Protein AF-A0A3N4KRN2-F1 (afdb_monomer)

Mean predicted aligned error: 13.05 Å

Foldseek 3Di:
DVVVVVVVVVVVVVPPPPPPDDDDDDVVPDDDDDQDPLLVVLLVLLCVLLVHDPPDDDDDDDDDDDDQQKDKDWDWDFDVVVVRDTDIFIATDQGPPPDDPPDDDDPPLPPLAPLVLLLVLADPVLNVQLVQLPLSQQLCLLAPPPLFFSLLSNLSSLVSSLLSSLCVLQVPDDDPRLVQLLVLLLCLLPDDPVCPVVDDGPCCPDSNNSSSNSSLCSLVPTFADEPHDTQDNVLSVLLSVLVNLLSVLVVLCRVVQVDPADDSSSQQLSLLSPLSCLSSLLSLCSNLSHPSDADPSSRPPDPPPPVPDPVDDFLVSLVNSLSSLLSNLSSLLCLLLLVVVCVVVVPCNHQLNNVVVVPDDSVSSSVSSSVSSNVSLVVSSVSLSRSQVSQLCVVPPPPDDYDDDDDDDDDDDDDDDDDDDDDPPDPPPPDGSVSSNSSSSSSSSSSVSSSVSSNPRPVRDDPD

Organism: NCBI:txid1392247

Radius of gyration: 25.73 Å; Cα contacts (8 Å, |Δi|>4): 483; chains: 1; bounding box: 80×64×82 Å

Solvent-accessible surface area (backbone atoms only — not comparable to full-atom values): 27908 Å² total; per-residue (Å²): 110,71,66,64,52,51,56,54,50,52,59,55,58,75,73,62,82,73,89,81,76,82,83,76,96,69,81,93,74,66,91,86,84,76,96,57,65,64,39,53,51,54,40,53,48,54,25,57,64,47,70,49,79,89,83,76,76,89,75,91,81,81,87,79,80,96,70,77,92,74,52,80,38,76,45,82,44,69,39,63,96,65,74,55,43,76,43,80,47,60,28,46,33,58,60,79,80,75,82,56,100,80,83,72,86,73,90,67,77,61,80,64,58,76,50,62,72,59,58,70,55,41,53,79,90,49,49,66,52,48,64,63,54,40,37,77,57,39,44,45,43,45,50,40,82,91,79,52,56,49,54,49,46,32,52,50,31,48,49,50,33,44,50,54,45,45,50,66,72,45,71,83,52,57,68,69,62,32,55,44,51,50,51,38,50,49,48,63,60,69,49,57,78,95,55,54,92,75,62,84,52,83,57,74,84,35,63,65,45,46,42,47,48,42,48,50,48,50,56,72,74,54,70,41,52,40,99,94,40,76,47,69,73,65,52,53,57,51,34,37,51,40,50,48,48,32,54,52,18,56,58,64,42,53,64,54,78,73,41,97,72,65,51,68,85,62,47,52,52,35,35,36,30,59,59,53,52,62,40,58,53,36,46,51,26,40,50,53,72,45,81,61,78,72,52,67,68,57,44,69,81,52,86,80,69,60,88,69,71,72,76,56,63,67,42,61,45,34,44,44,36,34,60,29,37,50,30,49,41,43,29,48,47,47,36,64,69,34,34,71,47,34,62,73,70,65,47,64,92,28,70,43,46,34,36,32,76,73,69,37,52,71,72,52,21,48,49,35,52,51,51,42,37,37,50,49,42,55,50,35,52,55,34,44,56,47,28,53,53,37,44,59,53,66,77,74,69,86,70,83,82,88,81,91,88,88,87,83,93,80,84,86,84,85,87,79,95,73,76,96,83,77,75,100,69,74,85,75,76,78,70,61,53,60,49,60,48,51,45,52,46,38,59,45,12,32,54,25,18,49,53,60,33,52,76,73,32,75,83,49,56,69,86,125

Nearest PDB structures (foldseek):
  7vwt-assembly1_A  TM=4.628E-01  e=6.825E-02  Streptomyces sp.
  3hah-assembly1_A  TM=2.247E-01  e=7.099E+00  Homo sapiens
  7uwb-assembly1_o  TM=1.821E-01  e=6.514E+00  Citrus x limon

Sequence (464 aa):
MKQKLKNKLAAIYDLTGLSQIHLTLAPLRQKLFSSTDQISTLLELCYSLARISPGWSSSSSSGFLHEKHFHQSPIKLRIKTLGDKAVKLMLPASAPRSAGPYVREGYQLGDGCNFNSFVSMLPESCRDISQKASPLGLVAMLFPYGKTEENMRYVACCFWIWLCVIDDLTEHLVGDEWEQTESDLMLVFNTPRDSMDCLNYFHKDSDAVQVSHALRTVIDSTSIYYQSGVVSAPWKVAFNNAVKEVIAGFRAERPLLSADRIELSDWMPVRMITISVRPFMILAKASLNLDLTMSNFGNPLREDQTPSSDHRRGYDATLAKVERLLQLIMGLQNDILGWEKDFTLSNPLNAIQILILHGATPSSAFADVVETHNELVRQLFHYGERAWIESLTAGDDIGGPGTYTYGATVRSNRSSIASFMAAPGQRQRLMPDVDVQRYLELIMGFANGMASWMAVSKRYEVSV

Secondary structure (DSSP, 8-state):
-HHHHHHHHHHHHTTT---S------SSS----SSSHHHHHHHHHHHHHHT--S---------S----SS-EEEEEEEEGGGTSEEEEEEEEPP------TT--SS----SS---HHHHHTS-GGGHHHHHHT-HHHHHHHHS-TTTS-HHHHHHHHHHHHHHHHHHHHHTT--HHHHHHHHHHHHHHHHS-GGGGGG---SSTT-HHHHHHHHHHHHHHH---EETTEEPPTHHHHHHHHHHHHHHHHHHHHHHHHT-SS--HHHHHHHHHHHT--HHHHHHHHHHTT---PPPGGG-TT-TT---------THHHHHHHHHHHHHHHHHHHHHHHHHHHHHHHT---SHHHHHHHTT--HHHHHHHHHHHHHHHHHHHHHHHHHHHHHHHHGGG-------------------------------------HHHHHHHHHHHTHHHHHHHHHTT-GGG----

pLDDT: mean 74.02, std 23.18, range [25.23, 97.06]

Structure (mmCIF, N/CA/C/O backbone):
data_AF-A0A3N4KRN2-F1
#
_entry.id   AF-A0A3N4KRN2-F1
#
loop_
_atom_site.group_PDB
_atom_site.id
_atom_site.type_symbol
_atom_site.label_atom_id
_atom_site.label_alt_id
_atom_site.label_comp_id
_atom_site.label_asym_id
_atom_site.label_entity_id
_atom_site.label_seq_id
_atom_site.pdbx_PDB_ins_code
_atom_site.Cartn_x
_atom_site.Cartn_y
_atom_site.Cartn_z
_atom_site.occupancy
_atom_site.B_iso_or_equiv
_atom_site.auth_seq_id
_atom_site.auth_comp_id
_atom_site.auth_asym_id
_atom_site.auth_atom_id
_atom_site.pdbx_PDB_model_num
ATOM 1 N N . MET A 1 1 ? 31.887 15.973 50.786 1.00 43.41 1 MET A N 1
ATOM 2 C CA . MET A 1 1 ? 31.428 14.816 49.976 1.00 43.41 1 MET A CA 1
ATOM 3 C C . MET A 1 1 ? 30.858 15.244 48.614 1.00 43.41 1 MET A C 1
ATOM 5 O O . MET A 1 1 ? 31.356 14.759 47.609 1.00 43.41 1 MET A O 1
ATOM 9 N N . LYS A 1 2 ? 29.949 16.236 48.541 1.00 37.06 2 LYS A N 1
ATOM 10 C CA . LYS A 1 2 ? 29.437 16.812 47.271 1.00 37.06 2 LYS A CA 1
ATOM 11 C C . LYS A 1 2 ? 30.517 17.361 46.313 1.00 37.06 2 LYS A C 1
ATOM 13 O O . LYS A 1 2 ? 30.444 17.103 45.119 1.00 37.06 2 LYS A O 1
ATOM 18 N N . GLN A 1 3 ? 31.566 18.019 46.821 1.00 38.75 3 GLN A N 1
ATOM 19 C CA . GLN A 1 3 ? 32.651 18.544 45.970 1.00 38.75 3 GLN A CA 1
ATOM 20 C C . GLN A 1 3 ? 33.568 17.444 45.396 1.00 38.75 3 GLN A C 1
ATOM 22 O O . GLN A 1 3 ? 34.035 17.545 44.267 1.00 38.75 3 GLN A O 1
ATOM 27 N N . LYS A 1 4 ? 33.760 16.338 46.133 1.00 37.69 4 LYS A N 1
ATOM 28 C CA . LYS A 1 4 ? 34.506 15.156 45.656 1.00 37.69 4 LYS A CA 1
ATOM 29 C C . LYS A 1 4 ? 33.745 14.389 44.564 1.00 37.69 4 LYS A C 1
ATOM 31 O O . LYS A 1 4 ? 34.386 13.772 43.722 1.00 37.69 4 LYS A O 1
ATOM 36 N N . LEU A 1 5 ? 32.408 14.453 44.557 1.00 39.50 5 LEU A N 1
ATOM 37 C CA . LEU A 1 5 ? 31.570 13.867 43.504 1.00 39.50 5 LEU A CA 1
ATOM 38 C C . LEU A 1 5 ? 31.557 14.745 42.239 1.00 39.50 5 LEU A C 1
ATOM 40 O O . LEU A 1 5 ? 31.693 14.218 41.140 1.00 39.50 5 LEU A O 1
ATOM 44 N N . LYS A 1 6 ? 31.509 16.080 42.394 1.00 43.50 6 LYS A N 1
ATOM 45 C CA . LYS A 1 6 ? 31.651 17.034 41.276 1.00 43.50 6 LYS A CA 1
ATOM 46 C C . LYS A 1 6 ? 32.993 16.893 40.553 1.00 43.50 6 LYS A C 1
ATOM 48 O O . LYS A 1 6 ? 33.015 16.839 39.330 1.00 43.50 6 LYS A O 1
ATOM 53 N N . ASN A 1 7 ? 34.090 16.748 41.297 1.00 44.06 7 ASN A N 1
ATOM 54 C CA . ASN A 1 7 ? 35.421 16.630 40.695 1.00 44.06 7 ASN A CA 1
ATOM 55 C C . ASN A 1 7 ? 35.663 15.258 40.031 1.00 44.06 7 ASN A C 1
ATOM 57 O O . ASN A 1 7 ? 36.438 15.181 39.085 1.00 44.06 7 ASN A O 1
ATOM 61 N N . LYS A 1 8 ? 34.982 14.185 40.471 1.00 40.34 8 LYS A N 1
ATOM 62 C CA . LYS A 1 8 ? 35.029 12.874 39.791 1.00 40.34 8 LYS A CA 1
ATOM 63 C C . LYS A 1 8 ? 34.170 12.826 38.523 1.00 40.34 8 LYS A C 1
ATOM 65 O O . LYS A 1 8 ? 34.552 12.146 37.583 1.00 40.34 8 LYS A O 1
ATOM 70 N N . LEU A 1 9 ? 33.053 13.554 38.481 1.00 42.06 9 LEU A N 1
ATOM 71 C CA . LEU A 1 9 ? 32.222 13.682 37.277 1.00 42.06 9 LEU A CA 1
ATOM 72 C C . LEU A 1 9 ? 32.889 14.565 36.215 1.00 42.06 9 LEU A C 1
ATOM 74 O O . LEU A 1 9 ? 32.902 14.181 35.053 1.00 42.06 9 LEU A O 1
ATOM 78 N N . ALA A 1 10 ? 33.525 15.674 36.607 1.00 38.78 10 ALA A N 1
ATOM 79 C CA . ALA A 1 10 ? 34.288 16.514 35.676 1.00 38.78 10 ALA A CA 1
ATOM 80 C C . ALA A 1 10 ? 35.450 15.744 35.013 1.00 38.78 10 ALA A C 1
ATOM 82 O O . ALA A 1 10 ? 35.650 15.849 33.810 1.00 38.78 10 ALA A O 1
ATOM 83 N N . ALA A 1 11 ? 36.134 14.875 35.767 1.00 36.81 11 ALA A N 1
ATOM 84 C CA . ALA A 1 11 ? 37.206 14.032 35.234 1.00 36.81 11 ALA A CA 1
ATOM 85 C C . ALA A 1 11 ? 36.723 12.927 34.266 1.00 36.81 11 ALA A C 1
ATOM 87 O O . ALA A 1 11 ? 37.512 12.452 33.459 1.00 36.81 11 ALA A O 1
ATOM 88 N N . ILE A 1 12 ? 35.447 12.517 34.320 1.00 41.12 12 ILE A N 1
ATOM 89 C CA . ILE A 1 12 ? 34.859 11.548 33.370 1.00 41.12 12 ILE A CA 1
ATOM 90 C C . ILE A 1 12 ? 34.368 12.257 32.095 1.00 41.12 12 ILE A C 1
ATOM 92 O O . ILE A 1 12 ? 34.459 11.696 31.002 1.00 41.12 12 ILE A O 1
ATOM 96 N N . TYR A 1 13 ? 33.905 13.504 32.223 1.00 37.06 13 TYR A N 1
ATOM 97 C CA . TYR A 1 13 ? 33.464 14.326 31.093 1.00 37.06 13 TYR A CA 1
ATOM 98 C C . TYR A 1 13 ? 34.622 14.788 30.191 1.00 37.06 13 TYR A C 1
ATOM 100 O O . TYR A 1 13 ? 34.454 14.808 28.974 1.00 37.06 13 TYR A O 1
ATOM 108 N N . ASP A 1 14 ? 35.809 15.054 30.745 1.00 35.81 14 ASP A N 1
ATOM 109 C CA . ASP A 1 14 ? 36.982 15.458 29.948 1.00 35.81 14 ASP A CA 1
ATOM 110 C C . ASP A 1 14 ? 37.705 14.284 29.252 1.00 35.81 14 ASP A C 1
ATOM 112 O O . ASP A 1 14 ? 38.476 14.502 28.320 1.00 35.81 14 ASP A O 1
ATOM 116 N N . LEU A 1 15 ? 37.447 13.030 29.651 1.00 33.12 15 LEU A N 1
ATOM 117 C CA . LEU A 1 15 ? 38.137 11.846 29.109 1.00 33.12 15 LEU A CA 1
ATOM 118 C C . LEU A 1 15 ? 37.421 11.157 27.936 1.00 33.12 15 LEU A C 1
ATOM 120 O O . LEU A 1 15 ? 37.999 10.257 27.332 1.00 33.12 15 LEU A O 1
ATOM 124 N N . THR A 1 16 ? 36.185 11.543 27.601 1.00 36.00 16 THR A N 1
ATOM 125 C CA . THR A 1 16 ? 35.376 10.800 26.611 1.00 36.00 16 THR A CA 1
ATOM 126 C C . THR A 1 16 ? 34.954 11.588 25.376 1.00 36.00 16 THR A C 1
ATOM 128 O O . THR A 1 16 ? 34.430 10.977 24.452 1.00 36.00 16 THR A O 1
ATOM 131 N N . GLY A 1 17 ? 35.186 12.904 25.293 1.00 29.38 17 GLY A N 1
ATOM 132 C CA . GLY A 1 17 ? 34.876 13.679 24.078 1.00 29.38 17 GLY A CA 1
ATOM 133 C C . GLY A 1 17 ? 33.409 13.596 23.617 1.00 29.38 17 GLY A C 1
ATOM 134 O O . GLY A 1 17 ? 33.108 13.877 22.460 1.00 29.38 17 GLY A O 1
ATOM 135 N N . LEU A 1 18 ? 32.488 13.203 24.503 1.00 33.16 18 LEU A N 1
ATOM 136 C CA . LEU A 1 18 ? 31.079 12.942 24.201 1.00 33.16 18 LEU A CA 1
ATOM 137 C C . LEU A 1 18 ? 30.190 14.089 24.698 1.00 33.16 18 LEU A C 1
ATOM 139 O O . L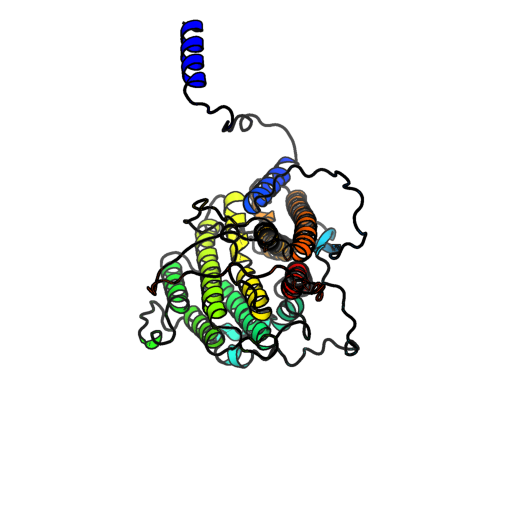EU A 1 18 ? 29.349 13.918 25.576 1.00 33.16 18 LEU A O 1
ATOM 143 N N . SER A 1 19 ? 30.363 15.277 24.120 1.00 31.23 19 SER A N 1
ATOM 144 C CA . SER A 1 19 ? 29.536 16.455 24.416 1.00 31.23 19 SER A CA 1
ATOM 145 C C . SER A 1 19 ? 28.293 16.610 23.526 1.00 31.23 19 SER A C 1
ATOM 147 O O . SER A 1 19 ? 27.678 17.673 23.551 1.00 31.23 19 SER A O 1
ATOM 149 N N . GLN A 1 20 ? 27.867 15.597 22.757 1.00 33.47 20 GLN A N 1
ATOM 150 C CA . GLN A 1 20 ? 26.756 15.785 21.802 1.00 33.47 20 GLN A CA 1
ATOM 151 C C . GLN A 1 20 ? 25.647 14.728 21.744 1.00 33.47 20 GLN A C 1
ATOM 153 O O . GLN A 1 20 ? 24.816 14.799 20.845 1.00 33.47 20 GLN A O 1
ATOM 158 N N . ILE A 1 21 ? 25.527 13.811 22.709 1.00 30.23 21 ILE A N 1
ATOM 159 C CA . ILE A 1 21 ? 24.339 12.939 22.771 1.00 30.23 21 ILE A CA 1
ATOM 160 C C . ILE A 1 21 ? 23.833 12.833 24.211 1.00 30.23 21 ILE A C 1
ATOM 162 O O . ILE A 1 21 ? 24.173 11.917 24.954 1.00 30.23 21 ILE A O 1
ATOM 166 N N . HIS A 1 22 ? 22.976 13.781 24.594 1.00 27.20 22 HIS A N 1
ATOM 167 C CA . HIS A 1 22 ? 22.003 13.557 25.657 1.00 27.20 22 HIS A CA 1
ATOM 168 C C . HIS A 1 22 ? 20.761 12.875 25.062 1.00 27.20 22 HIS A C 1
ATOM 170 O O . HIS A 1 22 ? 19.875 13.517 24.509 1.00 27.20 22 HIS A O 1
ATOM 176 N N . LEU A 1 23 ? 20.695 11.553 25.235 1.00 29.95 23 LEU A N 1
ATOM 177 C CA . LEU A 1 23 ? 19.514 10.880 25.794 1.00 29.95 23 LEU A CA 1
ATOM 178 C C . LEU A 1 23 ? 19.148 11.638 27.106 1.00 29.95 23 LEU A C 1
ATOM 180 O O . LEU A 1 23 ? 20.052 12.062 27.821 1.00 29.95 23 LEU A O 1
ATOM 184 N N . THR A 1 24 ? 17.914 11.878 27.560 1.00 34.25 24 THR A N 1
ATOM 185 C CA . THR A 1 24 ? 16.669 11.105 27.471 1.00 34.25 24 THR A CA 1
ATOM 186 C C . THR A 1 24 ? 15.611 11.789 28.361 1.00 34.25 24 THR A C 1
ATOM 188 O O . THR A 1 24 ? 15.957 12.373 29.386 1.00 34.25 24 THR A O 1
ATOM 191 N N . LEU A 1 25 ? 14.328 11.615 28.026 1.00 34.69 25 LEU A N 1
ATOM 192 C CA . LEU A 1 25 ? 13.260 11.174 28.948 1.00 34.69 25 LEU A CA 1
ATOM 193 C C . LEU A 1 25 ? 13.218 11.788 30.366 1.00 34.69 25 LEU A C 1
ATOM 195 O O . LEU A 1 25 ? 13.371 11.081 31.362 1.00 34.69 25 LEU A O 1
ATOM 199 N N . ALA A 1 26 ? 12.905 13.080 30.473 1.00 26.59 26 ALA A N 1
ATOM 200 C CA . ALA A 1 26 ? 12.569 13.717 31.753 1.00 26.59 26 ALA A CA 1
ATOM 201 C C . ALA A 1 26 ? 11.228 14.491 31.802 1.00 26.59 26 ALA A C 1
ATOM 203 O O . ALA A 1 26 ? 10.708 14.627 32.909 1.00 26.59 26 ALA A O 1
ATOM 204 N N . PRO A 1 27 ? 10.577 14.915 30.693 1.00 35.03 27 PRO A N 1
ATOM 205 C CA . PRO A 1 27 ? 9.243 15.529 30.781 1.00 35.03 27 PRO A CA 1
ATOM 206 C C . PRO A 1 27 ? 8.069 14.536 30.801 1.00 35.03 27 PRO A C 1
ATOM 208 O O . PRO A 1 27 ? 6.925 14.953 30.912 1.00 35.03 27 PRO A O 1
ATOM 211 N N . LEU A 1 28 ? 8.322 13.222 30.787 1.00 30.70 28 LEU A N 1
ATOM 212 C CA . LEU A 1 28 ? 7.311 12.155 30.937 1.00 30.70 28 LEU A CA 1
ATOM 213 C C . LEU A 1 28 ? 6.730 12.052 32.371 1.00 30.70 28 LEU A C 1
ATOM 215 O O . LEU A 1 28 ? 6.152 11.040 32.762 1.00 30.70 28 LEU A O 1
ATOM 219 N N . ARG A 1 29 ? 6.908 13.086 33.201 1.00 31.91 29 ARG A N 1
ATOM 220 C CA . ARG A 1 29 ? 6.579 13.083 34.632 1.00 31.91 29 ARG A CA 1
ATOM 221 C C . ARG A 1 29 ? 5.978 14.404 35.107 1.00 31.91 29 ARG A C 1
ATOM 223 O O . ARG A 1 29 ? 6.454 14.975 36.075 1.00 31.91 29 ARG A O 1
ATOM 230 N N . GLN A 1 30 ? 4.904 14.861 34.478 1.00 29.98 30 GLN A N 1
ATOM 231 C CA . GLN A 1 30 ? 3.755 15.443 35.183 1.00 29.98 30 GLN A CA 1
ATOM 232 C C . GLN A 1 30 ? 2.727 15.894 34.152 1.00 29.98 30 GLN A C 1
ATOM 234 O O . GLN A 1 30 ? 3.027 16.732 33.314 1.00 29.98 30 GLN A O 1
ATOM 239 N N . LYS A 1 31 ? 1.522 15.314 34.253 1.00 41.12 31 LYS A N 1
ATOM 240 C CA . LYS A 1 31 ? 0.234 15.854 33.787 1.00 41.12 31 LYS A CA 1
ATOM 241 C C . LYS A 1 31 ? 0.300 17.361 33.541 1.00 41.12 31 LYS A C 1
ATOM 243 O O . LYS A 1 31 ? 0.784 18.022 34.453 1.00 41.12 31 LYS A O 1
ATOM 248 N N . LEU A 1 32 ? -0.298 17.863 32.450 1.00 29.80 32 LEU A N 1
ATOM 249 C CA . LEU A 1 32 ? -1.177 19.052 32.422 1.00 29.80 32 LEU A CA 1
ATOM 250 C C . LEU A 1 32 ? -1.553 19.453 30.964 1.00 29.80 32 LEU A C 1
ATOM 252 O O . LEU A 1 32 ? -0.745 20.037 30.259 1.00 29.80 32 LEU A O 1
ATOM 256 N N . PHE A 1 33 ? -2.830 19.215 30.612 1.00 32.66 33 PHE A N 1
ATOM 257 C CA . PHE A 1 33 ? -3.691 19.947 29.647 1.00 32.66 33 PHE A CA 1
ATOM 258 C C . PHE A 1 33 ? -3.802 19.546 28.148 1.00 32.66 33 PHE A C 1
ATOM 260 O O . PHE A 1 33 ? -2.921 19.789 27.343 1.00 32.66 33 PHE A O 1
ATOM 267 N N . SER A 1 34 ? -5.017 19.072 27.808 1.00 37.19 34 SER A N 1
ATOM 268 C CA . SER A 1 34 ? -5.825 19.235 26.571 1.00 37.19 34 SER A CA 1
ATOM 269 C C . SER A 1 34 ? -5.212 19.048 25.170 1.00 37.19 34 SER A C 1
ATOM 271 O O . SER A 1 34 ? -4.412 19.857 24.733 1.00 37.19 34 SER A O 1
ATOM 273 N N . SER A 1 35 ? -5.765 18.069 24.437 1.00 47.53 35 SER A N 1
ATOM 274 C CA . SER A 1 35 ? -5.974 17.941 22.971 1.00 47.53 35 SER A CA 1
ATOM 275 C C . SER A 1 35 ? -4.875 18.295 21.951 1.00 47.53 35 SER A C 1
ATOM 277 O O . SER A 1 35 ? -5.128 18.109 20.771 1.00 47.53 35 SER A O 1
ATOM 279 N N . THR A 1 36 ? -3.682 18.760 22.327 1.00 53.47 36 THR A N 1
ATOM 280 C CA . THR A 1 36 ? -2.583 19.070 21.381 1.00 53.47 36 THR A CA 1
ATOM 281 C C . THR A 1 36 ? -1.413 18.079 21.414 1.00 53.47 36 THR A C 1
ATOM 283 O O . THR A 1 36 ? -0.570 18.108 20.522 1.00 53.47 36 THR A O 1
ATOM 286 N N . ASP A 1 37 ? -1.359 17.163 22.385 1.00 66.06 37 ASP A N 1
ATOM 287 C CA . ASP A 1 37 ? -0.224 16.229 22.541 1.00 66.06 37 ASP A CA 1
ATOM 288 C C . ASP A 1 37 ? -0.263 15.036 21.566 1.00 66.06 37 ASP A C 1
ATOM 290 O O . ASP A 1 37 ? 0.776 14.489 21.183 1.00 66.06 37 ASP A O 1
ATOM 294 N N . GLN A 1 38 ? -1.458 14.622 21.136 1.00 70.06 38 GLN A N 1
ATOM 295 C CA . GLN A 1 38 ? -1.642 13.418 20.316 1.00 70.06 38 GLN A CA 1
ATOM 296 C C . GLN A 1 38 ? -1.176 13.623 18.874 1.00 70.06 38 GLN A C 1
ATOM 298 O O . GLN A 1 38 ? -0.460 12.778 18.332 1.00 70.06 38 GLN A O 1
ATOM 303 N N . ILE A 1 39 ? -1.494 14.779 18.286 1.00 74.94 39 ILE A N 1
ATOM 304 C CA . ILE A 1 39 ? -0.997 15.151 16.963 1.00 74.94 39 ILE A CA 1
ATOM 305 C C . ILE A 1 39 ? 0.530 15.287 16.938 1.00 74.94 39 ILE A C 1
ATOM 307 O O . ILE A 1 39 ? 1.156 14.761 16.022 1.00 74.94 39 ILE A O 1
ATOM 311 N N . SER A 1 40 ? 1.145 15.921 17.950 1.00 80.81 40 SER A N 1
ATOM 312 C CA . SER A 1 40 ? 2.612 16.052 18.016 1.00 80.81 40 SER A CA 1
ATOM 313 C C . SER A 1 40 ? 3.270 14.678 18.038 1.00 80.81 40 SER A C 1
ATOM 315 O O . SER A 1 40 ? 4.203 14.431 17.282 1.00 80.81 40 SER A O 1
ATOM 317 N N . THR A 1 41 ? 2.719 13.749 18.823 1.00 83.69 41 THR A N 1
ATOM 318 C CA . THR A 1 41 ? 3.236 12.380 18.937 1.00 83.69 41 THR A CA 1
ATOM 319 C C . THR A 1 41 ? 3.151 11.620 17.610 1.00 83.69 41 THR A C 1
ATOM 321 O O . THR A 1 41 ? 4.141 11.037 17.164 1.00 83.69 41 THR A O 1
ATOM 324 N N . LEU A 1 42 ? 1.988 11.635 16.947 1.00 86.94 42 LEU A N 1
ATOM 325 C CA . LEU A 1 42 ? 1.811 10.952 15.662 1.00 86.94 42 LEU A CA 1
ATOM 326 C C . LEU A 1 42 ? 2.676 11.584 14.560 1.00 86.94 42 LEU A C 1
ATOM 328 O O . LEU A 1 42 ? 3.265 10.870 13.747 1.00 86.94 42 LEU A O 1
ATOM 332 N N . LEU A 1 43 ? 2.779 12.913 14.537 1.00 87.38 43 LEU A N 1
ATOM 333 C CA . LEU A 1 43 ? 3.588 13.638 13.566 1.00 87.38 43 LEU A CA 1
ATOM 334 C C . LEU A 1 43 ? 5.085 13.375 13.773 1.00 87.38 43 LEU A C 1
ATOM 336 O O . LEU A 1 43 ? 5.783 13.071 12.808 1.00 87.38 43 LEU A O 1
ATOM 340 N N . GLU A 1 44 ? 5.575 13.426 15.015 1.00 88.44 44 GLU A N 1
ATOM 341 C CA . GLU A 1 44 ? 6.955 13.080 15.378 1.00 88.44 44 GLU A CA 1
ATOM 342 C C . GLU A 1 44 ? 7.299 11.644 14.979 1.00 88.44 44 GLU A C 1
ATOM 344 O O . GLU A 1 44 ? 8.363 11.401 14.405 1.00 88.44 44 GLU A O 1
ATOM 349 N N . LEU A 1 45 ? 6.384 10.701 15.217 1.00 87.19 45 LEU A N 1
ATOM 350 C CA . LEU A 1 45 ? 6.536 9.316 14.789 1.00 87.19 45 LEU A CA 1
ATOM 351 C C . LEU A 1 45 ? 6.622 9.210 13.263 1.00 87.19 45 LEU A C 1
ATOM 353 O O . LEU A 1 45 ? 7.583 8.642 12.743 1.00 87.19 45 LEU A O 1
ATOM 357 N N . CYS A 1 46 ? 5.661 9.783 12.534 1.00 88.62 46 CYS A N 1
ATOM 358 C CA . CYS A 1 46 ? 5.655 9.765 11.071 1.00 88.62 46 CYS A CA 1
ATOM 359 C C . CYS A 1 46 ? 6.924 10.408 10.492 1.00 88.62 46 CYS A C 1
ATOM 361 O O . CYS A 1 46 ? 7.507 9.901 9.534 1.00 88.62 46 CYS A O 1
ATOM 363 N N . TYR A 1 47 ? 7.398 11.499 11.093 1.00 88.62 47 TYR A N 1
ATOM 364 C CA . TYR A 1 47 ? 8.648 12.149 10.716 1.00 88.62 47 TYR A CA 1
ATOM 365 C C . TYR A 1 47 ? 9.876 11.310 11.033 1.00 88.62 47 TYR A C 1
ATOM 367 O O . TYR A 1 47 ? 10.781 11.250 10.203 1.00 88.62 47 TYR A O 1
ATOM 375 N N . SER A 1 48 ? 9.906 10.619 12.169 1.00 85.31 48 SER A N 1
ATOM 376 C CA . SER A 1 48 ? 10.970 9.673 12.507 1.00 85.31 48 SER A CA 1
ATOM 377 C C . SER A 1 48 ? 11.042 8.535 11.482 1.00 85.31 48 SER A C 1
ATOM 379 O O . SER A 1 48 ? 12.107 8.279 10.913 1.00 85.31 48 SER A O 1
ATOM 381 N N . LEU A 1 49 ? 9.892 7.941 11.142 1.00 83.81 49 LEU A N 1
ATOM 382 C CA . LEU A 1 49 ? 9.775 6.889 10.125 1.00 83.81 49 LEU A CA 1
ATOM 383 C C . LEU A 1 49 ? 10.184 7.389 8.729 1.00 83.81 49 LEU A C 1
ATOM 385 O O . LEU A 1 49 ? 10.900 6.707 7.993 1.00 83.81 49 LEU A O 1
ATOM 389 N N . ALA A 1 50 ? 9.820 8.624 8.378 1.00 81.38 50 ALA A N 1
ATOM 390 C CA . ALA A 1 50 ? 10.244 9.265 7.135 1.00 81.38 50 ALA A CA 1
ATOM 391 C C . ALA A 1 50 ? 11.697 9.796 7.169 1.00 81.38 50 ALA A C 1
ATOM 393 O O . ALA A 1 50 ? 12.261 10.111 6.117 1.00 81.38 50 ALA A O 1
ATOM 394 N N . ARG A 1 51 ? 12.326 9.877 8.351 1.00 78.31 51 ARG A N 1
ATOM 395 C CA . ARG A 1 51 ? 13.598 10.576 8.633 1.00 78.31 51 ARG A CA 1
ATOM 396 C C . ARG A 1 51 ? 13.599 12.046 8.196 1.00 78.31 51 ARG A C 1
ATOM 398 O O . ARG A 1 51 ? 14.530 12.526 7.539 1.00 78.31 51 ARG A O 1
ATOM 405 N N . ILE A 1 52 ? 12.535 12.756 8.549 1.00 75.38 52 ILE A N 1
ATOM 406 C CA . ILE A 1 52 ? 12.356 14.195 8.341 1.00 75.38 52 ILE A CA 1
ATOM 407 C C . ILE A 1 52 ? 12.580 14.904 9.680 1.00 75.38 52 ILE A C 1
ATOM 409 O O . ILE A 1 52 ? 12.125 14.437 10.718 1.00 75.38 52 ILE A O 1
ATOM 413 N N . SER A 1 53 ? 13.294 16.031 9.678 1.00 67.69 53 SER A N 1
ATOM 414 C CA . SER A 1 53 ? 13.439 16.861 10.878 1.00 67.69 53 SER A CA 1
ATOM 415 C C . SER A 1 53 ? 12.209 17.773 11.043 1.00 67.69 53 SER A C 1
ATOM 417 O O . SER A 1 53 ? 11.868 18.453 10.076 1.00 67.69 53 SER A O 1
ATOM 419 N N . PRO A 1 54 ? 11.588 17.879 12.237 1.00 57.41 54 PRO A N 1
ATOM 420 C CA . PRO A 1 54 ? 10.364 18.671 12.463 1.00 57.41 54 PRO A CA 1
ATOM 421 C C . PRO A 1 54 ? 10.494 20.198 12.279 1.00 57.41 54 PRO A C 1
ATOM 423 O O . PRO A 1 54 ? 9.520 20.927 12.425 1.00 57.41 54 PRO A O 1
ATOM 426 N N . GLY A 1 55 ? 11.690 20.717 11.992 1.00 53.03 55 GLY A N 1
ATOM 427 C CA . GLY A 1 55 ? 12.022 22.145 12.060 1.00 53.03 55 GLY A CA 1
ATOM 428 C C . GLY A 1 55 ? 11.536 23.021 10.900 1.00 53.03 55 GLY A C 1
ATOM 429 O O . GLY A 1 55 ? 12.222 23.986 10.572 1.00 53.03 55 GLY A O 1
ATOM 430 N N . TRP A 1 56 ? 10.408 22.712 10.255 1.00 50.22 56 TRP A N 1
ATOM 431 C CA . TRP A 1 56 ? 9.936 23.463 9.084 1.00 50.22 56 TRP A CA 1
ATOM 432 C C . TRP A 1 56 ? 8.702 24.320 9.381 1.00 50.22 56 TRP A C 1
ATOM 434 O O . TRP A 1 56 ? 7.601 24.079 8.897 1.00 50.22 56 TRP A O 1
ATOM 444 N N . SER A 1 57 ? 8.911 25.385 10.153 1.00 39.66 57 SER A N 1
ATOM 445 C CA . SER A 1 57 ? 8.042 26.558 10.122 1.00 39.66 57 SER A CA 1
ATOM 446 C C . SER A 1 57 ? 8.553 27.524 9.047 1.00 39.66 57 SER A C 1
ATOM 448 O O . SER A 1 57 ? 9.636 28.094 9.147 1.00 39.66 57 SER A O 1
ATOM 450 N N . SER A 1 58 ? 7.775 27.644 7.968 1.00 36.28 58 SER A N 1
ATOM 451 C CA . SER A 1 58 ? 7.713 28.782 7.037 1.00 36.28 58 SER A CA 1
ATOM 452 C C . SER A 1 58 ? 8.920 29.738 7.030 1.00 36.28 58 SER A C 1
ATOM 454 O O . SER A 1 58 ? 8.875 30.812 7.631 1.00 36.28 58 SER A O 1
ATOM 456 N N . SER A 1 59 ? 9.968 29.408 6.277 1.00 34.94 59 SER A N 1
ATOM 457 C CA . SER A 1 59 ? 10.902 30.419 5.775 1.00 34.94 59 SER A CA 1
ATOM 458 C C . SER A 1 59 ? 10.874 30.413 4.251 1.00 34.94 59 SER A C 1
ATOM 460 O O . SER A 1 59 ? 11.327 29.498 3.566 1.00 34.94 59 SER A O 1
ATOM 462 N N . SER A 1 60 ? 10.251 31.467 3.737 1.00 42.00 60 SER A N 1
ATOM 463 C CA . SER A 1 60 ? 10.255 31.909 2.352 1.00 42.00 60 SER A CA 1
ATOM 464 C C . SER A 1 60 ? 11.682 31.959 1.807 1.00 42.00 60 SER A C 1
ATOM 466 O O . SER A 1 60 ? 12.430 32.889 2.107 1.00 42.00 60 SER A O 1
ATOM 468 N N . SER A 1 61 ? 12.052 30.972 0.995 1.00 34.66 61 SER A N 1
ATOM 469 C CA . SER A 1 61 ? 13.238 31.038 0.144 1.00 34.66 61 SER A CA 1
ATOM 470 C C . SER A 1 61 ? 12.830 31.625 -1.203 1.00 34.66 61 SER A C 1
ATOM 472 O O . SER A 1 61 ? 12.079 31.051 -1.988 1.00 34.66 61 SER A O 1
ATOM 474 N N . SER A 1 62 ? 13.297 32.847 -1.401 1.00 34.62 62 SER A N 1
ATOM 475 C CA . SER A 1 62 ? 13.220 33.654 -2.604 1.00 34.62 62 SER A CA 1
ATOM 476 C C . SER A 1 62 ? 13.931 33.005 -3.793 1.00 34.62 62 SER A C 1
ATOM 478 O O . SER A 1 62 ? 15.110 32.673 -3.701 1.00 34.62 62 SER A O 1
ATOM 480 N N . GLY A 1 63 ? 13.232 32.974 -4.929 1.00 37.03 63 GLY A N 1
ATOM 481 C CA . GLY A 1 63 ? 13.785 33.398 -6.212 1.00 37.03 63 GLY A CA 1
ATOM 482 C C . GLY A 1 63 ? 14.739 32.450 -6.926 1.00 37.03 63 GLY A C 1
ATOM 483 O O . GLY A 1 63 ? 15.883 32.821 -7.116 1.00 37.03 63 GLY A O 1
ATOM 484 N N . PHE A 1 64 ? 14.241 31.323 -7.440 1.00 35.78 64 PHE A N 1
ATOM 485 C CA . PHE A 1 64 ? 14.702 30.758 -8.716 1.00 35.78 64 PHE A CA 1
ATOM 486 C C . PHE A 1 64 ? 13.525 30.031 -9.398 1.00 35.78 64 PHE A C 1
ATOM 488 O O . PHE A 1 64 ? 13.029 29.050 -8.869 1.00 35.78 64 PHE A O 1
ATOM 495 N N . LEU A 1 65 ? 13.082 30.591 -10.535 1.00 42.44 65 LEU A N 1
ATOM 496 C CA . LEU A 1 65 ? 12.153 30.093 -11.574 1.00 42.44 65 LEU A CA 1
ATOM 497 C C . LEU A 1 65 ? 10.807 29.466 -11.126 1.00 42.44 65 LEU A C 1
ATOM 499 O O . LEU A 1 65 ? 10.716 28.463 -10.438 1.00 42.44 65 LEU A O 1
ATOM 503 N N . HIS A 1 66 ? 9.727 30.111 -11.567 1.00 45.50 66 HIS A N 1
ATOM 504 C CA . HIS A 1 66 ? 8.492 30.326 -10.809 1.00 45.50 66 HIS A CA 1
ATOM 505 C C . HIS A 1 66 ? 7.314 29.391 -11.143 1.00 45.50 66 HIS A C 1
ATOM 507 O O . HIS A 1 66 ? 6.162 29.801 -10.997 1.00 45.50 66 HIS A O 1
ATOM 513 N N . GLU A 1 67 ? 7.561 28.144 -11.540 1.00 56.97 67 GLU A N 1
ATOM 514 C CA . GLU A 1 67 ? 6.482 27.175 -11.768 1.00 56.97 67 GLU A CA 1
ATOM 515 C C . GLU A 1 67 ? 6.691 25.943 -10.886 1.00 56.97 67 GLU A C 1
ATOM 517 O O . GLU A 1 67 ? 7.677 25.224 -11.015 1.00 56.97 67 GLU A O 1
ATOM 522 N N . LYS A 1 68 ? 5.779 25.741 -9.925 1.00 66.31 68 LYS A N 1
ATOM 523 C CA . LYS A 1 68 ? 5.720 24.489 -9.164 1.00 66.31 68 LYS A CA 1
ATOM 524 C C . LYS A 1 68 ? 5.232 23.401 -10.113 1.00 66.31 68 LYS A C 1
ATOM 526 O O . LYS A 1 68 ? 4.166 23.574 -10.699 1.00 66.31 68 LYS A O 1
ATOM 531 N N . HIS A 1 69 ? 5.973 22.306 -10.229 1.00 73.69 69 HIS A N 1
ATOM 532 C CA . HIS A 1 69 ? 5.619 21.166 -11.078 1.00 73.69 69 HIS A CA 1
ATOM 533 C C . HIS A 1 69 ? 4.465 20.362 -10.476 1.00 73.69 69 HIS A C 1
ATOM 535 O O . HIS A 1 69 ? 3.648 19.779 -11.188 1.00 73.69 69 HIS A O 1
ATOM 541 N N . PHE A 1 70 ? 4.371 20.363 -9.148 1.00 78.31 70 PHE A N 1
ATOM 542 C CA . PHE A 1 70 ? 3.361 19.636 -8.406 1.00 78.31 70 PHE A CA 1
ATOM 543 C C . PHE A 1 70 ? 2.388 20.609 -7.722 1.00 78.31 70 PHE A C 1
ATOM 545 O O . PHE A 1 70 ? 2.770 21.554 -7.024 1.00 78.31 70 PHE A O 1
ATOM 552 N N . HIS A 1 71 ? 1.087 20.345 -7.867 1.00 77.12 71 HIS A N 1
ATOM 553 C CA . HIS A 1 71 ? 0.017 21.133 -7.243 1.00 77.12 71 HIS A CA 1
ATOM 554 C C . HIS A 1 71 ? -0.755 20.331 -6.205 1.00 77.12 71 HIS A C 1
ATOM 556 O O . HIS A 1 71 ? -0.857 19.122 -6.322 1.00 77.12 71 HIS A O 1
ATOM 562 N N . GLN A 1 72 ? -1.348 20.996 -5.214 1.00 81.44 72 GLN A N 1
ATOM 563 C CA . GLN A 1 72 ? -2.242 20.363 -4.240 1.00 81.44 72 GLN A CA 1
ATOM 564 C C . GLN A 1 72 ? -3.694 20.445 -4.702 1.00 81.44 72 GLN A C 1
ATOM 566 O O . GLN A 1 72 ? -4.143 21.501 -5.142 1.00 81.44 72 GLN A O 1
ATOM 571 N N . SER A 1 73 ? -4.444 19.358 -4.534 1.00 79.69 73 SER A N 1
ATOM 572 C CA . SER A 1 73 ? -5.884 19.318 -4.800 1.00 79.69 73 SER A CA 1
ATOM 573 C C . SER A 1 73 ? -6.642 18.934 -3.535 1.00 79.69 73 SER A C 1
ATOM 575 O O . SER A 1 73 ? -6.375 17.878 -2.965 1.00 79.69 73 SER A O 1
ATOM 577 N N . PRO A 1 74 ? -7.574 19.768 -3.052 1.00 84.50 74 PRO A N 1
ATOM 578 C CA . PRO A 1 74 ? -8.363 19.410 -1.891 1.00 84.50 74 PRO A CA 1
ATOM 579 C C . PRO A 1 74 ? -9.574 18.565 -2.272 1.00 84.50 74 PRO A C 1
ATOM 581 O O . PRO A 1 74 ? -10.320 18.929 -3.181 1.00 84.50 74 PRO A O 1
ATOM 584 N N . ILE A 1 75 ? -9.836 17.512 -1.505 1.00 83.12 75 ILE A N 1
ATOM 585 C CA . ILE A 1 75 ? -11.127 16.823 -1.516 1.00 83.12 75 ILE A CA 1
ATOM 586 C C . ILE A 1 75 ? -11.906 17.173 -0.249 1.00 83.12 75 ILE A C 1
ATOM 588 O O . ILE A 1 75 ? -11.334 17.365 0.828 1.00 83.12 75 ILE A O 1
ATOM 592 N N . LYS A 1 76 ? -13.226 17.315 -0.392 1.00 84.94 76 LYS A N 1
ATOM 593 C CA . LYS A 1 76 ? -14.137 17.531 0.734 1.00 84.94 76 LYS A CA 1
ATOM 594 C C . LYS A 1 76 ? -14.753 16.194 1.112 1.00 84.94 76 LYS A C 1
ATOM 596 O O . LYS A 1 76 ? -15.475 15.613 0.309 1.00 84.94 76 LYS A O 1
ATOM 601 N N . LEU A 1 77 ? -14.486 15.754 2.330 1.00 83.94 77 LEU A N 1
ATOM 602 C CA . LEU A 1 77 ? -15.080 14.568 2.930 1.00 83.94 77 LEU A CA 1
ATOM 603 C C . LEU A 1 77 ? -16.228 14.990 3.837 1.00 83.94 77 LEU A C 1
ATOM 605 O O . LEU A 1 77 ? -16.145 16.032 4.488 1.00 83.94 77 LEU A O 1
ATOM 609 N N . ARG A 1 78 ? -17.293 14.193 3.876 1.00 84.19 78 ARG A N 1
ATOM 610 C CA . ARG A 1 78 ? -18.368 14.319 4.863 1.00 84.19 78 ARG A CA 1
ATOM 611 C C . ARG A 1 78 ? -18.368 13.061 5.706 1.00 84.19 78 ARG A C 1
ATOM 613 O O . ARG A 1 78 ? -18.422 11.979 5.138 1.00 84.19 78 ARG A O 1
ATOM 620 N N . ILE A 1 79 ? -18.291 13.231 7.020 1.00 84.31 79 ILE A N 1
ATOM 621 C CA . ILE A 1 79 ? -18.190 12.123 7.968 1.00 84.31 79 ILE A CA 1
ATOM 622 C C . ILE A 1 79 ? -19.479 12.071 8.783 1.00 84.31 79 ILE A C 1
ATOM 624 O O . ILE A 1 79 ? -19.715 12.939 9.631 1.00 84.31 79 ILE A O 1
ATOM 628 N N . LYS A 1 80 ? -20.319 11.073 8.510 1.00 84.75 80 LYS A N 1
ATOM 629 C CA . LYS A 1 80 ? -21.627 10.865 9.141 1.00 84.75 80 LYS A CA 1
ATOM 630 C C . LYS A 1 80 ? -21.477 10.617 10.634 1.00 84.75 80 LYS A C 1
ATOM 632 O O . LYS A 1 80 ? -22.180 11.247 11.422 1.00 84.75 80 LYS A O 1
ATOM 637 N N . THR A 1 81 ? -20.500 9.798 11.033 1.00 85.00 81 THR A N 1
ATOM 638 C CA . THR A 1 81 ? -20.214 9.482 12.449 1.00 85.00 81 THR A CA 1
ATOM 639 C C . THR A 1 81 ? -19.882 10.730 13.281 1.00 85.00 81 THR A C 1
ATOM 641 O O . THR A 1 81 ? -20.038 10.734 14.499 1.00 85.00 81 THR A O 1
ATOM 644 N N . LEU A 1 82 ? -19.476 11.830 12.634 1.00 86.50 82 LEU A N 1
ATOM 645 C CA . LEU A 1 82 ? -19.196 13.121 13.272 1.00 86.50 82 LEU A CA 1
ATOM 646 C C . LEU A 1 82 ? -20.311 14.159 13.048 1.00 86.50 82 LEU A C 1
ATOM 648 O O . LEU A 1 82 ? -20.049 15.360 13.124 1.00 86.50 82 LEU A O 1
ATOM 652 N N . GLY A 1 83 ? -21.538 13.724 12.749 1.00 84.12 83 GLY A N 1
ATOM 653 C CA . GLY A 1 83 ? -22.679 14.608 12.494 1.00 84.12 83 GLY A CA 1
ATOM 654 C C . GLY A 1 83 ? -22.605 15.316 11.139 1.00 84.12 83 GLY A C 1
ATOM 655 O O . GLY A 1 83 ? -22.849 16.518 11.060 1.00 84.12 83 GLY A O 1
ATOM 656 N N . ASP A 1 84 ? -22.212 14.591 10.086 1.00 83.69 84 ASP A N 1
ATOM 657 C CA . ASP A 1 84 ? -22.024 15.101 8.715 1.00 83.69 84 ASP A CA 1
ATOM 658 C C . ASP A 1 84 ? -21.009 16.251 8.595 1.00 83.69 84 ASP A C 1
ATOM 660 O O . ASP A 1 84 ? -21.066 17.089 7.683 1.00 83.69 84 ASP A O 1
ATOM 664 N N . LYS A 1 85 ? -20.029 16.291 9.504 1.00 83.19 85 LYS A N 1
ATOM 665 C CA . LYS A 1 85 ? -18.979 17.310 9.499 1.00 83.19 85 LYS A CA 1
ATOM 666 C C . LYS A 1 85 ? -18.172 17.236 8.202 1.00 83.19 85 LYS A C 1
ATOM 668 O O . LYS A 1 85 ? -17.668 16.180 7.819 1.00 83.19 85 LYS A O 1
ATOM 673 N N . ALA A 1 86 ? -18.020 18.385 7.543 1.00 84.56 86 ALA A N 1
ATOM 674 C CA . ALA A 1 86 ? -17.189 18.510 6.355 1.00 84.56 86 ALA A CA 1
ATOM 675 C C . ALA A 1 86 ? -15.716 18.711 6.740 1.00 84.56 86 ALA A C 1
ATOM 677 O O . ALA A 1 86 ? -15.387 19.635 7.487 1.00 84.56 86 ALA A O 1
ATOM 678 N N . VAL A 1 87 ? -14.828 17.884 6.193 1.00 85.81 87 VAL A N 1
ATOM 679 C CA . VAL A 1 87 ? -13.379 17.942 6.424 1.00 85.81 87 VAL A CA 1
ATOM 680 C C . VAL A 1 87 ? -12.642 18.027 5.089 1.00 85.81 87 VAL A C 1
ATOM 682 O O . VAL A 1 87 ? -13.096 17.504 4.071 1.00 85.81 87 VAL A O 1
ATOM 685 N N . LYS A 1 88 ? -11.513 18.738 5.071 1.00 87.88 88 LYS A N 1
ATOM 686 C CA . LYS A 1 88 ? -10.687 18.937 3.878 1.00 87.88 88 LYS A CA 1
ATOM 687 C C . LYS A 1 88 ? -9.453 18.041 3.949 1.00 87.88 88 LYS A C 1
ATOM 689 O O . LYS A 1 88 ? -8.594 18.252 4.804 1.00 87.88 88 LYS A O 1
ATOM 694 N N . LEU A 1 89 ? -9.350 17.096 3.022 1.00 88.75 89 LEU A N 1
ATOM 695 C CA . LEU A 1 89 ? -8.162 16.268 2.844 1.00 88.75 89 LEU A CA 1
ATOM 696 C C . LEU A 1 89 ? -7.351 16.812 1.662 1.00 88.75 89 LEU A C 1
ATOM 698 O O . LEU A 1 89 ? -7.898 17.056 0.584 1.00 88.75 89 LEU A O 1
ATOM 702 N N . MET A 1 90 ? -6.062 17.064 1.872 1.00 88.81 90 MET A N 1
ATOM 703 C CA . MET A 1 90 ? -5.161 17.580 0.842 1.00 88.81 90 MET A CA 1
ATOM 704 C C . MET A 1 90 ? -4.530 16.420 0.086 1.00 88.81 90 MET A C 1
ATOM 706 O O . MET A 1 90 ? -3.854 15.607 0.693 1.00 88.81 90 MET A O 1
ATOM 710 N N . LEU A 1 91 ? -4.688 16.356 -1.230 1.00 84.38 91 LEU A N 1
ATOM 711 C CA . LEU A 1 91 ? -4.046 15.336 -2.055 1.00 84.38 91 LEU A CA 1
ATOM 712 C C . LEU A 1 91 ? -2.938 15.954 -2.910 1.00 84.38 91 LEU A C 1
ATOM 714 O O . LEU A 1 91 ? -3.060 17.117 -3.327 1.00 84.38 91 LEU A O 1
ATOM 718 N N . PRO A 1 92 ? -1.901 15.178 -3.262 1.00 76.50 92 PRO A N 1
ATOM 719 C CA . PRO A 1 92 ? -1.143 15.426 -4.477 1.00 76.50 92 PRO A CA 1
ATOM 720 C C . PRO A 1 92 ? -2.096 15.625 -5.657 1.00 76.50 92 PRO A C 1
ATOM 722 O O . PRO A 1 92 ? -3.060 14.878 -5.777 1.00 76.50 92 PRO A O 1
ATOM 725 N N . ALA A 1 93 ? -1.928 16.641 -6.500 1.00 65.56 93 ALA A N 1
ATOM 726 C CA . ALA A 1 93 ? -2.677 16.693 -7.751 1.00 65.56 93 ALA A CA 1
ATOM 727 C C . ALA A 1 93 ? -2.133 15.596 -8.661 1.00 65.56 93 ALA A C 1
ATOM 729 O O . ALA A 1 93 ? -0.922 15.445 -8.810 1.00 65.56 93 ALA A O 1
ATOM 730 N N . SER A 1 94 ? -3.029 14.858 -9.305 1.00 59.47 94 SER A N 1
ATOM 731 C CA . SER A 1 94 ? -2.671 14.076 -10.484 1.00 59.47 94 SER A CA 1
ATOM 732 C C . SER A 1 94 ? -1.985 14.997 -11.501 1.00 59.47 94 SER A C 1
ATOM 734 O O . SER A 1 94 ? -2.496 16.093 -11.755 1.00 59.47 94 SER A O 1
ATOM 736 N N . ALA A 1 95 ? -0.840 14.566 -12.048 1.00 49.06 95 ALA A N 1
ATOM 737 C CA . ALA A 1 95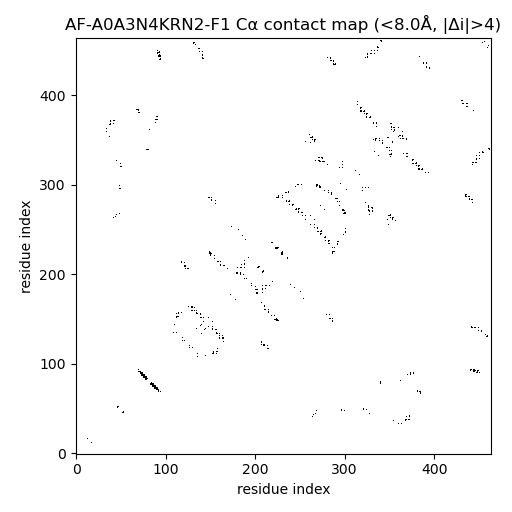 ? -0.066 15.318 -13.037 1.00 49.06 95 ALA A CA 1
ATOM 738 C C . ALA A 1 95 ? -0.988 15.939 -14.104 1.00 49.06 95 ALA A C 1
ATOM 740 O O . ALA A 1 95 ? -1.974 15.290 -14.492 1.00 49.06 95 ALA A O 1
ATOM 741 N N . PRO A 1 96 ? -0.708 17.170 -14.582 1.00 41.31 96 PRO A N 1
ATOM 742 C CA . PRO A 1 96 ? -1.567 17.845 -15.542 1.00 41.31 96 PRO A CA 1
ATOM 743 C C . PRO A 1 96 ? -1.889 16.906 -16.705 1.00 41.31 96 PRO A C 1
ATOM 745 O O . PRO A 1 96 ? -1.028 16.186 -17.225 1.00 41.31 96 PRO A O 1
ATOM 748 N N . ARG A 1 97 ? -3.176 16.870 -17.066 1.00 43.12 97 ARG A N 1
ATOM 749 C CA . ARG A 1 97 ? -3.680 16.151 -18.234 1.00 43.12 97 ARG A CA 1
ATOM 750 C C . ARG A 1 97 ? -2.970 16.728 -19.454 1.00 43.12 97 ARG A C 1
ATOM 752 O O . ARG A 1 97 ? -3.425 17.717 -20.017 1.00 43.12 97 ARG A O 1
ATOM 759 N N . SER A 1 98 ? -1.840 16.147 -19.839 1.00 33.75 98 SER A N 1
ATOM 760 C CA . SER A 1 98 ? -1.201 16.3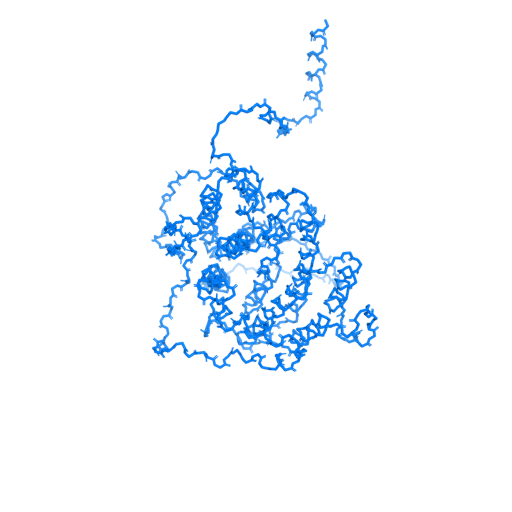99 -21.121 1.00 33.75 98 SER A CA 1
ATOM 761 C C . SER A 1 98 ? -2.258 16.047 -22.162 1.00 33.75 98 SER A C 1
ATOM 763 O O . SER A 1 98 ? -2.600 14.877 -22.336 1.00 33.75 98 SER A O 1
ATOM 765 N N . ALA A 1 99 ? -2.867 17.076 -22.745 1.00 28.91 99 ALA A N 1
ATOM 766 C CA . ALA A 1 99 ? -3.918 16.970 -23.737 1.00 28.91 99 ALA A CA 1
ATOM 767 C C . ALA A 1 99 ? -3.327 16.372 -25.021 1.00 28.91 99 ALA A C 1
ATOM 769 O O . ALA A 1 99 ? -2.981 17.081 -25.959 1.00 28.91 99 ALA A O 1
ATOM 770 N N . GLY A 1 100 ? -3.172 15.051 -25.044 1.00 29.17 100 GLY A N 1
ATOM 771 C CA . GLY A 1 100 ? -3.124 14.300 -26.287 1.00 29.17 100 GLY A CA 1
ATOM 772 C C . GLY A 1 100 ? -4.526 14.294 -26.914 1.00 29.17 100 GLY A C 1
ATOM 773 O O . GLY A 1 100 ? -5.516 14.259 -26.177 1.00 29.17 100 GLY A O 1
ATOM 774 N N . PRO A 1 101 ? -4.648 14.315 -28.251 1.00 28.33 101 PRO A N 1
ATOM 775 C CA . PRO A 1 101 ? -5.910 14.537 -28.968 1.00 28.33 101 PRO A CA 1
ATOM 776 C C . PRO A 1 101 ? -6.957 13.408 -28.846 1.00 28.33 101 PRO A C 1
ATOM 778 O O . PRO A 1 101 ? -7.946 13.423 -29.568 1.00 28.33 101 PRO A O 1
ATOM 781 N N . TYR A 1 102 ? -6.793 12.459 -27.923 1.00 31.67 102 TYR A N 1
ATOM 782 C CA . TYR A 1 102 ? -7.698 11.317 -27.736 1.00 31.67 102 TYR A CA 1
ATOM 783 C C . TYR A 1 102 ? -8.598 11.409 -26.498 1.00 31.67 102 TYR A C 1
ATOM 785 O O . TYR A 1 102 ? -9.291 10.453 -26.170 1.00 31.67 102 TYR A O 1
ATOM 793 N N . VAL A 1 103 ? -8.632 12.547 -25.800 1.00 38.75 103 VAL A N 1
ATOM 794 C CA . VAL A 1 103 ? -9.440 12.692 -24.579 1.00 38.75 103 VAL A CA 1
ATOM 795 C C . VAL A 1 103 ? -10.739 13.446 -24.878 1.00 38.75 103 VAL A C 1
ATOM 797 O O . VAL A 1 103 ? -10.882 14.626 -24.556 1.00 38.75 103 VAL A O 1
ATOM 800 N N . ARG A 1 104 ? -11.705 12.759 -25.495 1.00 28.31 104 ARG A N 1
ATOM 801 C CA . ARG A 1 104 ? -13.123 13.148 -25.469 1.00 28.31 104 ARG A CA 1
ATOM 802 C C . ARG A 1 104 ? -14.001 11.923 -25.238 1.00 28.31 104 ARG A C 1
ATOM 804 O O . ARG A 1 104 ? -13.898 10.953 -25.968 1.00 28.31 104 ARG A O 1
ATOM 811 N N . GLU A 1 105 ? -14.887 12.085 -24.258 1.00 28.34 105 GLU A N 1
ATOM 812 C CA . GLU A 1 105 ? -16.123 11.328 -24.035 1.00 28.34 105 GLU A CA 1
ATOM 813 C C . GLU A 1 105 ? -15.975 9.842 -23.677 1.00 28.34 105 GLU A C 1
ATOM 815 O O . GLU A 1 105 ? -15.622 8.987 -24.478 1.00 28.34 105 GLU A O 1
ATOM 820 N N . GLY A 1 106 ? -16.334 9.543 -22.426 1.00 30.53 106 GLY A N 1
ATOM 821 C CA . GLY A 1 106 ? -16.352 8.199 -21.873 1.00 30.53 106 GLY A CA 1
ATOM 822 C C . GLY A 1 106 ? -15.049 7.860 -21.165 1.00 30.53 106 GLY A C 1
ATOM 823 O O . GLY A 1 106 ? -13.966 7.907 -21.739 1.00 30.53 106 GLY A O 1
ATOM 824 N N . TYR A 1 107 ? -15.161 7.431 -19.913 1.00 34.34 107 TYR A N 1
ATOM 825 C CA . TYR A 1 107 ? -14.276 6.395 -19.406 1.00 34.34 107 TYR A CA 1
ATOM 826 C C . TYR A 1 107 ? -14.487 5.166 -20.303 1.00 34.34 107 TYR A C 1
ATOM 828 O O . TYR A 1 107 ? -15.202 4.239 -19.936 1.00 34.34 107 TYR A O 1
ATOM 836 N N . GLN A 1 108 ? -13.942 5.171 -21.521 1.00 35.62 108 GLN A N 1
ATOM 837 C CA . GLN A 1 108 ? -13.635 3.918 -22.176 1.00 35.62 108 GLN A CA 1
ATOM 838 C C . GLN A 1 108 ? -12.581 3.307 -21.264 1.00 35.62 108 GLN A C 1
ATOM 840 O O . GLN A 1 108 ? -11.441 3.767 -21.213 1.00 35.62 108 GLN A O 1
ATOM 845 N N . LEU A 1 109 ? -13.031 2.365 -20.432 1.00 42.06 109 LEU A N 1
ATOM 846 C CA . LEU A 1 109 ? -12.215 1.277 -19.922 1.00 42.06 109 LEU A CA 1
ATOM 847 C C . LEU A 1 109 ? -11.418 0.780 -21.125 1.00 42.06 109 LEU A C 1
ATOM 849 O O . LEU A 1 109 ? -11.942 0.024 -21.933 1.00 42.06 109 LEU A O 1
ATOM 853 N N . GLY A 1 110 ? -10.226 1.335 -21.341 1.00 38.59 110 GLY A N 1
ATOM 854 C CA . GLY A 1 110 ? -9.397 0.915 -22.453 1.00 38.59 110 GLY A CA 1
ATOM 855 C C . GLY A 1 110 ? -9.159 -0.575 -22.278 1.00 38.59 110 GLY A C 1
ATOM 856 O O . GLY A 1 110 ? -8.868 -1.011 -21.164 1.00 38.59 110 GLY A O 1
ATOM 857 N N . ASP A 1 111 ? -9.262 -1.339 -23.362 1.00 41.94 111 ASP A N 1
ATOM 858 C CA . ASP A 1 111 ? -9.035 -2.791 -23.398 1.00 41.94 111 ASP A CA 1
ATOM 859 C C . ASP A 1 111 ? -7.675 -3.235 -22.803 1.00 41.94 111 ASP A C 1
ATOM 861 O O . ASP A 1 111 ? -7.430 -4.423 -22.616 1.00 41.94 111 ASP A O 1
ATOM 865 N N . GLY A 1 112 ? -6.789 -2.300 -22.445 1.00 42.56 112 GLY A N 1
ATOM 866 C CA . GLY A 1 112 ? -5.430 -2.531 -21.952 1.00 42.56 112 GLY A CA 1
ATOM 867 C C . GLY A 1 112 ? -5.291 -2.934 -20.478 1.00 42.56 112 GLY A C 1
ATOM 868 O O . GLY A 1 112 ? -4.298 -2.544 -19.861 1.00 42.56 112 GLY A O 1
ATOM 869 N N . CYS A 1 113 ? -6.275 -3.643 -19.915 1.00 55.25 113 CYS A N 1
ATOM 870 C CA . CYS A 1 113 ? -6.221 -4.313 -18.607 1.00 55.25 113 CYS A CA 1
ATOM 871 C C . CYS A 1 113 ? -7.089 -5.589 -18.631 1.00 55.25 113 CYS A C 1
ATOM 873 O O . CYS A 1 113 ? -7.998 -5.755 -17.817 1.00 55.25 113 CYS A O 1
ATOM 875 N N . ASN A 1 114 ? -6.852 -6.502 -19.574 1.00 68.88 114 ASN A N 1
ATOM 876 C CA . ASN A 1 114 ? -7.541 -7.794 -19.580 1.00 68.88 114 ASN A CA 1
ATOM 877 C C . ASN A 1 114 ? -6.921 -8.745 -18.539 1.00 68.88 114 ASN A C 1
ATOM 879 O O . ASN A 1 114 ? -5.989 -9.487 -18.835 1.00 68.88 114 ASN A O 1
ATOM 883 N N . PHE A 1 115 ? -7.450 -8.737 -17.313 1.00 80.69 115 PHE A N 1
ATOM 884 C CA . PHE A 1 115 ? -7.051 -9.666 -16.246 1.00 80.69 115 PHE A CA 1
ATOM 885 C C . PHE A 1 115 ? -7.937 -10.919 -16.154 1.00 80.69 115 PHE A C 1
ATOM 887 O O . PHE A 1 115 ? -7.859 -11.662 -15.176 1.00 80.69 115 PHE A O 1
ATOM 894 N N . ASN A 1 116 ? -8.749 -11.203 -17.180 1.00 83.50 116 ASN A N 1
ATOM 895 C CA . ASN A 1 116 ? -9.620 -12.382 -17.193 1.00 83.50 116 ASN A CA 1
ATOM 896 C C . ASN A 1 116 ? -8.825 -13.690 -17.144 1.00 83.50 116 ASN A C 1
ATOM 898 O O . ASN A 1 116 ? -9.274 -14.651 -16.525 1.00 83.50 116 ASN A O 1
ATOM 902 N N . SER A 1 117 ? -7.629 -13.717 -17.743 1.00 85.81 117 SER A N 1
ATOM 903 C CA . SER A 1 117 ? -6.714 -14.858 -17.634 1.00 85.81 117 SER A CA 1
ATOM 904 C C . SER A 1 117 ? -6.353 -15.138 -16.175 1.00 85.81 117 SER A C 1
ATOM 906 O O . SER A 1 117 ? -6.429 -16.280 -15.738 1.00 85.81 117 SER A O 1
ATOM 908 N N . PHE A 1 118 ? -6.059 -14.097 -15.393 1.00 90.62 118 PHE A N 1
ATOM 909 C CA . PHE A 1 118 ? -5.786 -14.229 -13.967 1.00 90.62 118 PHE A CA 1
ATOM 910 C C . PHE A 1 118 ? -7.018 -14.678 -13.184 1.00 90.62 118 PHE A C 1
ATOM 912 O O . PHE A 1 118 ? -6.936 -15.653 -12.448 1.00 90.62 118 PHE A O 1
ATOM 919 N N . VAL A 1 119 ? -8.177 -14.053 -13.409 1.00 88.69 119 VAL A N 1
ATOM 920 C CA . VAL A 1 119 ? -9.439 -14.437 -12.744 1.00 88.69 119 VAL A CA 1
ATOM 921 C C . VAL A 1 119 ? -9.825 -15.887 -13.043 1.00 88.69 119 VAL A C 1
ATOM 923 O O . VAL A 1 119 ? -10.336 -16.577 -12.167 1.00 88.69 119 VAL A O 1
ATOM 926 N N . SER A 1 120 ? -9.540 -16.382 -14.250 1.00 89.62 120 SER A N 1
ATOM 927 C CA . SER A 1 120 ? -9.802 -17.778 -14.615 1.00 89.62 120 SER A CA 1
ATOM 928 C C . SER A 1 120 ? -8.926 -18.791 -13.868 1.00 89.62 120 SER A C 1
ATOM 930 O O . SER A 1 120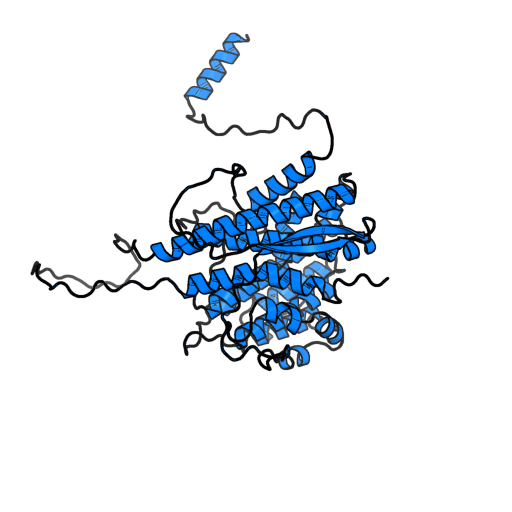 ? -9.325 -19.946 -13.756 1.00 89.62 120 SER A O 1
ATOM 932 N N . MET A 1 121 ? -7.777 -18.355 -13.334 1.00 92.25 121 MET A N 1
ATOM 933 C CA . MET A 1 121 ? -6.895 -19.168 -12.490 1.00 92.25 121 MET A CA 1
ATOM 934 C C . MET A 1 121 ? -7.300 -19.147 -11.007 1.00 92.25 121 MET A C 1
ATOM 936 O O . MET A 1 121 ? -6.730 -19.903 -10.227 1.00 92.25 121 MET A O 1
ATOM 940 N N . LEU A 1 122 ? -8.243 -18.286 -10.598 1.00 92.38 122 LEU A N 1
ATOM 941 C CA . LEU A 1 122 ? -8.657 -18.184 -9.198 1.00 92.38 122 LEU A CA 1
ATOM 942 C C . LEU A 1 122 ? -9.635 -19.309 -8.817 1.00 92.38 122 LEU A C 1
ATOM 944 O O . LEU A 1 122 ? -10.526 -19.634 -9.619 1.00 92.38 122 LEU A O 1
ATOM 948 N N . PRO A 1 123 ? -9.546 -19.827 -7.576 1.00 92.62 123 PRO A N 1
ATOM 949 C CA . PRO A 1 123 ? -10.576 -20.677 -6.993 1.00 92.62 123 PRO A CA 1
ATOM 950 C C . PRO A 1 123 ? -11.955 -20.014 -7.053 1.00 92.62 123 PRO A C 1
ATOM 952 O O . PRO A 1 123 ? -12.080 -18.786 -7.006 1.00 92.62 123 PRO A O 1
ATOM 955 N N . GLU A 1 124 ? -13.010 -20.825 -7.156 1.00 90.12 124 GLU A N 1
ATOM 956 C CA . GLU A 1 124 ? -14.384 -20.329 -7.299 1.00 90.12 124 GLU A CA 1
ATOM 957 C C . GLU A 1 124 ? -14.819 -19.462 -6.106 1.00 90.12 124 GLU A C 1
ATOM 959 O O . GLU A 1 124 ? -15.415 -18.404 -6.306 1.00 90.12 124 GLU A O 1
ATOM 964 N N . SER A 1 125 ? -14.403 -19.843 -4.895 1.00 88.56 125 SER A N 1
ATOM 965 C CA . SER A 1 125 ? -14.589 -19.108 -3.634 1.00 88.56 125 SER A CA 1
ATOM 966 C C . SER A 1 125 ? -14.060 -17.666 -3.667 1.00 88.56 125 SER A C 1
ATOM 968 O O . SER A 1 125 ? -14.598 -16.791 -2.992 1.00 88.56 125 SER A O 1
ATOM 970 N N . CYS A 1 126 ? -13.030 -17.387 -4.470 1.00 89.94 126 CYS A N 1
ATOM 971 C CA . CYS A 1 126 ? -12.336 -16.097 -4.501 1.00 89.94 126 CYS A CA 1
ATOM 972 C C . CYS A 1 126 ? -12.885 -15.131 -5.566 1.00 89.94 126 CYS A C 1
ATOM 974 O O . CYS A 1 126 ? -12.498 -13.957 -5.614 1.00 89.94 126 CYS A O 1
ATOM 976 N N . ARG A 1 127 ? -13.777 -15.597 -6.452 1.00 82.31 127 ARG A N 1
ATOM 977 C CA . ARG A 1 127 ? -14.235 -14.809 -7.610 1.00 82.31 127 ARG A CA 1
ATOM 978 C C . ARG A 1 127 ? -15.020 -13.568 -7.201 1.00 82.31 127 ARG A C 1
ATOM 980 O O . ARG A 1 127 ? -14.801 -12.504 -7.782 1.00 82.31 127 ARG A O 1
ATOM 987 N N . ASP A 1 128 ? -15.853 -13.657 -6.172 1.00 81.38 128 ASP A N 1
ATOM 988 C CA . ASP A 1 128 ? -16.651 -12.519 -5.699 1.00 81.38 128 ASP A CA 1
ATOM 989 C C . ASP A 1 128 ? -15.777 -11.397 -5.120 1.00 81.38 128 ASP A C 1
ATOM 991 O O . ASP A 1 128 ? -16.039 -10.212 -5.352 1.00 81.38 128 ASP A O 1
ATOM 995 N N . ILE A 1 129 ? -14.694 -11.755 -4.422 1.00 80.19 129 ILE A N 1
ATOM 996 C CA . ILE A 1 129 ? -13.720 -10.792 -3.891 1.00 80.19 129 ILE A CA 1
ATOM 997 C C . ILE A 1 129 ? -13.035 -10.061 -5.052 1.00 80.19 129 ILE A C 1
ATOM 999 O O . ILE A 1 129 ? -12.929 -8.832 -5.038 1.00 80.19 129 ILE A O 1
ATOM 1003 N N . SER A 1 130 ? -12.660 -10.785 -6.113 1.00 73.25 130 SER A N 1
ATOM 1004 C CA . SER A 1 130 ? -12.035 -10.189 -7.301 1.00 73.25 130 SER A CA 1
ATOM 1005 C C . SER A 1 130 ? -12.935 -9.166 -8.013 1.00 73.25 130 SER A C 1
ATOM 1007 O O . SER A 1 130 ? -12.446 -8.141 -8.495 1.00 73.25 130 SER A O 1
ATOM 1009 N N . GLN A 1 131 ? -14.256 -9.384 -8.018 1.00 74.06 131 GLN A N 1
ATOM 1010 C CA . GLN A 1 131 ? -15.224 -8.435 -8.577 1.00 74.06 131 GLN A CA 1
ATOM 1011 C C . GLN A 1 131 ? -15.346 -7.177 -7.707 1.00 74.06 131 GLN A C 1
ATOM 1013 O O . GLN A 1 131 ? -15.385 -6.060 -8.230 1.00 74.06 131 GLN A O 1
ATOM 1018 N N . LYS A 1 132 ? -15.357 -7.338 -6.376 1.00 76.88 132 LYS A N 1
ATOM 1019 C CA . LYS A 1 132 ? -15.406 -6.221 -5.415 1.00 76.88 132 LYS A CA 1
ATOM 1020 C C . LYS A 1 132 ? -14.116 -5.400 -5.388 1.00 76.88 132 LYS A C 1
ATOM 1022 O O . LYS A 1 132 ? -14.177 -4.199 -5.132 1.00 76.88 132 LYS A O 1
ATOM 1027 N N . ALA A 1 133 ? -12.968 -6.017 -5.677 1.00 74.75 133 ALA A N 1
ATOM 1028 C CA . ALA A 1 133 ? -11.663 -5.356 -5.677 1.00 74.75 133 ALA A CA 1
ATOM 1029 C C . ALA A 1 133 ? -11.589 -4.176 -6.665 1.00 74.75 133 ALA A C 1
ATOM 1031 O O . ALA A 1 133 ? -10.815 -3.248 -6.447 1.00 74.75 133 ALA A O 1
ATOM 1032 N N . SER A 1 134 ? -12.409 -4.170 -7.726 1.00 81.19 134 SER A N 1
ATOM 1033 C CA . SER A 1 134 ? -12.463 -3.098 -8.735 1.00 81.19 134 SER A CA 1
ATOM 1034 C C . SER A 1 134 ? -11.066 -2.661 -9.234 1.00 81.19 134 SER A C 1
ATOM 1036 O O . SER A 1 134 ? -10.713 -1.476 -9.172 1.00 81.19 134 SER A O 1
ATOM 1038 N N . PRO A 1 135 ? -10.236 -3.601 -9.736 1.00 79.94 135 PRO A N 1
ATOM 1039 C CA . PRO A 1 135 ? -8.864 -3.315 -10.173 1.00 79.94 135 PRO A CA 1
ATOM 1040 C C . PRO A 1 135 ? -8.807 -2.252 -11.277 1.00 79.94 135 PRO A C 1
ATOM 1042 O O . PRO A 1 135 ? -7.928 -1.395 -11.259 1.00 79.94 135 PRO A O 1
ATOM 1045 N N . LEU A 1 136 ? -9.786 -2.238 -12.188 1.00 78.38 136 LEU A N 1
ATOM 1046 C CA . LEU A 1 136 ? -9.892 -1.231 -13.253 1.00 78.38 136 LEU A CA 1
ATOM 1047 C C . LEU A 1 136 ? -10.206 0.172 -12.735 1.00 78.38 136 LEU A C 1
ATOM 1049 O O . LEU A 1 136 ? -9.947 1.144 -13.438 1.00 78.38 136 LEU A O 1
ATOM 1053 N N . GLY A 1 137 ? -10.754 0.280 -11.523 1.00 79.31 137 GLY A N 1
ATOM 1054 C CA . GLY A 1 137 ? -10.936 1.553 -10.844 1.00 79.31 137 GLY A CA 1
ATOM 1055 C C . GLY A 1 137 ? -9.608 2.084 -10.313 1.00 79.31 137 GLY A C 1
ATOM 1056 O O . GLY A 1 137 ? -9.189 3.169 -10.702 1.00 79.31 137 GLY A O 1
ATOM 1057 N N . LEU A 1 138 ? -8.932 1.317 -9.451 1.00 85.81 138 LEU A N 1
ATOM 1058 C CA . LEU A 1 138 ? -7.714 1.775 -8.774 1.00 85.81 138 LEU A CA 1
ATOM 1059 C C . LEU A 1 138 ? -6.514 1.862 -9.723 1.00 85.81 138 LEU A C 1
ATOM 1061 O O . LEU A 1 138 ? -5.865 2.903 -9.819 1.00 85.81 138 LEU A O 1
ATOM 1065 N N . VAL A 1 139 ? -6.207 0.776 -10.438 1.00 88.25 139 VAL A N 1
ATOM 1066 C CA . VAL A 1 139 ? -4.966 0.661 -11.220 1.00 88.25 139 VAL A CA 1
ATOM 1067 C C . VAL A 1 139 ? -4.943 1.661 -12.367 1.00 88.25 139 VAL A C 1
ATOM 1069 O O . VAL A 1 139 ? -3.891 2.219 -12.646 1.00 88.25 139 VAL A O 1
ATOM 1072 N N . ALA A 1 140 ? -6.088 1.974 -12.975 1.00 83.69 140 ALA A N 1
ATOM 1073 C CA . ALA A 1 140 ? -6.169 3.011 -14.004 1.00 83.69 140 ALA A CA 1
ATOM 1074 C C . ALA A 1 140 ? -5.871 4.423 -13.466 1.00 83.69 140 ALA A C 1
ATOM 1076 O O . ALA A 1 140 ? -5.457 5.295 -14.231 1.00 83.69 140 ALA A O 1
ATOM 1077 N N . MET A 1 141 ? -6.076 4.663 -12.165 1.00 86.06 141 MET A N 1
ATOM 1078 C CA . MET A 1 141 ? -5.727 5.932 -11.523 1.00 86.06 141 MET A CA 1
ATOM 1079 C C . MET A 1 141 ? -4.262 5.977 -11.078 1.00 86.06 141 MET A C 1
ATOM 1081 O O . MET A 1 141 ? -3.648 7.038 -11.161 1.00 86.06 141 MET A O 1
ATOM 1085 N N . LEU A 1 142 ? -3.696 4.846 -10.638 1.00 89.50 142 LEU A N 1
ATOM 1086 C CA . LEU A 1 142 ? -2.268 4.744 -10.312 1.00 89.50 142 LEU A CA 1
ATOM 1087 C C . LEU A 1 142 ? -1.405 4.764 -11.582 1.00 89.50 142 LEU A C 1
ATOM 1089 O O . LEU A 1 142 ? -0.390 5.446 -11.634 1.00 89.50 142 LEU A O 1
ATOM 1093 N N . PHE A 1 143 ? -1.842 4.069 -12.630 1.00 89.25 143 PHE A N 1
ATOM 1094 C CA . PHE A 1 143 ? -1.139 3.901 -13.898 1.00 89.25 143 PHE A CA 1
ATOM 1095 C C . PHE A 1 143 ? -2.042 4.295 -15.075 1.00 89.25 143 PHE A C 1
ATOM 1097 O O . PHE A 1 143 ? -2.678 3.438 -15.697 1.00 89.25 143 PHE A O 1
ATOM 1104 N N . PRO A 1 144 ? -2.110 5.593 -15.415 1.00 82.12 144 PRO A N 1
ATOM 1105 C CA . PRO A 1 144 ? -2.998 6.076 -16.464 1.00 82.12 144 PRO A CA 1
ATOM 1106 C C . PRO A 1 144 ? -2.707 5.455 -17.836 1.00 82.12 144 PRO A C 1
ATOM 1108 O O . PRO A 1 144 ? -1.546 5.304 -18.241 1.00 82.12 144 PRO A O 1
ATOM 1111 N N . TYR A 1 145 ? -3.774 5.150 -18.581 1.00 75.00 145 TYR A N 1
ATOM 1112 C CA . TYR A 1 145 ? -3.692 4.673 -19.964 1.00 75.00 145 TYR A CA 1
ATOM 1113 C C . TYR A 1 145 ? -2.945 5.668 -20.859 1.00 75.00 145 TYR A C 1
ATOM 1115 O O . TYR A 1 145 ? -3.045 6.885 -20.693 1.00 75.00 145 TYR A O 1
ATOM 1123 N N . GLY A 1 146 ? -2.161 5.143 -21.802 1.00 74.06 146 GLY A N 1
ATOM 1124 C CA . GLY A 1 146 ? -1.348 5.941 -22.727 1.00 74.06 146 GLY A CA 1
ATOM 1125 C C . GLY A 1 146 ? -0.110 6.600 -22.104 1.00 74.06 146 GLY A C 1
ATOM 1126 O O . GLY A 1 146 ? 0.763 7.040 -22.845 1.00 74.06 146 GLY A O 1
ATOM 1127 N N . LYS A 1 147 ? 0.001 6.643 -20.767 1.00 73.50 147 LYS A N 1
ATOM 1128 C CA . LYS A 1 147 ? 1.211 7.087 -20.050 1.00 73.50 147 LYS A CA 1
ATOM 1129 C C . LYS A 1 147 ? 2.073 5.933 -19.547 1.00 73.50 147 LYS A C 1
ATOM 1131 O O . LYS A 1 147 ? 3.238 6.136 -19.230 1.00 73.50 147 LYS A O 1
ATOM 1136 N N . THR A 1 148 ? 1.493 4.744 -19.447 1.00 79.00 148 THR A N 1
ATOM 1137 C CA . THR A 1 148 ? 2.133 3.558 -18.878 1.00 79.00 148 THR A CA 1
ATOM 1138 C C . THR A 1 148 ? 2.008 2.362 -19.816 1.00 79.00 148 THR A C 1
ATOM 1140 O O . THR A 1 148 ? 1.197 2.370 -20.747 1.00 79.00 148 THR A O 1
ATOM 1143 N N . GLU A 1 149 ? 2.811 1.329 -19.586 1.00 83.69 149 GLU A N 1
ATOM 1144 C CA . GLU A 1 149 ? 2.825 0.104 -20.389 1.00 83.69 149 GLU A CA 1
ATOM 1145 C C . GLU A 1 149 ? 1.708 -0.871 -19.954 1.00 83.69 149 GLU A C 1
ATOM 1147 O O . GLU A 1 149 ? 1.263 -0.857 -18.805 1.00 83.69 149 GLU A O 1
ATOM 1152 N N . GLU A 1 150 ? 1.185 -1.661 -20.895 1.00 85.31 150 GLU A N 1
ATOM 1153 C CA . GLU A 1 150 ? 0.015 -2.526 -20.695 1.00 85.31 150 GLU A CA 1
ATOM 1154 C C . GLU A 1 150 ? 0.283 -3.710 -19.770 1.00 85.31 150 GLU A C 1
ATOM 1156 O O . GLU A 1 150 ? -0.469 -3.924 -18.820 1.00 85.31 150 GLU A O 1
ATOM 1161 N N . ASN A 1 151 ? 1.372 -4.437 -19.988 1.00 88.25 151 ASN A N 1
ATOM 1162 C CA . ASN A 1 151 ? 1.736 -5.592 -19.183 1.00 88.25 151 ASN A CA 1
ATOM 1163 C C . ASN A 1 151 ? 2.048 -5.204 -17.736 1.00 88.25 151 ASN A C 1
ATOM 1165 O O . ASN A 1 151 ? 1.665 -5.914 -16.808 1.00 88.25 151 ASN A O 1
ATOM 1169 N N . MET A 1 152 ? 2.665 -4.046 -17.514 1.00 89.94 152 MET A N 1
ATOM 1170 C CA . MET A 1 152 ? 2.837 -3.476 -16.181 1.00 89.94 152 MET A CA 1
ATOM 1171 C C . MET A 1 152 ? 1.481 -3.240 -15.493 1.00 89.94 152 MET A C 1
ATOM 1173 O O . MET A 1 152 ? 1.308 -3.629 -14.335 1.00 89.94 152 MET A O 1
ATOM 1177 N N . ARG A 1 153 ? 0.495 -2.654 -16.192 1.00 90.44 153 ARG A N 1
ATOM 1178 C CA . ARG A 1 153 ? -0.864 -2.491 -15.644 1.00 90.44 153 ARG A CA 1
ATOM 1179 C C . ARG A 1 153 ? -1.553 -3.830 -15.395 1.00 90.44 153 ARG A C 1
ATOM 1181 O O . ARG A 1 153 ? -2.238 -3.974 -14.387 1.00 90.44 153 ARG A O 1
ATOM 1188 N N . TYR A 1 154 ? -1.361 -4.811 -16.272 1.00 91.12 154 TYR A N 1
ATOM 1189 C CA . TYR A 1 154 ? -1.885 -6.163 -16.088 1.00 91.12 154 TYR A CA 1
ATOM 1190 C C . TYR A 1 154 ? -1.343 -6.804 -14.803 1.00 91.12 154 TYR A C 1
ATOM 1192 O O . TYR A 1 154 ? -2.137 -7.252 -13.973 1.00 91.12 154 TYR A O 1
ATOM 1200 N N . VAL A 1 155 ? -0.025 -6.764 -14.572 1.00 94.12 155 VAL A N 1
ATOM 1201 C CA . VAL A 1 155 ? 0.584 -7.264 -13.324 1.00 94.12 155 VAL A CA 1
ATOM 1202 C C . VAL A 1 155 ? 0.062 -6.488 -12.113 1.00 94.12 155 VAL A C 1
ATOM 1204 O O . VAL A 1 155 ? -0.289 -7.103 -11.110 1.00 94.12 155 VAL A O 1
ATOM 1207 N N . ALA A 1 156 ? -0.064 -5.159 -12.210 1.00 94.75 156 ALA A N 1
ATOM 1208 C CA . ALA A 1 156 ? -0.618 -4.327 -11.141 1.00 94.75 156 ALA A CA 1
ATOM 1209 C C . ALA A 1 156 ? -2.074 -4.699 -10.793 1.00 94.75 156 ALA A C 1
ATOM 1211 O O . ALA A 1 156 ? -2.411 -4.805 -9.615 1.00 94.75 156 ALA A O 1
ATOM 1212 N N . CYS A 1 157 ? -2.927 -4.954 -11.792 1.00 93.44 157 CYS A N 1
ATOM 1213 C CA . CYS A 1 157 ? -4.297 -5.443 -11.593 1.00 93.44 157 CYS A CA 1
ATOM 1214 C C . CYS A 1 157 ? -4.322 -6.807 -10.898 1.00 93.44 157 CYS A C 1
ATOM 1216 O O . CYS A 1 157 ? -5.072 -6.987 -9.940 1.00 93.44 157 CYS A O 1
ATOM 1218 N N . CYS A 1 158 ? -3.495 -7.752 -11.353 1.00 95.19 158 CYS A N 1
ATOM 1219 C CA . CYS A 1 158 ? -3.430 -9.091 -10.766 1.00 95.19 158 CYS A CA 1
ATOM 1220 C C . CYS A 1 158 ? -2.931 -9.044 -9.320 1.00 95.19 158 CYS A C 1
ATOM 1222 O O . CYS A 1 158 ? -3.504 -9.697 -8.453 1.00 95.19 158 CYS A O 1
ATOM 1224 N N . PHE A 1 159 ? -1.915 -8.224 -9.043 1.00 97.06 159 PHE A N 1
ATOM 1225 C CA . PHE A 1 159 ? -1.422 -8.002 -7.688 1.00 97.06 159 PHE A CA 1
ATOM 1226 C C . PHE A 1 159 ? -2.480 -7.366 -6.785 1.00 97.06 159 PHE A C 1
ATOM 1228 O O . PHE A 1 159 ? -2.652 -7.814 -5.660 1.00 97.06 159 PHE A O 1
ATOM 1235 N N . TRP A 1 160 ? -3.222 -6.367 -7.268 1.00 94.75 160 TRP A N 1
ATOM 1236 C CA . TRP A 1 160 ? -4.289 -5.748 -6.483 1.00 94.75 160 TRP A CA 1
ATOM 1237 C C . TRP A 1 160 ? -5.407 -6.736 -6.123 1.00 94.75 160 TRP A C 1
ATOM 1239 O O . TRP A 1 160 ? -5.871 -6.757 -4.983 1.00 94.75 160 TRP A O 1
ATOM 1249 N N . ILE A 1 161 ? -5.820 -7.581 -7.075 1.00 93.94 161 ILE A N 1
ATOM 1250 C CA . ILE A 1 161 ? -6.792 -8.647 -6.803 1.00 93.94 161 ILE A CA 1
ATOM 1251 C C . ILE A 1 161 ? -6.214 -9.644 -5.796 1.00 93.94 161 ILE A C 1
ATOM 1253 O O . ILE A 1 161 ? -6.888 -9.955 -4.820 1.00 93.94 161 ILE A O 1
ATOM 1257 N N . TRP A 1 162 ? -4.985 -10.126 -6.019 1.00 96.75 162 TRP A N 1
ATOM 1258 C CA . TRP A 1 162 ? -4.301 -11.033 -5.094 1.00 96.75 162 TRP A CA 1
ATOM 1259 C C . TRP A 1 162 ? -4.260 -10.448 -3.684 1.00 96.75 162 TRP A C 1
ATOM 1261 O O . TRP A 1 162 ? -4.624 -11.137 -2.742 1.00 96.75 162 TRP A O 1
ATOM 1271 N N . LEU A 1 163 ? -3.908 -9.167 -3.549 1.00 96.19 163 LEU A N 1
ATOM 1272 C CA . LEU A 1 163 ? -3.839 -8.484 -2.264 1.00 96.19 163 LEU A CA 1
ATOM 1273 C C . LEU A 1 163 ? -5.197 -8.496 -1.566 1.00 96.19 163 LEU A C 1
ATOM 1275 O O . LEU A 1 163 ? -5.267 -8.909 -0.421 1.00 96.19 163 LEU A O 1
ATOM 1279 N N . CYS A 1 164 ? -6.272 -8.108 -2.261 1.00 93.00 164 CYS A N 1
ATOM 1280 C CA . CYS A 1 164 ? -7.618 -8.122 -1.682 1.00 93.00 164 CYS A CA 1
ATOM 1281 C C . CYS A 1 164 ? -8.063 -9.533 -1.275 1.00 93.00 164 CYS A C 1
ATOM 1283 O O . CYS A 1 164 ? -8.735 -9.688 -0.267 1.00 93.00 164 CYS A O 1
ATOM 1285 N N . VAL A 1 165 ? -7.719 -10.553 -2.066 1.00 94.06 165 VAL A N 1
ATOM 1286 C CA . VAL A 1 165 ? -8.085 -11.944 -1.769 1.00 94.06 165 VAL A CA 1
ATOM 1287 C C . VAL A 1 165 ? -7.289 -12.484 -0.585 1.00 94.06 165 VAL A C 1
ATOM 1289 O O . VAL A 1 165 ? -7.878 -13.091 0.297 1.00 94.06 165 VAL A O 1
ATOM 1292 N N . ILE A 1 166 ? -5.974 -12.268 -0.537 1.00 95.38 166 ILE A N 1
ATOM 1293 C CA . ILE A 1 166 ? -5.138 -12.743 0.573 1.00 95.38 166 ILE A CA 1
ATOM 1294 C C . ILE A 1 166 ? -5.460 -12.002 1.870 1.00 95.38 166 ILE A C 1
ATOM 1296 O O . ILE A 1 166 ? -5.506 -12.642 2.915 1.00 95.38 166 ILE A O 1
ATOM 1300 N N . ASP A 1 167 ? -5.710 -10.695 1.810 1.00 91.50 167 ASP A N 1
ATOM 1301 C CA . ASP A 1 167 ? -6.163 -9.903 2.959 1.00 91.50 167 ASP A CA 1
ATOM 1302 C C . ASP A 1 167 ? -7.438 -10.525 3.557 1.00 91.50 167 ASP A C 1
ATOM 1304 O O . ASP A 1 167 ? -7.418 -10.984 4.696 1.00 91.50 167 ASP A O 1
ATOM 1308 N N . ASP A 1 168 ? -8.484 -10.707 2.739 1.00 90.50 168 ASP A N 1
ATOM 1309 C CA . ASP A 1 168 ? -9.760 -11.299 3.161 1.00 90.50 168 ASP A CA 1
ATOM 1310 C C . ASP A 1 168 ? -9.611 -12.776 3.628 1.00 90.50 168 ASP A C 1
ATOM 1312 O O . ASP A 1 168 ? -10.204 -13.177 4.628 1.00 90.50 168 ASP A O 1
ATOM 1316 N N . LEU A 1 169 ? -8.818 -13.611 2.936 1.00 91.81 169 LEU A N 1
ATOM 1317 C CA . LEU A 1 169 ? -8.623 -15.028 3.299 1.00 91.81 169 LEU A CA 1
ATOM 1318 C C . LEU A 1 169 ? -7.827 -15.214 4.593 1.00 91.81 169 LEU A C 1
ATOM 1320 O O . LEU A 1 169 ? -7.956 -16.248 5.248 1.00 91.81 169 LEU A O 1
ATOM 1324 N N . THR A 1 170 ? -6.963 -14.257 4.932 1.00 91.25 170 THR A N 1
ATOM 1325 C CA . THR A 1 170 ? -6.055 -14.391 6.074 1.00 91.25 170 THR A CA 1
ATOM 1326 C C . THR A 1 170 ? -6.473 -13.580 7.295 1.00 91.25 170 THR A C 1
ATOM 1328 O O . THR A 1 170 ? -5.919 -13.808 8.368 1.00 91.25 170 THR A O 1
ATOM 1331 N N . GLU A 1 171 ? -7.452 -12.678 7.164 1.00 86.81 171 GLU A N 1
ATOM 1332 C CA . GLU A 1 171 ? -7.909 -11.747 8.209 1.00 86.81 171 GLU A CA 1
ATOM 1333 C C . GLU A 1 171 ? -8.219 -12.437 9.549 1.00 86.81 171 GLU A C 1
ATOM 1335 O O . GLU A 1 171 ? -7.914 -11.898 10.613 1.00 86.81 171 GLU A O 1
ATOM 1340 N N . HIS A 1 172 ? -8.787 -13.645 9.507 1.00 84.94 172 HIS A N 1
ATOM 1341 C CA . HIS A 1 172 ? -9.235 -14.382 10.695 1.00 84.94 172 HIS A CA 1
ATOM 1342 C C . HIS A 1 172 ? -8.287 -15.497 11.152 1.00 84.94 172 HIS A C 1
ATOM 1344 O O . HIS A 1 172 ? -8.557 -16.144 12.165 1.00 84.94 172 HIS A O 1
ATOM 1350 N N . LEU A 1 173 ? -7.194 -15.742 10.425 1.00 89.69 173 LEU A N 1
ATOM 1351 C CA . LEU A 1 173 ? -6.264 -16.818 10.761 1.00 89.69 173 LEU A CA 1
ATOM 1352 C C . LEU A 1 173 ? -5.399 -16.414 11.960 1.00 89.69 173 LEU A C 1
ATOM 1354 O O . LEU A 1 173 ? -4.828 -15.322 11.997 1.00 89.69 173 LEU A O 1
ATOM 1358 N N . VAL A 1 174 ? -5.266 -17.320 12.929 1.00 87.12 174 VAL A N 1
ATOM 1359 C CA . VAL A 1 174 ? -4.488 -17.115 14.161 1.00 87.12 174 VAL A CA 1
ATOM 1360 C C . VAL A 1 174 ? -3.703 -18.373 14.535 1.00 87.12 174 VAL A C 1
ATOM 1362 O O . VAL A 1 174 ? -4.049 -19.478 14.123 1.00 87.12 174 VAL A O 1
ATOM 1365 N N . GLY A 1 175 ? -2.645 -18.210 15.336 1.00 88.75 175 GLY A N 1
ATOM 1366 C CA . GLY A 1 175 ? -1.809 -19.323 15.806 1.00 88.75 175 GLY A CA 1
ATOM 1367 C C . GLY A 1 175 ? -1.217 -20.152 14.662 1.00 88.75 175 GLY A C 1
ATOM 1368 O O . GLY A 1 175 ? -0.853 -19.605 13.620 1.00 88.75 175 GLY A O 1
ATOM 1369 N N . ASP A 1 176 ? -1.163 -21.472 14.849 1.00 91.94 176 ASP A N 1
ATOM 1370 C CA . ASP A 1 176 ? -0.566 -22.424 13.903 1.00 91.94 176 ASP A CA 1
ATOM 1371 C C . ASP A 1 176 ? -1.150 -22.324 12.483 1.00 91.94 176 ASP A C 1
ATOM 1373 O O . ASP A 1 176 ? -0.430 -22.516 11.505 1.00 91.94 176 ASP A O 1
ATOM 1377 N N . GLU A 1 177 ? -2.442 -22.010 12.347 1.00 91.81 177 GLU A N 1
ATOM 1378 C CA . GLU A 1 177 ? -3.103 -21.898 11.041 1.00 91.81 177 GLU A CA 1
ATOM 1379 C C . GLU A 1 177 ? -2.546 -20.721 10.230 1.00 91.81 177 GLU A C 1
ATOM 1381 O O . GLU A 1 177 ? -2.254 -20.853 9.035 1.00 91.81 177 GLU A O 1
ATOM 1386 N N . TRP A 1 178 ? -2.324 -19.583 10.895 1.00 93.25 178 TRP A N 1
ATOM 1387 C CA . TRP A 1 178 ? -1.632 -18.449 10.292 1.00 93.25 178 TRP A CA 1
ATOM 1388 C C . TRP A 1 178 ? -0.170 -18.789 9.993 1.00 93.25 178 TRP A C 1
ATOM 1390 O O . TRP A 1 178 ? 0.277 -18.556 8.874 1.00 93.25 178 TRP A O 1
ATOM 1400 N N . GLU A 1 179 ? 0.573 -19.358 10.947 1.00 93.56 179 GLU A N 1
ATOM 1401 C CA . GLU A 1 179 ? 2.006 -19.652 10.777 1.00 93.56 179 GLU A CA 1
ATOM 1402 C C . GLU A 1 179 ? 2.278 -20.602 9.598 1.00 93.56 179 GLU A C 1
ATOM 1404 O O . GLU A 1 179 ? 3.223 -20.404 8.824 1.00 93.56 179 GLU A O 1
ATOM 1409 N N . GLN A 1 180 ? 1.423 -21.611 9.425 1.00 94.94 180 GLN A N 1
ATOM 1410 C CA . GLN A 1 180 ? 1.480 -22.543 8.301 1.00 94.94 180 GLN A CA 1
ATOM 1411 C C . GLN A 1 180 ? 1.112 -21.855 6.984 1.00 94.94 180 GLN A C 1
ATOM 1413 O O . GLN A 1 180 ? 1.856 -21.973 6.009 1.00 94.94 180 GLN A O 1
ATOM 1418 N N . THR A 1 181 ? 0.016 -21.088 6.961 1.00 95.44 181 THR A N 1
ATOM 1419 C CA . THR A 1 181 ? -0.413 -20.339 5.767 1.00 95.44 181 THR A CA 1
ATOM 1420 C C . THR A 1 181 ? 0.659 -19.350 5.326 1.00 95.44 181 THR A C 1
ATOM 1422 O O . THR A 1 181 ? 1.003 -19.272 4.150 1.00 95.44 181 THR A O 1
ATOM 1425 N N . GLU A 1 182 ? 1.241 -18.615 6.266 1.00 95.38 182 GLU A N 1
ATOM 1426 C CA . GLU A 1 182 ? 2.308 -17.670 5.990 1.00 95.38 182 GLU A CA 1
ATOM 1427 C C . GLU A 1 182 ? 3.556 -18.366 5.433 1.00 95.38 182 GLU A C 1
ATOM 1429 O O . GLU A 1 182 ? 4.151 -17.897 4.458 1.00 95.38 182 GLU A O 1
ATOM 1434 N N . SER A 1 183 ? 3.941 -19.501 6.021 1.00 94.69 183 SER A N 1
ATOM 1435 C CA . SER A 1 183 ? 5.058 -20.310 5.530 1.00 94.69 183 SER A CA 1
ATOM 1436 C C . SER A 1 183 ? 4.826 -20.751 4.084 1.00 94.69 183 SER A C 1
ATOM 1438 O O . SER A 1 183 ? 5.716 -20.588 3.246 1.00 94.69 183 SER A O 1
ATOM 1440 N N . ASP A 1 184 ? 3.618 -21.218 3.764 1.00 95.44 184 ASP A N 1
ATOM 1441 C CA . ASP A 1 184 ? 3.240 -21.616 2.409 1.00 95.44 184 ASP A CA 1
ATOM 1442 C C . ASP A 1 184 ? 3.273 -20.430 1.428 1.00 95.44 184 ASP A C 1
ATOM 1444 O O . ASP A 1 184 ? 3.864 -20.533 0.348 1.00 95.44 184 ASP A O 1
ATOM 1448 N N . LEU A 1 185 ? 2.730 -19.268 1.812 1.00 95.88 185 LEU A N 1
ATOM 1449 C CA . LEU A 1 185 ? 2.794 -18.038 1.010 1.00 95.88 185 LEU A CA 1
ATOM 1450 C C . LEU A 1 185 ? 4.247 -17.618 0.740 1.00 95.88 185 LEU A C 1
ATOM 1452 O O . LEU A 1 185 ? 4.617 -17.303 -0.395 1.00 95.88 185 LEU A O 1
ATOM 1456 N N . MET A 1 186 ? 5.105 -17.658 1.760 1.00 95.12 186 MET A N 1
ATOM 1457 C CA . MET A 1 186 ? 6.525 -17.342 1.616 1.00 95.12 186 MET A CA 1
ATOM 1458 C C . MET A 1 186 ? 7.239 -18.335 0.692 1.00 95.12 186 MET A C 1
ATOM 1460 O O . MET A 1 186 ? 8.084 -17.914 -0.103 1.00 95.12 186 MET A O 1
ATOM 1464 N N . LEU A 1 187 ? 6.899 -19.628 0.739 1.00 93.75 187 LEU A N 1
ATOM 1465 C CA . LEU A 1 187 ? 7.445 -20.645 -0.168 1.00 93.75 187 LEU A CA 1
ATOM 1466 C C . LEU A 1 187 ? 7.097 -20.356 -1.633 1.00 93.75 187 LEU A C 1
ATOM 1468 O O . LEU A 1 187 ? 7.984 -20.457 -2.487 1.00 93.75 187 LEU A O 1
ATOM 1472 N N . VAL A 1 188 ? 5.862 -19.931 -1.927 1.00 94.06 188 VAL A N 1
ATOM 1473 C CA . VAL A 1 188 ? 5.434 -19.564 -3.292 1.00 94.06 188 VAL A CA 1
ATOM 1474 C C . VAL A 1 188 ? 6.320 -18.459 -3.879 1.00 94.06 188 VAL A C 1
ATOM 1476 O O . VAL A 1 188 ? 6.728 -18.540 -5.038 1.00 94.06 188 VAL A O 1
ATOM 1479 N N . PHE A 1 189 ? 6.666 -17.434 -3.097 1.00 93.88 189 PHE A N 1
ATOM 1480 C CA . PHE A 1 189 ? 7.423 -16.285 -3.610 1.00 93.88 189 PHE A CA 1
ATOM 1481 C C . PHE A 1 189 ? 8.948 -16.389 -3.434 1.00 93.88 189 PHE A C 1
ATOM 1483 O O . PHE A 1 189 ? 9.683 -15.646 -4.093 1.00 93.88 189 PHE A O 1
ATOM 1490 N N . ASN A 1 190 ? 9.445 -17.307 -2.597 1.00 89.06 190 ASN A N 1
ATOM 1491 C CA . ASN A 1 190 ? 10.880 -17.578 -2.433 1.00 89.06 190 ASN A CA 1
ATOM 1492 C C . ASN A 1 190 ? 11.435 -18.598 -3.429 1.00 89.06 190 ASN A C 1
ATOM 1494 O O . ASN A 1 190 ? 12.626 -18.553 -3.740 1.00 89.06 190 ASN A O 1
ATOM 1498 N N . THR A 1 191 ? 10.603 -19.513 -3.918 1.00 84.94 191 THR A N 1
ATOM 1499 C CA . THR A 1 191 ? 11.089 -20.646 -4.707 1.00 84.94 191 THR A CA 1
ATOM 1500 C C . THR A 1 191 ? 11.237 -20.273 -6.184 1.00 84.94 191 THR A C 1
ATOM 1502 O O . THR A 1 191 ? 10.331 -19.664 -6.761 1.00 84.94 191 THR A O 1
ATOM 1505 N N . PRO A 1 192 ? 12.363 -20.622 -6.837 1.00 80.06 192 PRO A N 1
ATOM 1506 C CA . PRO A 1 192 ? 12.480 -20.528 -8.287 1.00 80.06 192 PRO A CA 1
ATOM 1507 C C . PRO A 1 192 ? 11.391 -21.352 -8.981 1.00 80.06 192 PRO A C 1
ATOM 1509 O O . PRO A 1 192 ? 11.065 -22.451 -8.535 1.00 80.06 192 PRO A O 1
ATOM 1512 N N . ARG A 1 193 ? 10.867 -20.853 -10.104 1.00 72.81 193 ARG A N 1
ATOM 1513 C CA . ARG A 1 193 ? 9.755 -21.487 -10.829 1.00 72.81 193 ARG A CA 1
ATOM 1514 C C . ARG A 1 193 ? 9.997 -22.971 -11.119 1.00 72.81 193 ARG A C 1
ATOM 1516 O O . ARG A 1 193 ? 9.124 -23.792 -10.866 1.00 72.81 193 ARG A O 1
ATOM 1523 N N . ASP A 1 194 ? 11.202 -23.308 -11.568 1.00 74.06 194 ASP A N 1
ATOM 1524 C CA . ASP A 1 194 ? 11.584 -24.669 -11.970 1.00 74.06 194 ASP A CA 1
ATOM 1525 C C . ASP A 1 194 ? 11.615 -25.670 -10.799 1.00 74.06 194 ASP A C 1
ATOM 1527 O O . ASP A 1 194 ? 11.805 -26.864 -11.002 1.00 74.06 194 ASP A O 1
ATOM 1531 N N . SER A 1 195 ? 11.465 -25.194 -9.559 1.00 78.06 195 SER A N 1
ATOM 1532 C CA . SER A 1 195 ? 11.448 -26.011 -8.341 1.00 78.06 195 SER A CA 1
ATOM 1533 C C . SER A 1 195 ? 10.086 -26.021 -7.638 1.00 78.06 195 SER A C 1
ATOM 1535 O O . SER A 1 195 ? 9.973 -26.617 -6.569 1.00 78.06 195 SER A O 1
ATOM 1537 N N . MET A 1 196 ? 9.054 -25.382 -8.209 1.00 73.81 196 MET A N 1
ATOM 1538 C CA . MET A 1 196 ? 7.733 -25.290 -7.571 1.00 73.81 196 MET A CA 1
ATOM 1539 C C . MET A 1 196 ? 7.016 -26.639 -7.461 1.00 73.81 196 MET A C 1
ATOM 1541 O O . MET A 1 196 ? 6.338 -26.879 -6.466 1.00 73.81 196 MET A O 1
ATOM 1545 N N . ASP A 1 197 ? 7.211 -27.544 -8.423 1.00 70.19 197 ASP A N 1
ATOM 1546 C CA . ASP A 1 197 ? 6.538 -28.854 -8.448 1.00 70.19 197 ASP A CA 1
ATOM 1547 C C . ASP A 1 197 ? 6.957 -29.778 -7.287 1.00 70.19 197 ASP A C 1
ATOM 1549 O O . ASP A 1 197 ? 6.259 -30.741 -6.966 1.00 70.19 197 ASP A O 1
ATOM 1553 N N . CYS A 1 198 ? 8.082 -29.472 -6.632 1.00 71.44 198 CYS A N 1
ATOM 1554 C CA . CYS A 1 198 ? 8.640 -30.232 -5.512 1.00 71.44 198 CYS A CA 1
ATOM 1555 C C . CYS A 1 198 ? 8.320 -29.619 -4.138 1.00 71.44 198 CYS A C 1
ATOM 1557 O O . CYS A 1 198 ? 8.867 -30.072 -3.130 1.00 71.44 198 CYS A O 1
ATOM 1559 N N . LEU A 1 199 ? 7.499 -28.565 -4.079 1.00 79.94 199 LEU A N 1
ATOM 1560 C CA . LEU A 1 199 ? 7.201 -27.880 -2.826 1.00 79.94 199 LEU A CA 1
ATOM 1561 C C . LEU A 1 199 ? 6.227 -28.679 -1.959 1.00 79.94 199 LEU A C 1
ATOM 1563 O O . LEU A 1 199 ? 5.146 -29.082 -2.392 1.00 79.94 199 LEU A O 1
ATOM 1567 N N . ASN A 1 200 ? 6.626 -28.873 -0.703 1.00 82.75 200 ASN A N 1
ATOM 1568 C CA . ASN A 1 200 ? 5.786 -29.450 0.337 1.00 82.75 200 ASN A CA 1
ATOM 1569 C C . ASN A 1 200 ? 5.116 -28.319 1.111 1.00 82.75 200 ASN A C 1
ATOM 1571 O O . ASN A 1 200 ? 5.711 -27.759 2.031 1.00 82.75 200 ASN A O 1
ATOM 1575 N N . TYR A 1 201 ? 3.894 -27.997 0.704 1.00 88.06 201 TYR A N 1
ATOM 1576 C CA . TYR A 1 201 ? 3.014 -27.088 1.429 1.00 88.06 201 TYR A CA 1
ATOM 1577 C C . TYR A 1 201 ? 2.371 -27.788 2.623 1.00 88.06 201 TYR A C 1
ATOM 1579 O O . TYR A 1 201 ? 2.080 -28.986 2.551 1.00 88.06 201 TYR A O 1
ATOM 1587 N N . PHE A 1 202 ? 2.092 -27.033 3.683 1.00 87.19 202 PHE A N 1
ATOM 1588 C CA . PHE A 1 202 ? 1.224 -27.501 4.762 1.00 87.19 202 PHE A CA 1
ATOM 1589 C C . PHE A 1 202 ? -0.211 -27.665 4.252 1.00 87.19 202 PHE A C 1
ATOM 1591 O O . PHE A 1 202 ? -0.829 -28.705 4.476 1.00 87.19 202 PHE A O 1
ATOM 1598 N N . HIS A 1 203 ? -0.696 -26.686 3.481 1.00 84.25 203 HIS A N 1
ATOM 1599 C CA . HIS A 1 203 ? -2.051 -26.650 2.931 1.00 84.25 203 HIS A CA 1
ATOM 1600 C C . HIS A 1 203 ? -2.028 -26.520 1.408 1.00 84.25 203 HIS A C 1
ATOM 1602 O O . HIS A 1 203 ? -2.371 -25.483 0.843 1.00 84.25 203 HIS A O 1
ATOM 1608 N N . LYS A 1 204 ? -1.634 -27.597 0.719 1.00 80.00 204 LYS A N 1
ATOM 1609 C CA . LYS A 1 204 ? -1.476 -27.614 -0.750 1.00 80.00 204 LYS A CA 1
ATOM 1610 C C . LYS A 1 204 ? -2.729 -27.176 -1.522 1.00 80.00 204 LYS A C 1
ATOM 1612 O O . LYS A 1 204 ? -2.602 -26.543 -2.566 1.00 80.00 204 LYS A O 1
ATOM 1617 N N . ASP A 1 205 ? -3.908 -27.486 -0.992 1.00 84.44 205 ASP A N 1
ATOM 1618 C CA . ASP A 1 205 ? -5.192 -27.167 -1.622 1.00 84.44 205 ASP A CA 1
ATOM 1619 C C . ASP A 1 205 ? -5.810 -25.858 -1.093 1.00 84.44 205 ASP A C 1
ATOM 1621 O O . ASP A 1 205 ? -6.925 -25.511 -1.472 1.00 84.44 205 ASP A O 1
ATOM 1625 N N . SER A 1 206 ? -5.103 -25.101 -0.242 1.00 91.94 206 SER A N 1
ATOM 1626 C CA . SER A 1 206 ? -5.593 -23.814 0.266 1.00 91.94 206 SER A CA 1
ATOM 1627 C C . SER A 1 206 ? -5.760 -22.795 -0.858 1.00 91.94 206 SER A C 1
ATOM 1629 O O . SER A 1 206 ? -4.867 -22.603 -1.689 1.00 91.94 206 SER A O 1
ATOM 1631 N N . ASP A 1 207 ? -6.879 -22.071 -0.834 1.00 94.56 207 ASP A N 1
ATOM 1632 C CA . ASP A 1 207 ? -7.147 -20.978 -1.767 1.00 94.56 207 ASP A CA 1
ATOM 1633 C C . ASP A 1 207 ? -6.050 -19.903 -1.711 1.00 94.56 207 ASP A C 1
ATOM 1635 O O . ASP A 1 207 ? -5.658 -19.368 -2.748 1.00 94.56 207 ASP A O 1
ATOM 1639 N N . ALA A 1 208 ? -5.470 -19.641 -0.533 1.00 94.69 208 ALA A N 1
ATOM 1640 C CA . ALA A 1 208 ? -4.382 -18.674 -0.378 1.00 94.69 208 ALA A CA 1
ATOM 1641 C C . ALA A 1 208 ? -3.129 -19.084 -1.176 1.00 94.69 208 ALA A C 1
ATOM 1643 O O . ALA A 1 208 ? -2.484 -18.250 -1.824 1.00 94.69 208 ALA A O 1
ATOM 1644 N N . VAL A 1 209 ? -2.809 -20.381 -1.186 1.00 93.75 209 VAL A N 1
ATOM 1645 C CA . VAL A 1 209 ? -1.683 -20.949 -1.942 1.00 93.75 209 VAL A CA 1
ATOM 1646 C C . VAL A 1 209 ? -1.984 -20.928 -3.438 1.00 93.75 209 VAL A C 1
ATOM 1648 O O . VAL A 1 209 ? -1.171 -20.432 -4.221 1.00 93.75 209 VAL A O 1
ATOM 1651 N N . GLN A 1 210 ? -3.177 -21.373 -3.844 1.00 93.81 210 GLN A N 1
ATOM 1652 C CA . GLN A 1 210 ? -3.599 -21.397 -5.249 1.00 93.81 210 GLN A CA 1
ATOM 1653 C C . GLN A 1 210 ? -3.599 -19.997 -5.885 1.00 93.81 210 GLN A C 1
ATOM 1655 O O . GLN A 1 210 ? -3.020 -19.789 -6.955 1.00 93.81 210 GLN A O 1
ATOM 1660 N N . VAL A 1 211 ? -4.177 -19.004 -5.203 1.00 95.50 211 VAL A N 1
ATOM 1661 C CA . VAL A 1 211 ? -4.222 -17.608 -5.671 1.00 95.50 211 VAL A CA 1
ATOM 1662 C C . VAL A 1 211 ? -2.815 -17.008 -5.756 1.00 95.50 211 VAL A C 1
ATOM 1664 O O . VAL A 1 211 ? -2.500 -16.266 -6.691 1.00 95.50 211 VAL A O 1
ATOM 1667 N N . SER A 1 212 ? -1.924 -17.376 -4.834 1.00 95.94 212 SER A N 1
ATOM 1668 C CA . SER A 1 212 ? -0.522 -16.946 -4.863 1.00 95.94 212 SER A CA 1
ATOM 1669 C C . SER A 1 212 ? 0.270 -17.578 -6.007 1.00 95.94 212 SER A C 1
ATOM 1671 O O . SER A 1 212 ? 1.050 -16.884 -6.661 1.00 95.94 212 SER A O 1
ATOM 1673 N N . HIS A 1 213 ? 0.029 -18.851 -6.331 1.00 93.62 213 HIS A N 1
ATOM 1674 C CA . HIS A 1 213 ? 0.584 -19.479 -7.533 1.00 93.62 213 HIS A CA 1
ATOM 1675 C C . HIS A 1 213 ? 0.083 -18.830 -8.821 1.00 93.62 213 HIS A C 1
ATOM 1677 O O . HIS A 1 213 ? 0.868 -18.646 -9.758 1.00 93.62 213 HIS A O 1
ATOM 1683 N N . ALA A 1 214 ? -1.196 -18.452 -8.878 1.00 94.31 214 ALA A N 1
ATOM 1684 C CA . ALA A 1 214 ? -1.738 -17.718 -10.014 1.00 94.31 214 ALA A CA 1
ATOM 1685 C C . ALA A 1 214 ? -0.994 -16.385 -10.199 1.00 94.31 214 ALA A C 1
ATOM 1687 O O . ALA A 1 214 ? -0.563 -16.072 -11.312 1.00 94.31 214 ALA A O 1
ATOM 1688 N N . LEU A 1 215 ? -0.756 -15.629 -9.114 1.00 96.31 215 LEU A N 1
ATOM 1689 C CA . LEU A 1 215 ? -0.011 -14.368 -9.199 1.00 96.31 215 LEU A CA 1
ATOM 1690 C C . LEU A 1 215 ? 1.437 -14.629 -9.622 1.00 96.31 215 LEU A C 1
ATOM 1692 O O . LEU A 1 215 ? 1.969 -13.929 -10.485 1.00 96.31 215 LEU A O 1
ATOM 1696 N N . ARG A 1 216 ? 2.068 -15.666 -9.064 1.00 93.81 216 ARG A N 1
ATOM 1697 C CA . ARG A 1 216 ? 3.433 -16.037 -9.434 1.00 93.81 216 ARG A CA 1
ATOM 1698 C C . ARG A 1 216 ? 3.552 -16.388 -10.916 1.00 93.81 216 ARG A C 1
ATOM 1700 O O . ARG A 1 216 ? 4.484 -15.935 -11.579 1.00 93.81 216 ARG A O 1
ATOM 1707 N N . THR A 1 217 ? 2.575 -17.117 -11.446 1.00 92.25 217 THR A N 1
ATOM 1708 C CA . THR A 1 217 ? 2.490 -17.454 -12.871 1.00 92.25 217 THR A CA 1
ATOM 1709 C C . THR A 1 217 ? 2.423 -16.194 -13.724 1.00 92.25 217 THR A C 1
ATOM 1711 O O . THR A 1 217 ? 3.196 -16.081 -14.673 1.00 92.25 217 THR A O 1
ATOM 1714 N N . VAL A 1 218 ? 1.582 -15.220 -13.350 1.00 93.31 218 VAL A N 1
ATOM 1715 C CA . VAL A 1 218 ? 1.492 -13.917 -14.033 1.00 93.31 218 VAL A CA 1
ATOM 1716 C C . VAL A 1 218 ? 2.836 -13.190 -14.032 1.00 93.31 218 VAL A C 1
ATOM 1718 O O . VAL A 1 218 ? 3.273 -12.717 -15.082 1.00 93.31 218 VAL A O 1
ATOM 1721 N N . ILE A 1 219 ? 3.517 -13.114 -12.887 1.00 92.81 219 ILE A N 1
ATOM 1722 C CA . ILE A 1 219 ? 4.827 -12.452 -12.775 1.00 92.81 219 ILE A CA 1
ATOM 1723 C C . ILE A 1 219 ? 5.846 -13.126 -13.703 1.00 92.81 219 ILE A C 1
ATOM 1725 O O . ILE A 1 219 ? 6.568 -12.454 -14.443 1.00 92.81 219 ILE A O 1
ATOM 1729 N N . ASP A 1 220 ? 5.893 -14.457 -13.702 1.00 89.75 220 ASP A N 1
ATOM 1730 C CA . ASP A 1 220 ? 6.881 -15.208 -14.468 1.00 89.75 220 ASP A CA 1
ATOM 1731 C C . ASP A 1 220 ? 6.591 -15.202 -15.976 1.00 89.75 220 ASP A C 1
ATOM 1733 O O . ASP A 1 220 ? 7.538 -15.124 -16.763 1.00 89.75 220 ASP A O 1
ATOM 1737 N N . SER A 1 221 ? 5.322 -15.231 -16.396 1.00 89.19 221 SER A N 1
ATOM 1738 C CA . SER A 1 221 ? 4.927 -15.245 -17.813 1.00 89.19 221 SER A CA 1
ATOM 1739 C C . SER A 1 221 ? 4.905 -13.869 -18.473 1.00 89.19 221 SER A C 1
ATOM 1741 O O . SER A 1 221 ? 4.888 -13.788 -19.699 1.00 89.19 221 SER A O 1
ATOM 1743 N N . THR A 1 222 ? 4.889 -12.791 -17.689 1.00 90.06 222 THR A N 1
ATOM 1744 C CA . THR A 1 222 ? 4.746 -11.434 -18.222 1.00 90.06 222 THR A CA 1
ATOM 1745 C C . THR A 1 222 ? 6.105 -10.787 -18.493 1.00 90.06 222 THR A C 1
ATOM 1747 O O . THR A 1 222 ? 7.074 -10.977 -17.750 1.00 90.06 222 THR A O 1
ATOM 1750 N N . SER A 1 223 ? 6.173 -10.003 -19.568 1.00 88.88 223 SER A N 1
ATOM 1751 C CA . SER A 1 223 ? 7.322 -9.172 -19.936 1.00 88.88 223 SER A CA 1
ATOM 1752 C C . SER A 1 223 ? 6.902 -7.708 -19.911 1.00 88.88 223 SER A C 1
ATOM 1754 O O . SER A 1 223 ? 5.901 -7.358 -20.525 1.00 88.88 223 SER A O 1
ATOM 1756 N N . ILE A 1 224 ? 7.660 -6.856 -19.224 1.00 85.25 224 ILE A N 1
ATOM 1757 C CA . ILE A 1 224 ? 7.454 -5.402 -19.239 1.00 85.25 224 ILE A CA 1
ATOM 1758 C C . ILE A 1 224 ? 8.386 -4.802 -20.293 1.00 85.25 224 ILE A C 1
ATOM 1760 O O . ILE A 1 224 ? 9.528 -5.248 -20.429 1.00 85.25 224 ILE A O 1
ATOM 1764 N N . TYR A 1 225 ? 7.903 -3.813 -21.042 1.00 79.69 225 TYR A N 1
ATOM 1765 C CA . TYR A 1 225 ? 8.636 -3.200 -22.152 1.00 79.69 225 TYR A CA 1
ATOM 1766 C C . TYR A 1 225 ? 8.965 -1.728 -21.883 1.00 79.69 225 TYR A C 1
ATOM 1768 O O . TYR A 1 225 ? 8.169 -1.006 -21.288 1.00 79.69 225 TYR A O 1
ATOM 1776 N N . TYR A 1 226 ? 10.116 -1.270 -22.380 1.00 76.81 226 TYR A N 1
ATOM 1777 C CA . TYR A 1 226 ? 10.529 0.136 -22.365 1.00 76.81 226 TYR A CA 1
ATOM 1778 C C . TYR A 1 226 ? 11.190 0.507 -23.698 1.00 76.81 226 TYR A C 1
ATOM 1780 O O . TYR A 1 226 ? 12.045 -0.230 -24.183 1.00 76.81 226 TYR A O 1
ATOM 1788 N N . GLN A 1 227 ? 10.772 1.629 -24.305 1.00 64.62 227 GLN A N 1
ATOM 1789 C CA . GLN A 1 227 ? 11.287 2.161 -25.583 1.00 64.62 227 GLN A CA 1
ATOM 1790 C C . GLN A 1 227 ? 11.635 1.072 -26.622 1.00 64.62 227 GLN A C 1
ATOM 1792 O O . GLN A 1 227 ? 12.731 1.060 -27.173 1.00 64.62 227 GLN A O 1
ATOM 1797 N N . SER A 1 228 ? 10.696 0.154 -26.894 1.00 57.38 228 SER A N 1
ATOM 1798 C CA . SER A 1 228 ? 10.792 -0.980 -27.843 1.00 57.38 228 SER A CA 1
ATOM 1799 C C . SER A 1 228 ? 11.641 -2.201 -27.437 1.00 57.38 228 SER A C 1
ATOM 1801 O O . SER A 1 228 ? 11.692 -3.170 -28.193 1.00 57.38 228 SER A O 1
ATOM 1803 N N . GLY A 1 229 ? 12.233 -2.220 -26.239 1.00 66.12 229 GLY A N 1
ATOM 1804 C CA . GLY A 1 229 ? 12.958 -3.369 -25.682 1.00 66.12 229 GLY A CA 1
ATOM 1805 C C . GLY A 1 229 ? 12.237 -4.046 -24.511 1.00 66.12 229 GLY A C 1
ATOM 1806 O O . GLY A 1 229 ? 11.402 -3.439 -23.842 1.00 66.12 229 GLY A O 1
ATOM 1807 N N . VAL A 1 230 ? 12.574 -5.313 -24.248 1.00 69.88 230 VAL A N 1
ATOM 1808 C CA . VAL A 1 230 ? 12.149 -6.025 -23.030 1.00 69.88 230 VAL A CA 1
ATOM 1809 C C . VAL A 1 230 ? 12.986 -5.520 -21.856 1.00 69.88 230 VAL A C 1
ATOM 1811 O O . VAL A 1 230 ? 14.216 -5.588 -21.899 1.00 69.88 230 VAL A O 1
ATOM 1814 N N . VAL A 1 231 ? 12.331 -5.043 -20.799 1.00 68.75 231 VAL A N 1
ATOM 1815 C CA . VAL A 1 231 ? 12.991 -4.711 -19.533 1.00 68.75 231 VAL A CA 1
ATOM 1816 C C . VAL A 1 231 ? 13.519 -6.003 -18.918 1.00 68.75 231 VAL A C 1
ATOM 1818 O O . VAL A 1 231 ? 12.817 -7.013 -18.847 1.00 68.75 231 VAL A O 1
ATOM 1821 N N . SER A 1 232 ? 14.779 -5.971 -18.488 1.00 63.94 232 SER A N 1
ATOM 1822 C CA . SER A 1 232 ? 15.479 -7.134 -17.941 1.00 63.94 232 SER A CA 1
ATOM 1823 C C . SER A 1 232 ? 14.696 -7.839 -16.812 1.00 63.94 232 SER A C 1
ATOM 1825 O O . SER A 1 232 ? 13.950 -7.217 -16.057 1.00 63.94 232 SER A O 1
ATOM 1827 N N . ALA A 1 233 ? 14.907 -9.152 -16.643 1.00 76.31 233 ALA A N 1
ATOM 1828 C CA . ALA A 1 233 ? 14.269 -9.984 -15.609 1.00 76.31 233 ALA A CA 1
ATOM 1829 C C . ALA A 1 233 ? 14.382 -9.534 -14.119 1.00 76.31 233 ALA A C 1
ATOM 1831 O O . ALA A 1 233 ? 13.552 -9.998 -13.331 1.00 76.31 233 ALA A O 1
ATOM 1832 N N . PRO A 1 234 ? 15.323 -8.666 -13.674 1.00 86.44 234 PRO A N 1
ATOM 1833 C CA . PRO A 1 234 ? 15.445 -8.240 -12.276 1.00 86.44 234 PRO A CA 1
ATOM 1834 C C . PRO A 1 234 ? 14.185 -7.646 -11.637 1.00 86.44 234 PRO A C 1
ATOM 1836 O O . PRO A 1 234 ? 14.023 -7.779 -10.423 1.00 86.44 234 PRO A O 1
ATOM 1839 N N . TRP A 1 235 ? 13.261 -7.052 -12.407 1.00 91.25 235 TRP A N 1
ATOM 1840 C CA . TRP A 1 235 ? 12.012 -6.526 -11.835 1.00 91.25 235 TRP A CA 1
ATOM 1841 C C . TRP A 1 235 ? 11.167 -7.624 -11.194 1.00 91.25 235 TRP A C 1
ATOM 1843 O O . TRP A 1 235 ? 10.546 -7.376 -10.168 1.00 91.25 235 TRP A O 1
ATOM 1853 N N . LYS A 1 236 ? 11.198 -8.852 -11.730 1.00 92.62 236 LYS A N 1
ATOM 1854 C CA . LYS A 1 236 ? 10.472 -9.994 -11.159 1.00 92.62 236 LYS A CA 1
ATOM 1855 C C . LYS A 1 236 ? 10.999 -10.315 -9.768 1.00 92.62 236 LYS A C 1
ATOM 1857 O O . LYS A 1 236 ? 10.226 -10.540 -8.845 1.00 92.62 236 LYS A O 1
ATOM 1862 N N . VAL A 1 237 ? 12.321 -10.301 -9.595 1.00 91.75 237 VAL A N 1
ATOM 1863 C CA . VAL A 1 237 ? 12.964 -10.549 -8.297 1.00 91.75 237 VAL A CA 1
ATOM 1864 C C . VAL A 1 237 ? 12.634 -9.428 -7.314 1.00 91.75 237 VAL A C 1
ATOM 1866 O O . VAL A 1 237 ? 12.206 -9.709 -6.196 1.00 91.75 237 VAL A O 1
ATOM 1869 N N . ALA A 1 238 ? 12.772 -8.167 -7.735 1.00 92.19 238 ALA A N 1
ATOM 1870 C CA . ALA A 1 238 ? 12.435 -7.014 -6.902 1.00 92.19 238 ALA A CA 1
ATOM 1871 C C . ALA A 1 238 ? 10.956 -7.029 -6.478 1.00 92.19 238 ALA A C 1
ATOM 1873 O O . ALA A 1 238 ? 10.649 -6.855 -5.300 1.00 92.19 238 ALA A O 1
ATOM 1874 N N . PHE A 1 239 ? 10.049 -7.311 -7.414 1.00 95.12 239 PHE A N 1
ATOM 1875 C CA . PHE A 1 239 ? 8.613 -7.376 -7.171 1.00 95.12 239 PHE A CA 1
ATOM 1876 C C . PHE A 1 239 ? 8.249 -8.509 -6.205 1.00 95.12 239 PHE A C 1
ATOM 1878 O O . PHE A 1 239 ? 7.585 -8.259 -5.206 1.00 95.12 239 PHE A O 1
ATOM 1885 N N . ASN A 1 240 ? 8.751 -9.729 -6.433 1.00 95.06 240 ASN A N 1
ATOM 1886 C CA . ASN A 1 240 ? 8.546 -10.855 -5.514 1.00 95.06 240 ASN A CA 1
ATOM 1887 C C . ASN A 1 240 ? 9.094 -10.556 -4.112 1.00 95.06 240 ASN A C 1
ATOM 1889 O O . ASN A 1 240 ? 8.475 -10.918 -3.115 1.00 95.06 240 ASN A O 1
ATOM 1893 N N . ASN A 1 241 ? 10.235 -9.865 -4.011 1.00 93.44 241 ASN A N 1
ATOM 1894 C CA . ASN A 1 241 ? 10.749 -9.421 -2.720 1.00 93.44 241 ASN A CA 1
ATOM 1895 C C . ASN A 1 241 ? 9.783 -8.457 -2.028 1.00 93.44 241 ASN A C 1
ATOM 1897 O O . ASN A 1 241 ? 9.504 -8.664 -0.855 1.00 93.44 241 ASN A O 1
ATOM 1901 N N . ALA A 1 242 ? 9.217 -7.480 -2.737 1.00 94.88 242 ALA A N 1
ATOM 1902 C CA . ALA A 1 242 ? 8.226 -6.576 -2.157 1.00 94.88 242 ALA A CA 1
ATOM 1903 C C . ALA A 1 242 ? 6.902 -7.270 -1.789 1.00 94.88 242 ALA A C 1
ATOM 1905 O O . ALA A 1 242 ? 6.298 -6.909 -0.786 1.00 94.88 242 ALA A O 1
ATOM 1906 N N . VAL A 1 243 ? 6.470 -8.301 -2.525 1.00 96.62 243 VAL A N 1
ATOM 1907 C CA . VAL A 1 243 ? 5.320 -9.137 -2.123 1.00 96.62 243 VAL A CA 1
ATOM 1908 C C . VAL A 1 243 ? 5.605 -9.863 -0.803 1.00 96.62 243 VAL A C 1
ATOM 1910 O O . VAL A 1 243 ? 4.754 -9.895 0.080 1.00 96.62 243 VAL A O 1
ATOM 1913 N N . LYS A 1 244 ? 6.825 -10.375 -0.606 1.00 94.94 244 LYS A N 1
ATOM 1914 C CA . LYS A 1 244 ? 7.231 -10.960 0.685 1.00 94.94 244 LYS A CA 1
ATOM 1915 C C . LYS A 1 244 ? 7.269 -9.937 1.817 1.00 94.94 244 LYS A C 1
ATOM 1917 O O . LYS A 1 244 ? 6.978 -10.292 2.952 1.00 94.94 244 LYS A O 1
ATOM 1922 N N . GLU A 1 245 ? 7.611 -8.680 1.525 1.00 94.38 245 GLU A N 1
ATOM 1923 C CA . GLU A 1 245 ? 7.499 -7.602 2.515 1.00 94.38 245 GLU A CA 1
ATOM 1924 C C . GLU A 1 245 ? 6.038 -7.419 2.949 1.00 94.38 245 GLU A C 1
ATOM 1926 O O . GLU A 1 245 ? 5.790 -7.308 4.143 1.00 94.38 245 GLU A O 1
ATOM 1931 N N . VAL A 1 246 ? 5.075 -7.475 2.020 1.00 95.94 246 VAL A N 1
ATOM 1932 C CA . VAL A 1 246 ? 3.636 -7.420 2.343 1.00 95.94 246 VAL A CA 1
ATOM 1933 C C . VAL A 1 246 ? 3.216 -8.584 3.245 1.00 95.94 246 VAL A C 1
ATOM 1935 O O . VAL A 1 246 ? 2.579 -8.351 4.268 1.00 95.94 246 VAL A O 1
ATOM 1938 N N . ILE A 1 247 ? 3.636 -9.815 2.929 1.00 96.00 247 ILE A N 1
ATOM 1939 C CA . ILE A 1 247 ? 3.350 -11.001 3.761 1.00 96.00 247 ILE A CA 1
ATOM 1940 C C . ILE A 1 247 ? 3.928 -10.828 5.177 1.00 96.00 247 ILE A C 1
ATOM 1942 O O . ILE A 1 247 ? 3.237 -11.066 6.165 1.00 96.00 247 ILE A O 1
ATOM 1946 N N . ALA A 1 248 ? 5.164 -10.331 5.290 1.00 92.88 248 ALA A N 1
ATOM 1947 C CA . ALA A 1 248 ? 5.767 -10.011 6.585 1.00 92.88 248 ALA A CA 1
ATOM 1948 C C . ALA A 1 248 ? 5.018 -8.884 7.327 1.00 92.88 248 ALA A C 1
ATOM 1950 O O . ALA A 1 248 ? 4.974 -8.883 8.556 1.00 92.88 248 ALA A O 1
ATOM 1951 N N . GLY A 1 249 ? 4.406 -7.948 6.594 1.00 93.44 249 GLY A N 1
ATOM 1952 C CA . GLY A 1 249 ? 3.485 -6.951 7.135 1.00 93.44 249 GLY A CA 1
ATOM 1953 C C . GLY A 1 249 ? 2.268 -7.595 7.795 1.00 93.44 249 GLY A C 1
ATOM 1954 O O . GLY A 1 249 ? 1.992 -7.297 8.953 1.00 93.44 249 GLY A O 1
ATOM 1955 N N . PHE A 1 250 ? 1.609 -8.540 7.116 1.00 94.25 250 PHE A N 1
ATOM 1956 C CA . PHE A 1 250 ? 0.489 -9.295 7.692 1.00 94.25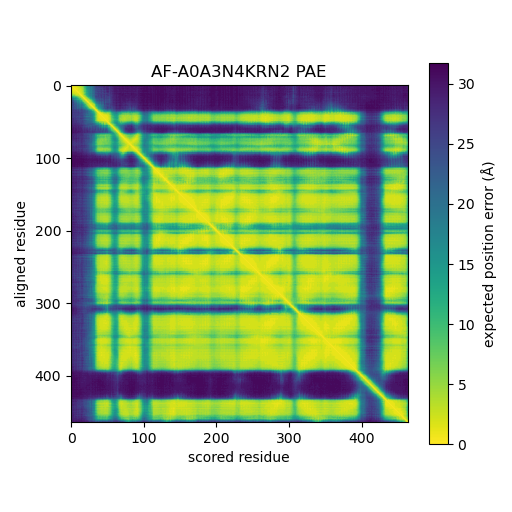 250 PHE A CA 1
ATOM 1957 C C . PHE A 1 250 ? 0.897 -10.078 8.945 1.00 94.25 250 PHE A C 1
ATOM 1959 O O . PHE A 1 250 ? 0.155 -10.089 9.922 1.00 94.25 250 PHE A O 1
ATOM 1966 N N . ARG A 1 251 ? 2.103 -10.666 8.981 1.00 92.88 251 ARG A N 1
ATOM 1967 C CA . ARG A 1 251 ? 2.636 -11.295 10.205 1.00 92.88 251 ARG A CA 1
ATOM 1968 C C . ARG A 1 251 ? 2.749 -10.293 11.344 1.00 92.88 251 ARG A C 1
ATOM 1970 O O . ARG A 1 251 ? 2.320 -10.590 12.454 1.00 92.88 251 ARG A O 1
ATOM 1977 N N . ALA A 1 252 ? 3.345 -9.133 11.079 1.00 92.31 252 ALA A N 1
ATOM 1978 C CA . ALA A 1 252 ? 3.533 -8.094 12.087 1.00 92.31 252 ALA A CA 1
ATOM 1979 C C . ALA A 1 252 ? 2.200 -7.491 12.570 1.00 92.31 252 ALA A C 1
ATOM 1981 O O . ALA A 1 252 ? 2.128 -6.971 13.680 1.00 92.31 252 ALA A O 1
ATOM 1982 N N . GLU A 1 253 ? 1.145 -7.602 11.765 1.00 92.38 253 GLU A N 1
ATOM 1983 C CA . GLU A 1 253 ? -0.211 -7.192 12.115 1.00 92.38 253 GLU A CA 1
ATOM 1984 C C . GLU A 1 253 ? -0.873 -8.121 13.149 1.00 92.38 253 GLU A C 1
ATOM 1986 O O . GLU A 1 253 ? -1.571 -7.642 14.046 1.00 92.38 253 GLU A O 1
ATOM 1991 N N . ARG A 1 254 ? -0.625 -9.441 13.090 1.00 91.00 254 ARG A N 1
ATOM 1992 C CA . ARG A 1 254 ? -1.335 -10.433 13.927 1.00 91.00 254 ARG A CA 1
ATOM 1993 C C . ARG A 1 254 ? -1.250 -10.177 15.434 1.00 91.00 254 ARG A C 1
ATOM 1995 O O . ARG A 1 254 ? -2.302 -10.202 16.073 1.00 91.00 254 ARG A O 1
ATOM 2002 N N . PRO A 1 255 ? -0.078 -9.887 16.034 1.00 89.75 255 PRO A N 1
ATOM 2003 C CA . PRO A 1 255 ? -0.011 -9.607 17.466 1.00 89.75 255 PRO A CA 1
ATOM 2004 C C . PRO A 1 255 ? -0.843 -8.386 17.873 1.00 89.75 255 PRO A C 1
ATOM 2006 O O . PRO A 1 255 ? -1.391 -8.370 18.975 1.00 89.75 255 PRO A O 1
ATOM 2009 N N . LEU A 1 256 ? -0.973 -7.391 16.984 1.00 90.50 256 LEU A N 1
ATOM 2010 C CA . LEU A 1 256 ? -1.717 -6.159 17.251 1.00 90.50 256 LEU A CA 1
ATOM 2011 C C . LEU A 1 256 ? -3.230 -6.394 17.271 1.00 90.50 256 LEU A C 1
ATOM 2013 O O . LEU A 1 256 ? -3.907 -5.798 18.100 1.00 90.50 256 LEU A O 1
ATOM 2017 N N . LEU A 1 257 ? -3.756 -7.296 16.433 1.00 86.25 257 LEU A N 1
ATOM 2018 C CA . LEU A 1 257 ? -5.181 -7.669 16.441 1.00 86.25 257 LEU A CA 1
ATOM 2019 C C . LEU A 1 257 ? -5.635 -8.233 17.796 1.00 86.25 257 LEU A C 1
ATOM 2021 O O . LEU A 1 257 ? -6.779 -8.040 18.199 1.00 86.25 257 LEU A O 1
ATOM 2025 N N . SER A 1 258 ? -4.734 -8.924 18.498 1.00 83.31 258 SER A N 1
ATOM 2026 C CA . SER A 1 258 ? -4.992 -9.537 19.807 1.00 83.31 258 SER A CA 1
ATOM 2027 C C . SER A 1 258 ? -4.524 -8.702 21.004 1.00 83.31 258 SER A C 1
ATOM 2029 O O . SER A 1 258 ? -4.651 -9.149 22.142 1.00 83.31 258 SER A O 1
ATOM 2031 N N . ALA A 1 259 ? -3.923 -7.534 20.773 1.00 86.88 259 ALA A N 1
ATOM 2032 C CA . ALA A 1 259 ? -3.307 -6.758 21.838 1.00 86.88 259 ALA A CA 1
ATOM 2033 C C . ALA A 1 259 ? -4.355 -6.010 22.676 1.00 86.88 259 ALA A C 1
ATOM 2035 O O . ALA A 1 259 ? -5.198 -5.292 22.144 1.00 86.88 259 ALA A O 1
ATOM 2036 N N . ASP A 1 260 ? -4.227 -6.085 24.005 1.00 83.75 260 ASP A N 1
ATOM 2037 C CA . ASP A 1 260 ? -5.065 -5.316 24.941 1.00 83.75 260 ASP A CA 1
ATOM 2038 C C . ASP A 1 260 ? -4.900 -3.796 24.767 1.00 83.75 260 ASP A C 1
ATOM 2040 O O . ASP A 1 260 ? -5.774 -3.004 25.128 1.00 83.75 260 ASP A O 1
ATOM 2044 N N . ARG A 1 261 ? -3.743 -3.373 24.250 1.00 85.88 261 ARG A N 1
ATOM 2045 C CA . ARG A 1 261 ? -3.411 -1.979 23.973 1.00 85.88 261 ARG A CA 1
ATOM 2046 C C . ARG A 1 261 ? -2.513 -1.906 22.748 1.00 85.88 261 ARG A C 1
ATOM 2048 O O . ARG A 1 261 ? -1.470 -2.551 22.715 1.00 85.88 261 ARG A O 1
ATOM 2055 N N . ILE A 1 262 ? -2.907 -1.085 21.781 1.00 90.50 262 ILE A N 1
ATOM 2056 C CA . ILE A 1 262 ? -2.168 -0.860 20.534 1.00 90.50 262 ILE A CA 1
ATOM 2057 C C . ILE A 1 262 ? -1.656 0.575 2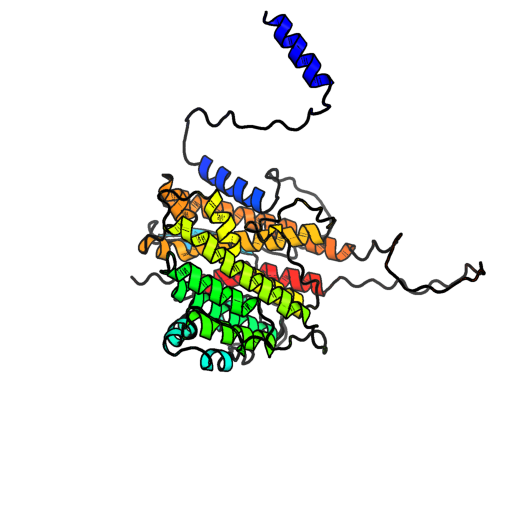0.552 1.00 90.50 262 ILE A C 1
ATOM 2059 O O . ILE A 1 262 ? -2.435 1.503 20.770 1.00 90.50 262 ILE A O 1
ATOM 2063 N N . GLU A 1 263 ? -0.358 0.782 20.353 1.00 90.19 263 GLU A N 1
ATOM 2064 C CA . GLU A 1 263 ? 0.229 2.117 20.234 1.00 90.19 263 GLU A CA 1
ATOM 2065 C C . GLU A 1 263 ? 0.415 2.496 18.761 1.00 90.19 263 GLU A C 1
ATOM 2067 O O . GLU A 1 263 ? 0.654 1.652 17.894 1.00 90.19 263 GLU A O 1
ATOM 2072 N N . LEU A 1 264 ? 0.383 3.799 18.463 1.00 91.25 264 LEU A N 1
ATOM 2073 C CA . LEU A 1 264 ? 0.702 4.286 17.115 1.00 91.25 264 LEU A CA 1
ATOM 2074 C C . LEU A 1 264 ? 2.127 3.901 16.696 1.00 91.25 264 LEU A C 1
ATOM 2076 O O . LEU A 1 264 ? 2.361 3.652 15.515 1.00 91.25 264 LEU A O 1
ATOM 2080 N N . SER A 1 265 ? 3.064 3.823 17.649 1.00 90.75 265 SER A N 1
ATOM 2081 C CA . SER A 1 265 ? 4.445 3.384 17.407 1.00 90.75 265 SER A CA 1
ATOM 2082 C C . SER A 1 265 ? 4.546 1.954 16.895 1.00 90.75 265 SER A C 1
ATOM 2084 O O . SER A 1 265 ? 5.515 1.648 16.207 1.00 90.75 265 SER A O 1
ATOM 2086 N N . ASP A 1 266 ? 3.556 1.116 17.198 1.00 91.00 266 ASP A N 1
ATOM 2087 C CA . ASP A 1 266 ? 3.505 -0.271 16.745 1.00 91.00 266 ASP A CA 1
ATOM 2088 C C . ASP A 1 266 ? 2.737 -0.365 15.422 1.00 91.00 266 ASP A C 1
ATOM 2090 O O . ASP A 1 266 ? 3.179 -1.029 14.486 1.00 91.00 266 ASP A O 1
ATOM 2094 N N . TRP A 1 267 ? 1.626 0.374 15.301 1.00 94.00 267 TRP A N 1
ATOM 2095 C CA . TRP A 1 267 ? 0.788 0.351 14.102 1.00 94.00 267 TRP A CA 1
ATOM 2096 C C . TRP A 1 267 ? 1.431 1.022 12.889 1.00 94.00 267 TRP A C 1
ATOM 2098 O O . TRP A 1 267 ? 1.442 0.444 11.807 1.00 94.00 267 TRP A O 1
ATOM 2108 N N . MET A 1 268 ? 1.983 2.230 13.025 1.00 94.00 268 MET A N 1
ATOM 2109 C CA . MET A 1 268 ? 2.438 2.998 11.859 1.00 94.00 268 MET A CA 1
ATOM 2110 C C . MET A 1 268 ? 3.559 2.310 11.055 1.00 94.00 268 MET A C 1
ATOM 2112 O O . MET A 1 268 ? 3.486 2.344 9.823 1.00 94.00 268 MET A O 1
ATOM 2116 N N . PRO A 1 269 ? 4.565 1.655 11.674 1.00 92.31 269 PRO A N 1
ATOM 2117 C CA . PRO A 1 269 ? 5.539 0.849 10.938 1.00 92.31 269 PRO A CA 1
ATOM 2118 C C . PRO A 1 269 ? 4.906 -0.295 10.140 1.00 92.31 269 PRO A C 1
ATOM 2120 O O . PRO A 1 269 ? 5.266 -0.501 8.981 1.00 92.31 269 PRO A O 1
ATOM 2123 N N . VAL A 1 270 ? 3.944 -1.009 10.735 1.00 94.38 270 VAL A N 1
ATOM 2124 C CA . VAL A 1 270 ? 3.201 -2.089 10.067 1.00 94.38 270 VAL A CA 1
ATOM 2125 C C . VAL A 1 270 ? 2.370 -1.514 8.921 1.00 94.38 270 VAL A C 1
ATOM 2127 O O . VAL A 1 270 ? 2.449 -1.996 7.793 1.00 94.38 270 VAL A O 1
ATOM 2130 N N . ARG A 1 271 ? 1.675 -0.398 9.160 1.00 95.06 271 ARG A N 1
ATOM 2131 C CA . ARG A 1 271 ? 0.807 0.271 8.189 1.00 95.06 271 ARG A CA 1
ATOM 2132 C C . ARG A 1 271 ? 1.541 0.774 6.950 1.00 95.06 271 ARG A C 1
ATOM 2134 O O . ARG A 1 271 ? 0.998 0.709 5.847 1.00 95.06 271 ARG A O 1
ATOM 2141 N N . MET A 1 272 ? 2.790 1.222 7.097 1.00 92.94 272 MET A N 1
ATOM 2142 C CA . MET A 1 272 ? 3.647 1.568 5.953 1.00 92.94 272 MET A CA 1
ATOM 2143 C C . MET A 1 272 ? 3.850 0.398 4.984 1.00 92.94 272 MET A C 1
ATOM 2145 O O . MET A 1 272 ? 4.062 0.631 3.794 1.00 92.94 272 MET A O 1
ATOM 2149 N N . ILE A 1 273 ? 3.795 -0.838 5.486 1.00 93.56 273 ILE A N 1
ATOM 2150 C CA . ILE A 1 273 ? 3.958 -2.054 4.694 1.00 93.56 273 ILE A CA 1
ATOM 2151 C C . ILE A 1 273 ? 2.614 -2.597 4.227 1.00 93.56 273 ILE A C 1
ATOM 2153 O O . ILE A 1 273 ? 2.473 -2.891 3.042 1.00 93.56 273 ILE A O 1
ATOM 2157 N N . THR A 1 274 ? 1.615 -2.673 5.108 1.00 94.12 274 THR A N 1
ATOM 2158 C CA . THR A 1 274 ? 0.313 -3.285 4.791 1.00 94.12 274 THR A CA 1
ATOM 2159 C C . THR A 1 274 ? -0.507 -2.457 3.802 1.00 94.12 274 THR A C 1
ATOM 2161 O O . THR A 1 274 ? -1.304 -3.014 3.051 1.00 94.12 274 THR A O 1
ATOM 2164 N N . ILE A 1 275 ? -0.227 -1.152 3.653 1.00 95.12 275 ILE A N 1
ATOM 2165 C CA . ILE A 1 275 ? -0.748 -0.357 2.524 1.00 95.12 275 ILE A CA 1
ATOM 2166 C C . ILE A 1 275 ? -0.269 -0.864 1.149 1.00 95.12 275 ILE A C 1
ATOM 2168 O O . ILE A 1 275 ? -0.850 -0.526 0.119 1.00 95.12 275 ILE A O 1
ATOM 2172 N N . SER A 1 276 ? 0.785 -1.686 1.118 1.00 95.81 276 SER A N 1
ATOM 2173 C CA . SER A 1 276 ? 1.186 -2.500 -0.034 1.00 95.81 276 SER A CA 1
ATOM 2174 C C . SER A 1 276 ? 1.507 -1.712 -1.310 1.00 95.81 276 SER A C 1
ATOM 2176 O O . SER A 1 276 ? 1.332 -2.202 -2.424 1.00 95.81 276 SER A O 1
ATOM 2178 N N . VAL A 1 277 ? 2.015 -0.480 -1.177 1.00 95.62 277 VAL A N 1
ATOM 2179 C CA . VAL A 1 277 ? 2.302 0.382 -2.340 1.00 95.62 277 VAL A CA 1
ATOM 2180 C C . VAL A 1 277 ? 3.662 0.110 -3.003 1.00 95.62 277 VAL A C 1
ATOM 2182 O O . VAL A 1 277 ? 3.845 0.383 -4.190 1.00 95.62 277 VAL A O 1
ATOM 2185 N N . ARG A 1 278 ? 4.633 -0.466 -2.281 1.00 95.00 278 ARG A N 1
ATOM 2186 C CA . ARG A 1 278 ? 5.990 -0.722 -2.809 1.00 95.00 278 ARG A CA 1
ATOM 2187 C C . ARG A 1 278 ? 6.015 -1.595 -4.074 1.00 95.00 278 ARG A C 1
ATOM 2189 O O . ARG A 1 278 ? 6.734 -1.217 -5.000 1.00 95.00 278 ARG A O 1
ATOM 2196 N N . PRO A 1 279 ? 5.233 -2.690 -4.189 1.00 96.75 279 PRO A N 1
ATOM 2197 C CA . PRO A 1 279 ? 5.128 -3.443 -5.440 1.00 96.75 279 PRO A CA 1
ATOM 2198 C C . PRO A 1 279 ? 4.732 -2.568 -6.642 1.00 96.75 279 PRO A C 1
ATOM 2200 O O . PRO A 1 279 ? 5.335 -2.684 -7.708 1.00 96.75 279 PRO A O 1
ATOM 2203 N N . PHE A 1 280 ? 3.802 -1.620 -6.472 1.00 96.81 280 PHE A N 1
ATOM 2204 C CA . PHE A 1 280 ? 3.428 -0.676 -7.533 1.00 96.81 280 PHE A CA 1
ATOM 2205 C C . PHE A 1 280 ? 4.567 0.293 -7.891 1.00 96.81 280 PHE A C 1
ATOM 2207 O O . PHE A 1 280 ? 4.790 0.567 -9.069 1.00 96.81 280 PHE A O 1
ATOM 2214 N N . MET A 1 281 ? 5.333 0.780 -6.908 1.00 96.06 281 MET A N 1
ATOM 2215 C CA . MET A 1 281 ? 6.510 1.628 -7.163 1.00 96.06 281 MET A CA 1
ATOM 2216 C C . MET A 1 281 ? 7.604 0.880 -7.944 1.00 96.06 281 MET A C 1
ATOM 2218 O O . MET A 1 281 ? 8.225 1.450 -8.840 1.00 96.06 281 MET A O 1
ATOM 2222 N N . ILE A 1 282 ? 7.804 -0.411 -7.664 1.00 95.19 282 ILE A N 1
ATOM 2223 C CA . ILE A 1 282 ? 8.743 -1.263 -8.410 1.00 95.19 282 ILE A CA 1
ATOM 2224 C C . ILE A 1 282 ? 8.283 -1.453 -9.856 1.00 95.19 282 ILE A C 1
ATOM 2226 O O . ILE A 1 282 ? 9.104 -1.357 -10.766 1.00 95.19 282 ILE A O 1
ATOM 2230 N N . LEU A 1 283 ? 6.984 -1.672 -10.088 1.00 94.44 283 LEU A N 1
ATOM 2231 C CA . LEU A 1 283 ? 6.431 -1.741 -11.444 1.00 94.44 283 LEU A CA 1
ATOM 2232 C C . LEU A 1 283 ? 6.616 -0.422 -12.204 1.00 94.44 283 LEU A C 1
ATOM 2234 O O . LEU A 1 283 ? 7.033 -0.443 -13.360 1.00 94.44 283 LEU A O 1
ATOM 2238 N N . ALA A 1 284 ? 6.386 0.717 -11.544 1.00 92.69 284 ALA A N 1
ATOM 2239 C CA . ALA A 1 284 ? 6.637 2.038 -12.115 1.00 92.69 284 ALA A CA 1
ATOM 2240 C C . ALA A 1 284 ? 8.110 2.203 -12.537 1.00 92.69 284 ALA A C 1
ATOM 2242 O O . ALA A 1 284 ? 8.375 2.532 -13.694 1.00 92.69 284 ALA A O 1
ATOM 2243 N N . LYS A 1 285 ? 9.065 1.895 -11.646 1.00 91.31 285 LYS A N 1
ATOM 2244 C CA . LYS A 1 285 ? 10.509 1.912 -11.950 1.00 91.31 285 LYS A CA 1
ATOM 2245 C C . LYS A 1 285 ? 10.869 0.979 -13.102 1.00 91.31 285 LYS A C 1
ATOM 2247 O O . LYS A 1 285 ? 11.572 1.391 -14.020 1.00 91.31 285 LYS A O 1
ATOM 2252 N N . ALA A 1 286 ? 10.343 -0.246 -13.093 1.00 90.69 286 ALA A N 1
ATOM 2253 C CA . ALA A 1 286 ? 10.580 -1.226 -14.146 1.00 90.69 286 ALA A CA 1
ATOM 2254 C C . ALA A 1 286 ? 10.093 -0.723 -15.510 1.00 90.69 286 ALA A C 1
ATOM 2256 O O . ALA A 1 286 ? 10.831 -0.804 -16.486 1.00 90.69 286 ALA A O 1
ATOM 2257 N N . SER A 1 287 ? 8.892 -0.141 -15.574 1.00 87.31 287 SER A N 1
ATOM 2258 C CA . SER A 1 287 ? 8.318 0.391 -16.820 1.00 87.31 287 SER A CA 1
ATOM 2259 C C . SER A 1 287 ? 9.096 1.561 -17.423 1.00 87.31 287 SER A C 1
ATOM 2261 O O . SER A 1 287 ? 8.926 1.865 -18.598 1.00 87.31 287 SER A O 1
ATOM 2263 N N . LEU A 1 288 ? 9.949 2.199 -16.621 1.00 86.81 288 LEU A N 1
ATOM 2264 C CA . LEU A 1 288 ? 10.799 3.327 -16.992 1.00 86.81 288 LEU A CA 1
ATOM 2265 C C . LEU A 1 288 ? 12.284 2.934 -17.054 1.00 86.81 288 LEU A C 1
ATOM 2267 O O . LEU A 1 288 ? 13.136 3.795 -17.237 1.00 86.81 288 LEU A O 1
ATOM 2271 N N . ASN A 1 289 ? 12.593 1.639 -16.901 1.00 85.62 289 ASN A N 1
ATOM 2272 C CA . ASN A 1 289 ? 13.948 1.088 -16.868 1.00 85.62 289 ASN A CA 1
ATOM 2273 C C . ASN A 1 289 ? 14.884 1.790 -15.855 1.00 85.62 289 ASN A C 1
ATOM 2275 O O . ASN A 1 289 ? 16.075 1.968 -16.110 1.00 85.62 289 ASN A O 1
ATOM 2279 N N . LEU A 1 290 ? 14.334 2.184 -14.703 1.00 85.75 290 LEU A N 1
ATOM 2280 C CA . LEU A 1 290 ? 15.063 2.807 -13.596 1.00 85.75 290 LEU A CA 1
ATOM 2281 C C . LEU A 1 290 ? 15.627 1.760 -12.624 1.00 85.75 290 LEU A C 1
ATOM 2283 O O . LEU A 1 290 ? 15.216 0.597 -12.635 1.00 85.75 290 LEU A O 1
ATOM 2287 N N . ASP A 1 291 ? 16.530 2.187 -11.732 1.00 85.75 291 ASP A N 1
ATOM 2288 C CA . ASP A 1 291 ? 16.995 1.347 -10.623 1.00 85.75 291 ASP A CA 1
ATOM 2289 C C . ASP A 1 291 ? 15.807 0.898 -9.759 1.00 85.75 291 ASP A C 1
ATOM 2291 O O . ASP A 1 291 ? 15.077 1.699 -9.172 1.00 85.75 291 ASP A O 1
ATOM 2295 N N . LEU A 1 292 ? 15.638 -0.421 -9.684 1.00 86.75 292 LEU A N 1
ATOM 2296 C CA . LEU A 1 292 ? 14.566 -1.107 -8.969 1.00 86.75 292 LEU A CA 1
ATOM 2297 C C . LEU A 1 292 ? 14.767 -1.089 -7.450 1.00 86.75 292 LEU A C 1
ATOM 2299 O O . LEU A 1 292 ? 13.878 -1.505 -6.704 1.00 86.75 292 LEU A O 1
ATOM 2303 N N . THR A 1 293 ? 15.930 -0.638 -6.979 1.00 84.50 293 THR A N 1
ATOM 2304 C CA . THR A 1 293 ? 16.256 -0.594 -5.561 1.00 84.50 293 THR A CA 1
ATOM 2305 C C . THR A 1 293 ? 15.314 0.359 -4.834 1.00 84.50 293 THR A C 1
ATOM 2307 O O . THR A 1 293 ? 15.285 1.570 -5.070 1.00 84.50 293 THR A O 1
ATOM 2310 N N . MET A 1 294 ? 14.558 -0.192 -3.890 1.00 84.81 294 MET A N 1
ATOM 2311 C CA . MET A 1 294 ? 13.753 0.576 -2.949 1.00 84.81 294 MET A CA 1
ATOM 2312 C C . MET A 1 294 ? 14.554 0.832 -1.675 1.00 84.81 294 MET A C 1
ATOM 2314 O O . MET A 1 294 ? 15.373 0.019 -1.252 1.00 84.81 294 MET A O 1
ATOM 2318 N N . SER A 1 295 ? 14.302 1.966 -1.035 1.00 78.38 295 SER A N 1
ATOM 2319 C CA . SER A 1 295 ? 14.932 2.308 0.239 1.00 78.38 295 SER A CA 1
ATOM 2320 C C . SER A 1 295 ? 14.605 1.283 1.334 1.00 78.38 295 SER A C 1
ATOM 2322 O O . SER A 1 295 ? 13.423 0.991 1.559 1.00 78.38 295 SER A O 1
ATOM 2324 N N . ASN A 1 296 ? 15.621 0.832 2.084 1.00 74.00 296 ASN A N 1
ATOM 2325 C CA . ASN A 1 296 ? 15.450 -0.038 3.261 1.00 74.00 296 ASN A CA 1
ATOM 2326 C C . ASN A 1 296 ? 14.581 0.628 4.333 1.00 74.00 296 ASN A C 1
ATOM 2328 O O . ASN A 1 296 ? 13.764 -0.021 4.965 1.00 74.00 296 ASN A O 1
ATOM 2332 N N . PHE A 1 297 ? 14.660 1.953 4.465 1.00 72.62 297 PHE A N 1
ATOM 2333 C CA . PHE A 1 297 ? 13.790 2.715 5.370 1.00 72.62 297 PHE A CA 1
ATOM 2334 C C . PHE A 1 297 ? 12.311 2.716 4.968 1.00 72.62 297 PHE A C 1
ATOM 2336 O O . PHE A 1 297 ? 11.465 3.101 5.762 1.00 72.62 297 PHE A O 1
ATOM 2343 N N . GLY A 1 298 ? 11.990 2.343 3.726 1.00 74.06 298 GLY A N 1
ATOM 2344 C CA . GLY A 1 298 ? 10.605 2.091 3.338 1.00 74.06 298 GLY A CA 1
ATOM 2345 C C . GLY A 1 298 ? 10.114 0.719 3.796 1.00 74.06 298 GLY A C 1
ATOM 2346 O O . GLY A 1 298 ? 9.016 0.346 3.432 1.00 74.06 298 GLY A O 1
ATOM 2347 N N . ASN A 1 299 ? 10.920 -0.039 4.538 1.00 81.88 299 ASN A N 1
ATOM 2348 C CA . ASN A 1 299 ? 10.513 -1.257 5.211 1.00 81.88 299 ASN A CA 1
ATOM 2349 C C . ASN A 1 299 ? 11.010 -1.227 6.667 1.00 81.88 299 ASN A C 1
ATOM 2351 O O . ASN A 1 299 ? 12.081 -1.758 6.969 1.00 81.88 299 ASN A O 1
ATOM 2355 N N . PRO A 1 300 ? 10.258 -0.582 7.578 1.00 80.81 300 PRO A N 1
ATOM 2356 C CA . PRO A 1 300 ? 10.667 -0.446 8.973 1.00 80.81 300 PRO A CA 1
ATOM 2357 C C . PRO A 1 300 ? 10.643 -1.778 9.743 1.00 80.81 300 PRO A C 1
ATOM 2359 O O . PRO A 1 300 ? 11.151 -1.823 10.859 1.00 80.81 300 PRO A O 1
ATOM 2362 N N . LEU A 1 301 ? 10.099 -2.854 9.158 1.00 81.56 301 LEU A N 1
ATOM 2363 C CA . LEU A 1 301 ? 10.041 -4.190 9.761 1.00 81.56 301 LEU A CA 1
ATOM 2364 C C . LEU A 1 301 ? 11.306 -5.026 9.508 1.00 81.56 301 LEU A C 1
ATOM 2366 O O . LEU A 1 301 ? 11.456 -6.104 10.075 1.00 81.56 301 LEU A O 1
ATOM 2370 N N . ARG A 1 302 ? 12.228 -4.564 8.656 1.00 77.00 302 ARG A N 1
ATOM 2371 C CA . ARG A 1 302 ? 13.487 -5.274 8.407 1.00 77.00 302 ARG A CA 1
ATOM 2372 C C . ARG A 1 302 ? 14.434 -5.177 9.602 1.00 77.00 302 ARG A C 1
ATOM 2374 O O . ARG A 1 302 ? 14.796 -4.082 10.026 1.00 77.00 302 ARG A O 1
ATOM 2381 N N . GLU A 1 303 ? 14.870 -6.335 10.096 1.00 59.53 303 GLU A N 1
ATOM 2382 C CA . GLU A 1 303 ? 15.818 -6.468 11.214 1.00 59.53 303 GLU A CA 1
ATOM 2383 C C . GLU A 1 303 ? 17.233 -5.985 10.852 1.00 59.53 303 GLU A C 1
ATOM 2385 O O . GLU A 1 303 ? 17.976 -5.513 11.711 1.00 59.53 303 GLU A O 1
ATOM 2390 N N . ASP A 1 304 ? 17.602 -6.025 9.567 1.00 54.41 304 ASP A N 1
ATOM 2391 C CA . ASP A 1 304 ? 18.909 -5.606 9.053 1.00 54.41 304 ASP A CA 1
ATOM 2392 C C . ASP A 1 304 ? 19.034 -4.087 8.848 1.00 54.41 304 ASP A C 1
ATOM 2394 O O . ASP A 1 304 ? 19.862 -3.623 8.058 1.00 54.41 304 ASP A O 1
ATOM 2398 N N . GLN A 1 305 ? 18.300 -3.299 9.645 1.00 51.50 305 GLN A N 1
ATOM 2399 C CA . GLN A 1 305 ? 18.537 -1.870 9.872 1.00 51.50 305 GLN A CA 1
ATOM 2400 C C . GLN A 1 305 ? 19.864 -1.626 10.607 1.00 51.50 305 GLN A C 1
ATOM 2402 O O . GLN A 1 305 ? 19.966 -0.818 11.531 1.00 51.50 305 GLN A O 1
ATOM 2407 N N . THR A 1 306 ? 20.947 -2.252 10.153 1.00 42.50 306 THR A N 1
ATOM 2408 C CA . THR A 1 306 ? 22.215 -1.556 10.266 1.00 42.50 306 THR A CA 1
ATOM 2409 C C . THR A 1 306 ? 22.018 -0.217 9.555 1.00 42.50 306 THR A C 1
ATOM 2411 O O . THR A 1 306 ? 21.546 -0.185 8.413 1.00 42.50 306 THR A O 1
ATOM 2414 N N . PRO A 1 307 ? 22.377 0.917 10.176 1.00 43.94 307 PRO A N 1
ATOM 2415 C CA . PRO A 1 307 ? 22.662 2.134 9.439 1.00 43.94 307 PRO A CA 1
ATOM 2416 C C . PRO A 1 307 ? 23.948 1.887 8.639 1.00 43.94 307 PRO A C 1
ATOM 2418 O O . PRO A 1 307 ? 24.929 2.609 8.782 1.00 43.94 307 PRO A O 1
ATOM 2421 N N . SER A 1 308 ? 23.986 0.819 7.839 1.00 40.31 308 SER A N 1
ATOM 2422 C CA . SER A 1 308 ? 24.941 0.659 6.770 1.00 40.31 308 SER A CA 1
ATOM 2423 C C . SER A 1 308 ? 24.573 1.770 5.818 1.00 40.31 308 SER A C 1
ATOM 2425 O O . SER A 1 308 ? 23.579 1.687 5.104 1.00 40.31 308 SER A O 1
ATOM 2427 N N . SER A 1 309 ? 25.255 2.895 6.021 1.00 41.94 309 SER A N 1
ATOM 2428 C CA . SER A 1 309 ? 25.642 3.849 5.005 1.00 41.94 309 SER A CA 1
ATOM 2429 C C . SER A 1 309 ? 24.943 3.600 3.674 1.00 41.94 309 SER A C 1
ATOM 2431 O O . SER A 1 309 ? 25.551 3.106 2.726 1.00 41.94 309 SER A O 1
ATOM 2433 N N . ASP A 1 310 ? 23.674 3.999 3.580 1.00 44.97 310 ASP A N 1
ATOM 2434 C CA . ASP A 1 310 ? 23.156 4.459 2.308 1.00 44.97 310 ASP A CA 1
ATOM 2435 C C . ASP A 1 310 ? 24.024 5.687 2.021 1.00 44.97 310 ASP A C 1
ATOM 2437 O O . ASP A 1 310 ? 23.724 6.813 2.407 1.00 44.97 310 ASP A O 1
ATOM 2441 N N . HIS A 1 311 ? 25.174 5.454 1.387 1.00 43.78 311 HIS A N 1
ATOM 2442 C CA . HIS A 1 311 ? 26.025 6.482 0.810 1.00 43.78 311 HIS A CA 1
ATOM 2443 C C . HIS A 1 311 ? 25.301 7.199 -0.345 1.00 43.78 311 HIS A C 1
ATOM 2445 O O . HIS A 1 311 ? 25.925 8.000 -1.037 1.00 43.78 311 HIS A O 1
ATOM 2451 N N . ARG A 1 312 ? 23.993 6.946 -0.526 1.00 56.38 312 ARG A N 1
ATOM 2452 C CA . ARG A 1 312 ? 23.055 7.728 -1.322 1.00 56.38 312 ARG A CA 1
ATOM 2453 C C . ARG A 1 312 ? 23.175 9.189 -0.899 1.00 56.38 312 ARG A C 1
ATOM 2455 O O . ARG A 1 312 ? 22.744 9.592 0.181 1.00 56.38 312 ARG A O 1
ATOM 2462 N N . ARG A 1 313 ? 23.823 9.976 -1.748 1.00 58.00 313 ARG A N 1
ATOM 2463 C CA . ARG A 1 313 ? 23.905 11.433 -1.641 1.00 58.00 313 ARG A CA 1
ATOM 2464 C C . ARG A 1 313 ? 23.071 12.037 -2.762 1.00 58.00 313 ARG A C 1
ATOM 2466 O O . ARG A 1 313 ? 22.905 11.424 -3.809 1.00 58.00 313 ARG A O 1
ATOM 2473 N N . GLY A 1 314 ? 22.568 13.245 -2.534 1.00 66.69 314 GLY A N 1
ATOM 2474 C CA . GLY A 1 314 ? 21.776 13.959 -3.532 1.00 66.69 314 GLY A CA 1
ATOM 2475 C C . GLY A 1 314 ? 20.450 13.259 -3.836 1.00 66.69 314 GLY A C 1
ATOM 2476 O O . GLY A 1 314 ? 19.748 12.832 -2.915 1.00 66.69 314 GLY A O 1
ATOM 2477 N N . TYR A 1 315 ? 20.147 13.140 -5.126 1.00 73.25 315 TYR A N 1
ATOM 2478 C CA . TYR A 1 315 ? 18.861 12.706 -5.670 1.00 73.25 315 TYR A CA 1
ATOM 2479 C C . TYR A 1 315 ? 18.313 11.412 -5.043 1.00 73.25 315 TYR A C 1
ATOM 2481 O O . TYR A 1 315 ? 17.168 11.395 -4.592 1.00 73.25 315 TYR A O 1
ATOM 2489 N N . ASP A 1 316 ? 19.127 10.360 -4.918 1.00 75.94 316 ASP A N 1
ATOM 2490 C CA . ASP A 1 316 ? 18.666 9.053 -4.424 1.00 75.94 316 ASP A CA 1
ATOM 2491 C C . ASP A 1 316 ? 18.138 9.110 -2.984 1.00 75.94 316 ASP A C 1
ATOM 2493 O O . ASP A 1 316 ? 17.192 8.408 -2.618 1.00 75.94 316 ASP A O 1
ATOM 2497 N N . ALA A 1 317 ? 18.734 9.967 -2.149 1.00 80.00 317 ALA A N 1
ATOM 2498 C CA . ALA A 1 317 ? 18.282 10.168 -0.777 1.00 80.00 317 ALA A CA 1
ATOM 2499 C C . ALA A 1 317 ? 16.962 10.949 -0.731 1.00 80.00 317 ALA A C 1
ATOM 2501 O O . ALA A 1 317 ? 16.109 10.670 0.116 1.00 80.00 317 ALA A O 1
ATOM 2502 N N . THR A 1 318 ? 16.783 11.914 -1.635 1.00 85.75 318 THR A N 1
ATOM 2503 C CA . THR A 1 318 ? 15.552 12.701 -1.753 1.00 85.75 318 THR A CA 1
ATOM 2504 C C . THR A 1 318 ? 14.410 11.848 -2.308 1.00 85.75 318 THR A C 1
ATOM 2506 O O . THR A 1 318 ? 13.332 11.822 -1.712 1.00 85.75 318 THR A O 1
ATOM 2509 N N . LEU A 1 319 ? 14.647 11.069 -3.368 1.00 87.06 319 LEU A N 1
ATOM 2510 C CA . LEU A 1 319 ? 13.663 10.146 -3.937 1.00 87.06 319 LEU A CA 1
ATOM 2511 C C . LEU A 1 319 ? 13.194 9.117 -2.905 1.00 87.06 319 LEU A C 1
ATOM 2513 O O . LEU A 1 319 ? 11.998 8.899 -2.725 1.00 87.06 319 LEU A O 1
ATOM 2517 N N . ALA A 1 320 ? 14.129 8.546 -2.148 1.00 87.25 320 ALA A N 1
ATOM 2518 C CA . ALA A 1 320 ? 13.808 7.598 -1.095 1.00 87.25 320 ALA A CA 1
ATOM 2519 C C . ALA A 1 320 ? 12.893 8.190 -0.004 1.00 87.25 320 ALA A C 1
ATOM 2521 O O . ALA A 1 320 ? 12.120 7.451 0.611 1.00 87.25 320 ALA A O 1
ATOM 2522 N N . LYS A 1 321 ? 12.971 9.504 0.260 1.00 89.00 321 LYS A N 1
ATOM 2523 C CA . LYS A 1 321 ? 12.037 10.202 1.161 1.00 89.00 321 LYS A CA 1
ATOM 2524 C C . LYS A 1 321 ? 10.657 10.365 0.531 1.00 89.00 321 LYS A C 1
ATOM 2526 O O . LYS A 1 321 ? 9.671 10.150 1.228 1.00 89.00 321 LYS A O 1
ATOM 2531 N N . VAL A 1 322 ? 10.583 10.694 -0.760 1.00 91.88 322 VAL A N 1
ATOM 2532 C CA . VAL A 1 322 ? 9.318 10.775 -1.517 1.00 91.88 322 VAL A CA 1
ATOM 2533 C C . VAL A 1 322 ? 8.579 9.433 -1.460 1.00 91.88 322 VAL A C 1
ATOM 2535 O O . VAL A 1 322 ? 7.420 9.387 -1.055 1.00 91.88 322 VAL A O 1
ATOM 2538 N N . GLU A 1 323 ? 9.265 8.327 -1.754 1.00 93.25 323 GLU A N 1
ATOM 2539 C CA . GLU A 1 323 ? 8.694 6.971 -1.715 1.00 93.25 323 GLU A CA 1
ATOM 2540 C C . GLU A 1 323 ? 8.178 6.583 -0.317 1.00 93.25 323 GLU A C 1
ATOM 2542 O O . GLU A 1 323 ? 7.129 5.951 -0.177 1.00 93.25 323 GLU A O 1
ATOM 2547 N N . ARG A 1 324 ? 8.893 6.968 0.747 1.00 91.44 324 ARG A N 1
ATOM 2548 C CA . ARG A 1 324 ? 8.479 6.735 2.144 1.00 91.44 324 ARG A CA 1
ATOM 2549 C C . ARG A 1 324 ? 7.278 7.572 2.554 1.00 91.44 324 ARG A C 1
ATOM 2551 O O . ARG A 1 324 ? 6.354 7.054 3.175 1.00 91.44 324 ARG A O 1
ATOM 2558 N N . LEU A 1 325 ? 7.290 8.854 2.204 1.00 93.75 325 LEU A N 1
ATOM 2559 C CA . LEU A 1 325 ? 6.173 9.751 2.468 1.00 93.75 325 LEU A CA 1
ATOM 2560 C C . LEU A 1 325 ? 4.905 9.256 1.782 1.00 93.75 325 LEU A C 1
ATOM 2562 O O . LEU A 1 325 ? 3.857 9.249 2.415 1.00 93.75 325 LEU A O 1
ATOM 2566 N N . LEU A 1 326 ? 4.999 8.780 0.538 1.00 94.75 326 LEU A N 1
ATOM 2567 C CA . LEU A 1 326 ? 3.857 8.203 -0.172 1.00 94.75 326 LEU A CA 1
ATOM 2568 C C . LEU A 1 326 ? 3.250 7.003 0.563 1.00 94.75 326 LEU A C 1
ATOM 2570 O O . LEU A 1 326 ? 2.032 6.943 0.684 1.00 94.75 326 LEU A O 1
ATOM 2574 N N . GLN A 1 327 ? 4.068 6.097 1.110 1.00 95.12 327 GLN A N 1
ATOM 2575 C CA . GLN A 1 327 ? 3.584 4.973 1.927 1.00 95.12 327 GLN A CA 1
ATOM 2576 C C . GLN A 1 327 ? 2.810 5.447 3.162 1.00 95.12 327 GLN A C 1
ATOM 2578 O O . GLN A 1 327 ? 1.691 4.997 3.391 1.00 95.12 327 GLN A O 1
ATOM 2583 N N . LEU A 1 328 ? 3.373 6.389 3.927 1.00 95.06 328 LEU A N 1
ATOM 2584 C CA . LEU A 1 328 ? 2.714 6.946 5.115 1.00 95.06 328 LEU A CA 1
ATOM 2585 C C . LEU A 1 328 ? 1.421 7.687 4.759 1.00 95.06 328 LEU A C 1
ATOM 2587 O O . LEU A 1 328 ? 0.394 7.474 5.395 1.00 95.06 328 LEU A O 1
ATOM 2591 N N . ILE A 1 329 ? 1.462 8.532 3.728 1.00 95.75 329 ILE A N 1
ATOM 2592 C CA . ILE A 1 329 ? 0.306 9.297 3.253 1.00 95.75 329 ILE A CA 1
ATOM 2593 C C . ILE A 1 329 ? -0.804 8.341 2.833 1.00 95.75 329 ILE A C 1
ATOM 2595 O O . ILE A 1 329 ? -1.919 8.482 3.317 1.00 95.75 329 ILE A O 1
ATOM 2599 N N . MET A 1 330 ? -0.511 7.350 1.991 1.00 96.06 330 MET A N 1
ATOM 2600 C CA . MET A 1 330 ? -1.512 6.389 1.522 1.00 96.06 330 MET A CA 1
ATOM 2601 C C . MET A 1 330 ? -2.042 5.506 2.658 1.00 96.06 330 MET A C 1
ATOM 2603 O O . MET A 1 330 ? -3.236 5.220 2.693 1.00 96.06 330 MET A O 1
ATOM 2607 N N . GLY A 1 331 ? -1.194 5.136 3.625 1.00 96.38 331 GLY A N 1
ATOM 2608 C CA . GLY A 1 331 ? -1.613 4.418 4.831 1.00 96.38 331 GLY A CA 1
ATOM 2609 C C . GLY A 1 331 ? -2.627 5.222 5.644 1.00 96.38 331 GLY A C 1
ATOM 2610 O O . GLY A 1 331 ? -3.713 4.732 5.937 1.00 96.38 331 GLY A O 1
ATOM 2611 N N . LEU A 1 332 ? -2.323 6.495 5.916 1.00 96.38 332 LEU A N 1
ATOM 2612 C CA . LEU A 1 332 ? -3.249 7.397 6.605 1.00 96.38 332 LEU A CA 1
ATOM 2613 C C . LEU A 1 332 ?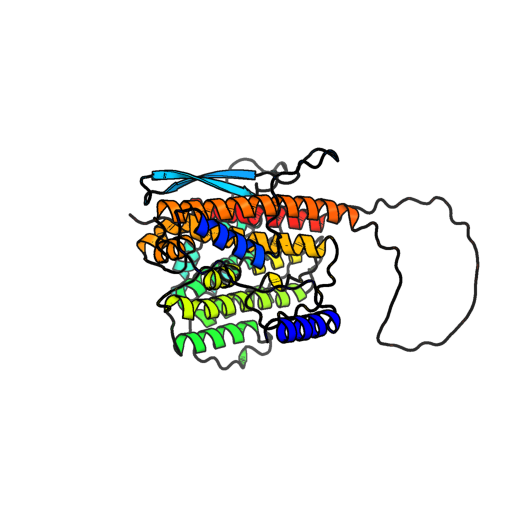 -4.495 7.716 5.769 1.00 96.38 332 LEU A C 1
ATOM 2615 O O . LEU A 1 332 ? -5.570 7.864 6.332 1.00 96.38 332 LEU A O 1
ATOM 2619 N N . GLN A 1 333 ? -4.395 7.810 4.439 1.00 94.25 333 GLN A N 1
ATOM 2620 C CA . GLN A 1 333 ? -5.570 7.967 3.570 1.00 94.25 333 GLN A CA 1
ATOM 2621 C C . GLN A 1 333 ? -6.517 6.787 3.708 1.00 94.25 333 GLN A C 1
ATOM 2623 O O . GLN A 1 333 ? -7.727 6.992 3.772 1.00 94.25 333 GLN A O 1
ATOM 2628 N N . ASN A 1 334 ? -5.966 5.575 3.765 1.00 94.25 334 ASN A N 1
ATOM 2629 C CA . ASN A 1 334 ? -6.755 4.376 3.956 1.00 94.25 334 ASN A CA 1
ATOM 2630 C C . ASN A 1 334 ? -7.452 4.393 5.323 1.00 94.25 334 ASN A C 1
ATOM 2632 O O . ASN A 1 334 ? -8.666 4.219 5.371 1.00 94.25 334 ASN A O 1
ATOM 2636 N N . ASP A 1 335 ? -6.729 4.765 6.384 1.00 95.88 335 ASP A N 1
ATOM 2637 C CA . ASP A 1 335 ? -7.298 4.913 7.728 1.00 95.88 335 ASP A CA 1
ATOM 2638 C C . ASP A 1 335 ? -8.383 6.007 7.784 1.00 95.88 335 ASP A C 1
ATOM 2640 O O . ASP A 1 335 ? -9.425 5.796 8.392 1.00 95.88 335 ASP A O 1
ATOM 2644 N N . ILE A 1 336 ? -8.190 7.159 7.126 1.00 94.81 336 ILE A N 1
ATOM 2645 C CA . ILE A 1 336 ? -9.138 8.291 7.121 1.00 94.81 336 ILE A CA 1
ATOM 2646 C C . ILE A 1 336 ? -10.400 7.971 6.316 1.00 94.81 336 ILE A C 1
ATOM 2648 O O . ILE A 1 336 ? -11.513 8.207 6.786 1.00 94.81 336 ILE A O 1
ATOM 2652 N N . LEU A 1 337 ? -10.237 7.496 5.079 1.00 91.75 337 LEU A N 1
ATOM 2653 C CA . LEU A 1 337 ? -11.348 7.264 4.152 1.00 91.75 337 LEU A CA 1
ATOM 2654 C C . LEU A 1 337 ? -12.096 5.966 4.478 1.00 91.75 337 LEU A C 1
ATOM 2656 O O . LEU A 1 337 ? -13.285 5.871 4.190 1.00 91.75 337 LEU A O 1
ATOM 2660 N N . GLY A 1 338 ? -11.422 4.992 5.096 1.00 91.31 338 GLY A N 1
ATOM 2661 C CA . GLY A 1 338 ? -12.028 3.758 5.595 1.00 91.31 338 GLY A CA 1
ATOM 2662 C C . GLY A 1 338 ? -12.581 3.845 7.014 1.00 91.31 338 GLY A C 1
ATOM 2663 O O . GLY A 1 338 ? -13.269 2.921 7.446 1.00 91.31 338 GLY A O 1
ATOM 2664 N N . TRP A 1 339 ? -12.356 4.958 7.719 1.00 93.56 339 TRP A N 1
ATOM 2665 C CA . TRP A 1 339 ? -12.637 5.049 9.149 1.00 93.56 339 TRP A CA 1
ATOM 2666 C C . TRP A 1 339 ? -14.077 4.709 9.535 1.00 93.56 339 TRP A C 1
ATOM 2668 O O . TRP A 1 339 ? -14.284 4.033 10.535 1.00 93.56 339 TRP A O 1
ATOM 2678 N N . GLU A 1 340 ? -15.087 5.157 8.784 1.00 90.19 340 GLU A N 1
ATOM 2679 C CA . GLU A 1 340 ? -16.486 4.900 9.165 1.00 90.19 340 GLU A CA 1
ATOM 2680 C C . GLU A 1 340 ? -16.833 3.404 9.130 1.00 90.19 340 GLU A C 1
ATOM 2682 O O . GLU A 1 340 ? -17.584 2.918 9.982 1.00 90.19 340 GLU A O 1
ATOM 2687 N N . LYS A 1 341 ? -16.239 2.661 8.188 1.00 89.00 341 LYS A N 1
ATOM 2688 C CA . LYS A 1 341 ? -16.346 1.202 8.128 1.00 89.00 341 LYS A CA 1
ATOM 2689 C C . LYS A 1 341 ? -15.646 0.576 9.335 1.00 89.00 341 LYS A C 1
ATOM 2691 O O . LYS A 1 341 ? -16.277 -0.191 10.057 1.00 89.00 341 LYS A O 1
ATOM 2696 N N . ASP A 1 342 ? -14.393 0.948 9.590 1.00 89.62 342 ASP A N 1
ATOM 2697 C CA . ASP A 1 342 ? -13.604 0.401 10.705 1.00 89.62 342 ASP A CA 1
ATOM 2698 C C . ASP A 1 342 ? -14.235 0.716 12.067 1.00 89.62 342 ASP A C 1
ATOM 2700 O O . ASP A 1 342 ? -14.262 -0.128 12.957 1.00 89.62 342 ASP A O 1
ATOM 2704 N N . PHE A 1 343 ? -14.814 1.910 12.213 1.00 89.69 343 PHE A N 1
ATOM 2705 C CA . PHE A 1 343 ? -15.567 2.326 13.393 1.00 89.69 343 PHE A CA 1
ATOM 2706 C C . PHE A 1 343 ? -16.799 1.454 13.622 1.00 89.69 343 PHE A C 1
ATOM 2708 O O . PHE A 1 343 ? -17.053 1.041 14.749 1.00 89.69 343 PHE A O 1
ATOM 2715 N N . THR A 1 344 ? -17.541 1.136 12.562 1.00 88.69 344 THR A N 1
ATOM 2716 C CA . THR A 1 344 ? -18.730 0.276 12.656 1.00 88.69 344 THR A CA 1
ATOM 2717 C C . THR A 1 344 ? -18.354 -1.166 12.996 1.00 88.69 344 THR A C 1
ATOM 2719 O O . THR A 1 344 ? -19.018 -1.806 13.808 1.00 88.69 344 THR A O 1
ATOM 2722 N N . LEU A 1 345 ? -17.269 -1.670 12.406 1.00 86.38 345 LEU A N 1
ATOM 2723 C CA . LEU A 1 345 ? -16.779 -3.034 12.619 1.00 86.38 345 LEU A CA 1
ATOM 2724 C C . LEU A 1 345 ? -15.941 -3.191 13.894 1.00 86.38 345 LEU A C 1
ATOM 2726 O O . LEU A 1 345 ? -15.540 -4.302 14.218 1.00 86.38 345 LEU A O 1
ATOM 2730 N N . SER A 1 346 ? -15.693 -2.101 14.629 1.00 86.06 346 SER A N 1
ATOM 2731 C CA . SER A 1 346 ? -14.797 -2.086 15.792 1.00 86.06 346 SER A CA 1
ATOM 2732 C C . SER A 1 346 ? -13.394 -2.626 15.477 1.00 86.06 346 SER A C 1
ATOM 2734 O O . SER A 1 346 ? -12.766 -3.245 16.332 1.00 86.06 346 SER A O 1
ATOM 2736 N N . ASN A 1 347 ? -12.899 -2.393 14.256 1.00 87.81 347 ASN A N 1
ATOM 2737 C CA . ASN A 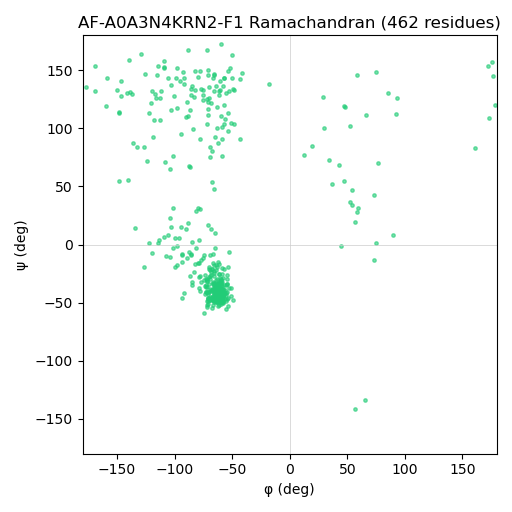1 347 ? -11.541 -2.766 13.872 1.00 87.81 347 ASN A CA 1
ATOM 2738 C C . ASN A 1 347 ? -10.544 -1.846 14.600 1.00 87.81 347 ASN A C 1
ATOM 2740 O O . ASN A 1 347 ? -10.566 -0.633 14.365 1.00 87.81 347 ASN A O 1
ATOM 2744 N N . PRO A 1 348 ? -9.671 -2.374 15.476 1.00 88.00 348 PRO A N 1
ATOM 2745 C CA . PRO A 1 348 ? -8.774 -1.536 16.256 1.00 88.00 348 PRO A CA 1
ATOM 2746 C C . PRO A 1 348 ? -7.556 -1.046 15.454 1.00 88.00 348 PRO A C 1
ATOM 2748 O O . PRO A 1 348 ? -6.899 -0.095 15.878 1.00 88.00 348 PRO A O 1
ATOM 2751 N N . LEU A 1 349 ? -7.250 -1.651 14.299 1.00 93.19 349 LEU A N 1
ATOM 2752 C CA . LEU A 1 349 ? -6.073 -1.336 13.482 1.00 93.19 349 LEU A CA 1
ATOM 2753 C C . LEU A 1 349 ? -6.341 -0.201 12.497 1.00 93.19 349 LEU A C 1
ATOM 2755 O O . LEU A 1 349 ? -6.375 -0.361 11.280 1.00 93.19 349 LEU A O 1
ATOM 2759 N N . ASN A 1 350 ? -6.537 0.980 13.067 1.00 95.50 350 ASN A N 1
ATOM 2760 C CA . ASN A 1 350 ? -6.722 2.230 12.349 1.00 95.50 350 ASN A CA 1
ATOM 2761 C C . ASN A 1 350 ? -6.187 3.364 13.234 1.00 95.50 350 ASN A C 1
ATOM 2763 O O . ASN A 1 350 ? -6.512 3.428 14.420 1.00 95.50 350 ASN A O 1
ATOM 2767 N N . ALA A 1 351 ? -5.390 4.285 12.687 1.00 96.00 351 ALA A N 1
ATOM 2768 C CA . ALA A 1 351 ? -4.760 5.352 13.467 1.00 96.00 351 ALA A CA 1
ATOM 2769 C C . ALA A 1 351 ? -5.772 6.198 14.264 1.00 96.00 351 ALA A C 1
ATOM 2771 O O . ALA A 1 351 ? -5.491 6.602 15.393 1.00 96.00 351 ALA A O 1
ATOM 2772 N N . ILE A 1 352 ? -6.969 6.429 13.715 1.00 95.62 352 ILE A N 1
ATOM 2773 C CA . ILE A 1 352 ? -8.038 7.176 14.388 1.00 95.62 352 ILE A CA 1
ATOM 2774 C C . ILE A 1 352 ? -8.610 6.350 15.546 1.00 95.62 352 ILE A C 1
ATOM 2776 O O . ILE A 1 352 ? -8.815 6.889 16.633 1.00 95.62 352 ILE A O 1
ATOM 2780 N N . GLN A 1 353 ? -8.831 5.046 15.344 1.00 94.56 353 GLN A N 1
ATOM 2781 C CA . GLN A 1 353 ? -9.315 4.141 16.395 1.00 94.56 353 GLN A CA 1
ATOM 2782 C C . GLN A 1 353 ? -8.319 4.020 17.540 1.00 94.56 353 GLN A C 1
ATOM 2784 O O . GLN A 1 353 ? -8.702 4.137 18.700 1.00 94.56 353 GLN A O 1
ATOM 2789 N N . ILE A 1 354 ? -7.034 3.890 17.223 1.00 93.56 354 ILE A N 1
ATOM 2790 C CA . ILE A 1 354 ? -5.968 3.839 18.220 1.00 93.56 354 ILE A CA 1
ATOM 2791 C C . ILE A 1 354 ? -5.979 5.110 19.076 1.00 93.56 354 ILE A C 1
ATOM 2793 O O . ILE A 1 354 ? -5.993 5.023 20.301 1.00 93.56 354 ILE A O 1
ATOM 2797 N N . LEU A 1 355 ? -6.056 6.300 18.472 1.00 92.75 355 LEU A N 1
ATOM 2798 C CA . LEU A 1 355 ? -6.153 7.545 19.243 1.00 92.75 355 LEU A CA 1
ATOM 2799 C C . LEU A 1 355 ? -7.394 7.583 20.152 1.00 92.75 355 LEU A C 1
ATOM 2801 O O . LEU A 1 355 ? -7.296 8.032 21.298 1.00 92.75 355 LEU A O 1
ATOM 2805 N N . ILE A 1 356 ? -8.542 7.083 19.679 1.00 91.69 356 ILE A N 1
ATOM 2806 C CA . ILE A 1 356 ? -9.767 6.963 20.487 1.00 91.69 356 ILE A CA 1
ATOM 2807 C C . ILE A 1 356 ? -9.552 6.008 21.671 1.00 91.69 356 ILE A C 1
ATOM 2809 O O . ILE A 1 356 ? -9.924 6.349 22.796 1.00 91.69 356 ILE A O 1
ATOM 2813 N N . LEU A 1 357 ? -8.895 4.862 21.457 1.00 89.38 357 LEU A N 1
ATOM 2814 C CA . LEU A 1 357 ? -8.542 3.908 22.517 1.00 89.38 357 LEU A CA 1
ATOM 2815 C C . LEU A 1 357 ? -7.638 4.539 23.592 1.00 89.38 357 LEU A C 1
ATOM 2817 O O . LEU A 1 357 ? -7.752 4.196 24.767 1.00 89.38 357 LEU A O 1
ATOM 2821 N N . HIS A 1 358 ? -6.803 5.519 23.228 1.00 88.38 358 HIS A N 1
ATOM 2822 C CA . HIS A 1 358 ? -5.994 6.311 24.173 1.00 88.38 358 HIS A CA 1
ATOM 2823 C C . HIS A 1 358 ? -6.707 7.563 24.715 1.00 88.38 358 HIS A C 1
ATOM 2825 O O . HIS A 1 358 ? -6.067 8.467 25.255 1.00 88.38 358 HIS A O 1
ATOM 2831 N N . GLY A 1 359 ? -8.036 7.627 24.611 1.00 89.06 359 GLY A N 1
ATOM 2832 C CA . GLY A 1 359 ? -8.865 8.641 25.265 1.00 89.06 359 GLY A CA 1
ATOM 2833 C C . GLY A 1 359 ? -9.112 9.915 24.454 1.00 89.06 359 GLY A C 1
ATOM 2834 O O . GLY A 1 359 ? -9.683 10.868 24.989 1.00 89.06 359 GLY A O 1
ATOM 2835 N N . ALA A 1 360 ? -8.719 9.959 23.177 1.00 90.06 360 ALA A N 1
ATOM 2836 C CA . ALA A 1 360 ? -9.150 11.025 22.277 1.00 90.06 360 ALA A CA 1
ATOM 2837 C C . ALA A 1 360 ? -10.666 10.953 22.039 1.00 90.06 360 ALA A C 1
ATOM 2839 O O . ALA A 1 360 ? -11.249 9.875 21.932 1.00 90.06 360 ALA A O 1
ATOM 2840 N N . THR A 1 361 ? -11.323 12.102 21.866 1.00 91.06 361 THR A N 1
ATOM 2841 C CA . THR A 1 361 ? -12.688 12.081 21.314 1.00 91.06 361 THR A CA 1
ATOM 2842 C C . THR A 1 361 ? -12.635 11.716 19.825 1.00 91.06 361 THR A C 1
ATOM 2844 O O . THR A 1 361 ? -11.678 12.119 19.158 1.00 91.06 361 THR A O 1
ATOM 2847 N N . PRO A 1 362 ? -13.667 11.064 19.251 1.00 91.81 362 PRO A N 1
ATOM 2848 C CA . PRO A 1 362 ? -13.687 10.739 17.821 1.00 91.81 362 PRO A CA 1
ATOM 2849 C C . PRO A 1 362 ? -13.441 11.949 16.911 1.00 91.81 362 PRO A C 1
ATOM 2851 O O . PRO A 1 362 ? -12.726 11.859 15.919 1.00 91.81 362 PRO A O 1
ATOM 2854 N N . SER A 1 363 ? -13.978 13.116 17.283 1.00 90.88 363 SER A N 1
ATOM 2855 C CA . SER A 1 363 ? -13.758 14.364 16.542 1.00 90.88 363 SER A CA 1
ATOM 2856 C C . SER A 1 363 ? -12.310 14.858 16.599 1.00 90.88 363 SER A C 1
ATOM 2858 O O . SER A 1 363 ? -11.837 15.397 15.601 1.00 90.88 363 SER A O 1
ATOM 2860 N N . SER A 1 364 ? -11.637 14.713 17.747 1.00 90.75 364 SER A N 1
ATOM 2861 C CA . SER A 1 364 ? -10.230 15.103 17.916 1.00 90.75 364 SER A CA 1
ATOM 2862 C C . SER A 1 364 ? -9.318 14.137 17.174 1.00 90.75 364 SER A C 1
ATOM 2864 O O . SER A 1 364 ? -8.570 14.573 16.313 1.00 90.75 364 SER A O 1
ATOM 2866 N N . ALA A 1 365 ? -9.469 12.829 17.408 1.00 92.62 365 ALA A N 1
ATOM 2867 C CA . ALA A 1 365 ? -8.671 11.795 16.752 1.00 92.62 365 ALA A CA 1
ATOM 2868 C C . ALA A 1 365 ? -8.726 11.906 15.224 1.00 92.62 365 ALA A C 1
ATOM 2870 O O . ALA A 1 365 ? -7.698 11.891 14.552 1.00 92.62 365 ALA A O 1
ATOM 2871 N N . PHE A 1 366 ? -9.931 12.077 14.667 1.00 92.94 366 PHE A N 1
ATOM 2872 C CA . PHE A 1 366 ? -10.098 12.248 13.227 1.00 92.94 366 PHE A CA 1
ATOM 2873 C C . PHE A 1 366 ? -9.385 13.508 12.716 1.00 92.94 366 PHE A C 1
ATOM 2875 O O . PHE A 1 366 ? -8.719 13.473 11.682 1.00 92.94 366 PHE A O 1
ATOM 2882 N N . ALA A 1 367 ? -9.515 14.628 13.435 1.00 90.69 367 ALA A N 1
ATOM 2883 C CA . ALA A 1 367 ? -8.852 15.876 13.070 1.00 90.69 367 ALA A CA 1
ATOM 2884 C C . ALA A 1 367 ? -7.320 15.753 13.131 1.00 90.69 367 ALA A C 1
ATOM 2886 O O . ALA A 1 367 ? -6.660 16.175 12.184 1.00 90.69 367 ALA A O 1
ATOM 2887 N N . ASP A 1 368 ? -6.781 15.114 14.171 1.00 92.25 368 ASP A N 1
ATOM 2888 C CA . ASP A 1 368 ? -5.342 14.932 14.384 1.00 92.25 368 ASP A CA 1
ATOM 2889 C C . ASP A 1 368 ? -4.708 14.077 13.277 1.00 92.25 368 ASP A C 1
ATOM 2891 O O . ASP A 1 368 ? -3.638 14.406 12.752 1.00 92.25 368 ASP A O 1
ATOM 2895 N N . VAL A 1 369 ? -5.392 13.009 12.851 1.00 95.19 369 VAL A N 1
ATOM 2896 C CA . VAL A 1 369 ? -4.920 12.146 11.756 1.00 95.19 369 VAL A CA 1
ATOM 2897 C C . VAL A 1 369 ? -4.991 12.874 10.410 1.00 95.19 369 VAL A C 1
ATOM 2899 O O . VAL A 1 369 ? -4.046 12.803 9.620 1.00 95.19 369 VAL A O 1
ATOM 2902 N N . VAL A 1 370 ? -6.058 13.639 10.151 1.00 93.50 370 VAL A N 1
ATOM 2903 C CA . VAL A 1 370 ? -6.177 14.466 8.936 1.00 93.50 370 VAL A CA 1
ATOM 2904 C C . VAL A 1 370 ? -5.115 15.564 8.891 1.00 93.50 370 VAL A C 1
ATOM 2906 O O . VAL A 1 370 ? -4.544 15.822 7.828 1.00 93.50 370 VAL A O 1
ATOM 2909 N N . GLU A 1 371 ? -4.849 16.233 10.010 1.00 92.94 371 GLU A N 1
ATOM 2910 C CA . GLU A 1 371 ? -3.830 17.277 10.087 1.00 92.94 371 GLU A CA 1
ATOM 2911 C C . GLU A 1 371 ? -2.432 16.697 9.862 1.00 92.94 371 GLU A C 1
ATOM 2913 O O . GLU A 1 371 ? -1.704 17.213 9.009 1.00 92.94 371 GLU A O 1
ATOM 2918 N N . THR A 1 372 ? -2.112 15.572 10.512 1.00 93.56 372 THR A N 1
ATOM 2919 C CA . THR A 1 372 ? -0.874 14.817 10.267 1.00 93.56 372 THR A CA 1
ATOM 2920 C C . THR A 1 372 ? -0.717 14.472 8.789 1.00 93.56 372 THR A C 1
ATOM 2922 O O . THR A 1 372 ? 0.301 14.794 8.175 1.00 93.56 372 THR A O 1
ATOM 2925 N N . HIS A 1 373 ? -1.735 13.853 8.186 1.00 94.81 373 HIS A N 1
ATOM 2926 C CA . HIS A 1 373 ? -1.725 13.504 6.769 1.00 94.81 373 HIS A CA 1
ATOM 2927 C C . HIS A 1 373 ? -1.466 14.734 5.889 1.00 94.81 373 HIS A C 1
ATOM 2929 O O . HIS A 1 373 ? -0.606 14.712 5.008 1.00 94.81 373 HIS A O 1
ATOM 2935 N N . ASN A 1 374 ? -2.195 15.827 6.127 1.00 92.88 374 ASN A N 1
ATOM 2936 C CA . ASN A 1 374 ? -2.074 17.042 5.330 1.00 92.88 374 ASN A CA 1
ATOM 2937 C C . ASN A 1 374 ? -0.680 17.671 5.452 1.00 92.88 374 ASN A C 1
ATOM 2939 O O . ASN A 1 374 ? -0.183 18.228 4.472 1.00 92.88 374 ASN A O 1
ATOM 2943 N N . GLU A 1 375 ? -0.044 17.576 6.617 1.00 91.62 375 GLU A N 1
ATOM 2944 C CA . GLU A 1 375 ? 1.336 18.012 6.803 1.00 91.62 375 GLU A CA 1
ATOM 2945 C C . GLU A 1 375 ? 2.329 17.115 6.051 1.00 91.62 375 GLU A C 1
ATOM 2947 O O . GLU A 1 375 ? 3.161 17.626 5.300 1.00 91.62 375 GLU A O 1
ATOM 2952 N N . LEU A 1 376 ? 2.191 15.788 6.132 1.00 92.75 376 LEU A N 1
ATOM 2953 C CA . LEU A 1 376 ? 3.020 14.864 5.348 1.00 92.75 376 LEU A CA 1
ATOM 2954 C C . LEU A 1 376 ? 2.888 15.116 3.843 1.00 92.75 376 LEU A C 1
ATOM 2956 O O . LEU A 1 376 ? 3.886 15.090 3.123 1.00 92.75 376 LEU A O 1
ATOM 2960 N N . VAL A 1 377 ? 1.684 15.438 3.366 1.00 91.75 377 VAL A N 1
ATOM 2961 C CA . VAL A 1 377 ? 1.463 15.841 1.975 1.00 91.75 377 VAL A CA 1
ATOM 2962 C C . VAL A 1 377 ? 2.260 17.102 1.644 1.00 91.75 377 VAL A C 1
ATOM 2964 O O . VAL A 1 377 ? 2.951 17.110 0.630 1.00 91.75 377 VAL A O 1
ATOM 2967 N N . ARG A 1 378 ? 2.260 18.149 2.484 1.00 89.81 378 ARG A N 1
ATOM 2968 C CA . ARG A 1 378 ? 3.098 19.349 2.251 1.00 89.81 378 ARG A CA 1
ATOM 2969 C C . ARG A 1 378 ? 4.584 18.997 2.144 1.00 89.81 378 ARG A C 1
ATOM 2971 O O . ARG A 1 378 ? 5.251 19.504 1.241 1.00 89.81 378 ARG A O 1
ATOM 2978 N N . GLN A 1 379 ? 5.076 18.106 3.004 1.00 89.50 379 GLN A N 1
ATOM 2979 C CA . GLN A 1 379 ? 6.456 17.618 2.946 1.00 89.50 379 GLN A CA 1
ATOM 2980 C C . GLN A 1 379 ? 6.734 16.841 1.653 1.00 89.50 379 GLN A C 1
ATOM 2982 O O . GLN A 1 379 ? 7.775 17.044 1.030 1.00 89.50 379 GLN A O 1
ATOM 2987 N N . LEU A 1 380 ? 5.792 16.009 1.198 1.00 91.94 380 LEU A N 1
ATOM 2988 C CA . LEU A 1 380 ? 5.911 15.268 -0.059 1.00 91.94 380 LEU A CA 1
ATOM 2989 C C . LEU A 1 380 ? 6.120 16.211 -1.248 1.00 91.94 380 LEU A C 1
ATOM 2991 O O . LEU A 1 380 ? 6.994 15.955 -2.066 1.00 91.94 380 LEU A O 1
ATOM 2995 N N . PHE A 1 381 ? 5.392 17.329 -1.318 1.00 88.25 381 PHE A N 1
ATOM 2996 C CA . PHE A 1 381 ? 5.622 18.344 -2.354 1.00 88.25 381 PHE A CA 1
ATOM 2997 C C . PHE A 1 381 ? 7.010 18.960 -2.273 1.00 88.25 381 PHE A C 1
ATOM 2999 O O . PHE A 1 381 ? 7.671 19.109 -3.295 1.00 88.25 381 PHE A O 1
ATOM 3006 N N . HIS A 1 382 ? 7.454 19.318 -1.068 1.00 87.38 382 HIS A N 1
ATOM 3007 C CA . HIS A 1 382 ? 8.778 19.898 -0.884 1.00 87.38 382 HIS A CA 1
ATOM 3008 C C . HIS A 1 382 ? 9.877 18.950 -1.383 1.00 87.38 382 HIS A C 1
ATOM 3010 O O . HIS A 1 382 ? 10.731 19.353 -2.172 1.00 87.38 382 HIS A O 1
ATOM 3016 N N . TYR A 1 383 ? 9.830 17.681 -0.971 1.00 88.56 383 TYR A N 1
ATOM 3017 C CA . TYR A 1 383 ? 10.803 16.683 -1.411 1.00 88.56 383 TYR A CA 1
ATOM 3018 C C . TYR A 1 383 ? 10.624 16.274 -2.877 1.00 88.56 383 TYR A C 1
ATOM 3020 O O . TYR A 1 383 ? 11.619 15.995 -3.532 1.00 88.56 383 TYR A O 1
ATOM 3028 N N . GLY A 1 384 ? 9.401 16.284 -3.409 1.00 89.12 384 GLY A N 1
ATOM 3029 C CA . GLY A 1 384 ? 9.115 16.011 -4.818 1.00 89.12 384 GLY A CA 1
ATOM 3030 C C . GLY A 1 384 ? 9.701 17.074 -5.746 1.00 89.12 384 GLY A C 1
ATOM 3031 O O . GLY A 1 384 ? 10.432 16.733 -6.670 1.00 89.12 384 GLY A O 1
ATOM 3032 N N . GLU A 1 385 ? 9.469 18.361 -5.462 1.00 87.50 385 GLU A N 1
ATOM 3033 C CA . GLU A 1 385 ? 10.095 19.475 -6.201 1.00 87.50 385 GLU A CA 1
ATOM 3034 C C . GLU A 1 385 ? 11.619 19.422 -6.086 1.00 87.50 385 GLU A C 1
ATOM 3036 O O . GLU A 1 385 ? 12.339 19.624 -7.060 1.00 87.50 385 GLU A O 1
ATOM 3041 N N . ARG A 1 386 ? 12.130 19.102 -4.894 1.00 87.69 386 ARG A N 1
ATOM 3042 C CA . ARG A 1 386 ? 13.567 18.953 -4.688 1.00 87.69 386 ARG A CA 1
ATOM 3043 C C . ARG A 1 386 ? 14.142 17.795 -5.506 1.00 87.69 386 ARG A C 1
ATOM 3045 O O . ARG A 1 386 ? 15.159 17.995 -6.156 1.00 87.69 386 ARG A O 1
ATOM 3052 N N . ALA A 1 387 ? 13.501 16.626 -5.512 1.00 87.06 387 ALA A N 1
ATOM 3053 C CA . ALA A 1 387 ? 13.931 15.477 -6.308 1.00 87.06 387 ALA A CA 1
ATOM 3054 C C . ALA A 1 387 ? 13.887 15.793 -7.809 1.00 87.06 387 ALA A C 1
ATOM 3056 O O . ALA A 1 387 ? 14.793 15.408 -8.540 1.00 87.06 387 ALA A O 1
ATOM 3057 N N . TRP A 1 388 ? 12.870 16.537 -8.248 1.00 86.50 388 TRP A N 1
ATOM 3058 C CA . TRP A 1 388 ? 12.731 17.000 -9.626 1.00 86.50 388 TRP A CA 1
ATOM 3059 C C . TRP A 1 388 ? 13.856 17.948 -10.051 1.00 86.50 388 TRP A C 1
ATOM 3061 O O . TRP A 1 388 ? 14.413 17.819 -11.138 1.00 86.50 388 TRP A O 1
ATOM 3071 N N . ILE A 1 389 ? 14.212 18.912 -9.200 1.00 85.00 389 ILE A N 1
ATOM 3072 C CA . ILE A 1 389 ? 15.324 19.830 -9.469 1.00 85.00 389 ILE A CA 1
ATOM 3073 C C . ILE A 1 389 ? 16.653 19.069 -9.435 1.00 85.00 389 ILE A C 1
ATOM 3075 O O . ILE A 1 389 ? 17.476 19.231 -10.331 1.00 85.00 389 ILE A O 1
ATOM 3079 N N . GLU A 1 390 ? 16.854 18.208 -8.434 1.00 84.88 390 GLU A N 1
ATOM 3080 C CA . GLU A 1 390 ? 18.074 17.410 -8.300 1.00 84.88 390 GLU A CA 1
ATOM 3081 C C . GLU A 1 390 ? 18.278 16.487 -9.515 1.00 84.88 390 GLU A C 1
ATOM 3083 O O . GLU A 1 390 ? 19.409 16.370 -9.987 1.00 84.88 390 GLU A O 1
ATOM 3088 N N . SER A 1 391 ? 17.211 15.915 -10.092 1.00 81.94 391 SER A N 1
ATOM 3089 C CA . SER A 1 391 ? 17.304 15.073 -11.295 1.00 81.94 391 SER A CA 1
ATOM 3090 C C . SER A 1 391 ? 17.701 15.836 -12.560 1.00 81.94 391 SER A C 1
ATOM 3092 O O . SER A 1 391 ? 18.237 15.242 -13.491 1.00 81.94 391 SER A O 1
ATOM 3094 N N . LEU A 1 392 ? 17.461 17.151 -12.611 1.00 78.94 392 LEU A N 1
ATOM 3095 C CA . LEU A 1 392 ? 17.950 18.011 -13.695 1.00 78.94 392 LEU A CA 1
ATOM 3096 C C . LEU A 1 392 ? 19.455 18.274 -13.579 1.00 78.94 392 LEU A C 1
ATOM 3098 O O . LEU A 1 392 ? 20.120 18.467 -14.592 1.00 78.94 392 LEU A O 1
ATOM 3102 N N . THR A 1 393 ? 19.980 18.290 -12.353 1.00 69.31 393 THR A N 1
ATOM 3103 C CA . THR A 1 393 ? 21.378 18.639 -12.049 1.00 69.31 393 THR A CA 1
ATOM 3104 C C . THR A 1 393 ? 22.296 17.432 -11.860 1.00 69.31 393 THR A C 1
ATOM 3106 O O . THR A 1 393 ? 23.510 17.569 -11.951 1.00 69.31 393 THR A O 1
ATOM 3109 N N . ALA A 1 394 ? 21.749 16.234 -11.624 1.00 60.56 394 ALA A N 1
ATOM 3110 C CA . ALA A 1 394 ? 22.528 15.012 -11.396 1.00 60.56 394 ALA A CA 1
ATOM 3111 C C . ALA A 1 394 ? 23.398 14.595 -12.603 1.00 60.56 394 ALA A C 1
ATOM 3113 O O . ALA A 1 394 ? 24.324 13.802 -12.450 1.00 60.56 394 ALA A O 1
ATOM 3114 N N . GLY A 1 395 ? 23.143 15.159 -13.790 1.00 50.75 395 GLY A N 1
ATOM 3115 C CA . GLY A 1 395 ? 23.979 14.982 -14.979 1.00 50.75 395 GLY A CA 1
ATOM 3116 C C . GLY A 1 395 ? 25.298 15.770 -14.978 1.00 50.75 395 GLY A C 1
ATOM 3117 O O . GLY A 1 395 ? 26.141 15.494 -15.829 1.00 50.75 395 GLY A O 1
ATOM 3118 N N . ASP A 1 396 ? 25.507 16.716 -14.053 1.00 42.69 396 ASP A N 1
ATOM 3119 C CA . ASP A 1 396 ? 26.669 17.624 -14.074 1.00 42.69 396 ASP A CA 1
ATOM 3120 C C . ASP A 1 396 ? 27.915 17.090 -13.328 1.00 42.69 396 ASP A C 1
ATOM 3122 O O . ASP A 1 396 ? 29.006 17.630 -13.510 1.00 42.69 396 ASP A O 1
ATOM 3126 N N . ASP A 1 397 ? 27.801 16.005 -12.547 1.00 41.22 397 ASP A N 1
ATOM 3127 C CA . ASP A 1 397 ? 28.861 15.544 -11.623 1.00 41.22 397 ASP A CA 1
ATOM 3128 C C . ASP A 1 397 ? 29.695 14.331 -12.104 1.00 41.22 397 ASP A C 1
ATOM 3130 O O . ASP A 1 397 ? 30.464 13.750 -11.334 1.00 41.22 397 ASP A O 1
ATOM 3134 N N . ILE A 1 398 ? 29.650 13.956 -13.392 1.00 42.09 398 ILE A N 1
ATOM 3135 C CA . ILE A 1 398 ? 30.591 12.956 -13.947 1.00 42.09 398 ILE A CA 1
ATOM 3136 C C . ILE A 1 398 ? 31.890 13.638 -14.405 1.00 42.09 398 ILE A C 1
ATOM 3138 O O . ILE A 1 398 ? 32.254 13.671 -15.580 1.00 42.09 398 ILE A O 1
ATOM 3142 N N . GLY A 1 399 ? 32.623 14.152 -13.420 1.00 31.73 399 GLY A N 1
ATOM 3143 C CA . GLY A 1 399 ? 34.073 14.317 -13.441 1.00 31.73 399 GLY A CA 1
ATOM 3144 C C . GLY A 1 399 ? 34.653 13.483 -12.298 1.00 31.73 399 GLY A C 1
ATOM 3145 O O . GLY A 1 399 ? 34.702 13.948 -11.166 1.00 31.73 399 GLY A O 1
ATOM 3146 N N . GLY A 1 400 ? 35.024 12.226 -12.577 1.00 28.16 400 GLY A N 1
ATOM 3147 C CA . GLY A 1 400 ? 35.448 11.243 -11.563 1.00 28.16 400 GLY A CA 1
ATOM 3148 C C . GLY A 1 400 ? 36.681 11.642 -10.730 1.00 28.16 400 GLY A C 1
ATOM 3149 O O . GLY A 1 400 ? 37.381 12.602 -11.060 1.00 28.16 400 GLY A O 1
ATOM 3150 N N . PRO A 1 401 ? 37.012 10.853 -9.683 1.00 36.31 401 PRO A N 1
ATOM 3151 C CA . PRO A 1 401 ? 37.943 9.737 -9.919 1.00 36.31 401 PRO A CA 1
ATOM 3152 C C . PRO A 1 401 ? 37.706 8.460 -9.073 1.00 36.31 401 PRO A C 1
ATOM 3154 O O . PRO A 1 401 ? 37.501 8.556 -7.873 1.00 36.31 401 PRO A O 1
ATOM 3157 N N . GLY A 1 402 ? 37.872 7.285 -9.712 1.00 28.98 402 GLY A N 1
ATOM 3158 C CA . GLY A 1 402 ? 38.399 6.003 -9.174 1.00 28.98 402 GLY A CA 1
ATOM 3159 C C . GLY A 1 402 ? 37.713 5.309 -7.973 1.00 28.98 402 GLY A C 1
ATOM 3160 O O . GLY A 1 402 ? 37.291 5.951 -7.032 1.00 28.98 402 GLY A O 1
ATOM 3161 N N . THR A 1 403 ? 37.642 3.976 -7.826 1.00 32.72 403 THR A N 1
ATOM 3162 C CA . THR A 1 403 ? 38.399 2.878 -8.454 1.00 32.72 403 THR A CA 1
ATOM 3163 C C . THR A 1 403 ? 37.980 1.495 -7.875 1.00 32.72 403 THR A C 1
ATOM 3165 O O . THR A 1 403 ? 37.821 1.401 -6.663 1.00 32.72 403 THR A O 1
ATOM 3168 N N . TYR A 1 404 ? 37.986 0.447 -8.733 1.00 31.92 404 TYR A N 1
ATOM 3169 C CA . TYR A 1 404 ? 38.456 -0.959 -8.516 1.00 31.92 404 TYR A CA 1
ATOM 3170 C C . TYR A 1 404 ? 37.635 -1.992 -7.688 1.00 31.92 404 TYR A C 1
ATOM 3172 O O . TYR A 1 404 ? 37.075 -1.639 -6.663 1.00 31.92 404 TYR A O 1
ATOM 3180 N N . THR A 1 405 ? 37.619 -3.327 -7.930 1.00 27.94 405 THR A N 1
ATOM 3181 C CA . THR A 1 405 ? 37.822 -4.291 -9.068 1.00 27.94 405 THR A CA 1
ATOM 3182 C C . THR A 1 405 ? 37.734 -5.736 -8.529 1.00 27.94 405 THR A C 1
ATOM 3184 O O . THR A 1 405 ? 38.114 -5.950 -7.385 1.00 27.94 405 THR A O 1
ATOM 3187 N N . TYR A 1 406 ? 37.422 -6.727 -9.382 1.00 27.33 406 TYR A N 1
ATOM 3188 C CA . TYR A 1 406 ? 38.128 -8.030 -9.529 1.00 27.33 406 TYR A CA 1
ATOM 3189 C C . TYR A 1 406 ? 37.585 -8.715 -10.806 1.00 27.33 406 TYR A C 1
ATOM 3191 O O . TYR A 1 406 ? 36.376 -8.763 -10.976 1.00 27.33 406 TYR A O 1
ATOM 3199 N N . GLY A 1 407 ? 38.331 -9.259 -11.770 1.00 25.23 407 GLY A N 1
ATOM 3200 C CA . GLY A 1 407 ? 39.760 -9.314 -12.055 1.00 25.23 407 GLY A CA 1
ATOM 3201 C C . GLY A 1 407 ? 39.954 -10.055 -13.393 1.00 25.23 407 GLY A C 1
ATOM 3202 O O . GLY A 1 407 ? 39.318 -11.076 -13.622 1.00 25.23 407 GLY A O 1
ATOM 3203 N N . ALA A 1 408 ? 40.811 -9.546 -14.279 1.00 26.58 408 ALA A N 1
ATOM 3204 C CA . ALA A 1 408 ? 41.434 -10.314 -15.358 1.00 26.58 408 ALA A CA 1
ATOM 3205 C C . ALA A 1 408 ? 42.698 -9.577 -15.817 1.00 26.58 408 ALA A C 1
ATOM 3207 O O . ALA A 1 408 ? 42.674 -8.417 -16.224 1.00 26.58 408 ALA A O 1
ATOM 3208 N N . THR A 1 409 ? 43.819 -10.261 -15.667 1.00 29.70 409 THR A N 1
ATOM 3209 C CA . THR A 1 409 ? 45.190 -9.799 -15.856 1.00 29.70 409 THR A CA 1
ATOM 3210 C C . THR A 1 409 ? 45.509 -9.566 -17.333 1.00 29.70 409 THR A C 1
ATOM 3212 O O . THR A 1 409 ? 45.495 -10.529 -18.090 1.00 29.70 409 THR A O 1
ATOM 3215 N N . VAL A 1 410 ? 45.921 -8.358 -17.740 1.00 27.89 410 VAL A N 1
ATOM 3216 C CA . VAL A 1 410 ? 46.762 -8.177 -18.942 1.00 27.89 410 VAL A CA 1
ATOM 3217 C C . VAL A 1 410 ? 47.811 -7.084 -18.708 1.00 27.89 410 VAL A C 1
ATOM 3219 O O . VAL A 1 410 ? 47.529 -5.994 -18.221 1.00 27.89 410 VAL A O 1
ATOM 3222 N N . ARG A 1 411 ? 49.055 -7.445 -19.033 1.00 26.41 411 ARG A N 1
ATOM 3223 C CA . ARG A 1 411 ? 50.306 -6.688 -18.909 1.00 26.41 411 ARG A CA 1
ATOM 3224 C C . ARG A 1 411 ? 50.382 -5.455 -19.830 1.00 26.41 411 ARG A C 1
ATOM 3226 O O . ARG A 1 411 ? 50.012 -5.531 -20.991 1.00 26.41 411 ARG A O 1
ATOM 3233 N N . SER A 1 412 ? 50.991 -4.396 -19.286 1.00 28.03 412 SER A N 1
ATOM 3234 C CA . SER A 1 412 ? 51.882 -3.378 -19.892 1.00 28.03 412 SER A CA 1
ATOM 3235 C C . SER A 1 412 ? 51.756 -3.004 -21.383 1.00 28.03 412 SER A C 1
ATOM 3237 O O . SER A 1 412 ? 52.072 -3.818 -22.247 1.00 28.03 412 SER A O 1
ATOM 3239 N N . ASN A 1 413 ? 51.624 -1.701 -21.675 1.00 26.86 413 ASN A N 1
ATOM 3240 C CA . ASN A 1 413 ? 52.764 -0.900 -22.159 1.00 26.86 413 ASN A CA 1
ATOM 3241 C C . ASN A 1 413 ? 52.496 0.618 -22.196 1.00 26.86 413 ASN A C 1
ATOM 3243 O O . ASN A 1 413 ? 51.363 1.077 -22.271 1.00 26.86 413 ASN A O 1
ATOM 3247 N N . ARG A 1 414 ? 53.601 1.367 -22.086 1.00 30.55 414 ARG A N 1
ATOM 3248 C CA . ARG A 1 414 ? 53.751 2.832 -22.032 1.00 30.55 414 ARG A CA 1
ATOM 3249 C C . ARG A 1 414 ? 53.493 3.534 -23.377 1.00 30.55 414 ARG A C 1
ATOM 3251 O O . ARG A 1 414 ? 53.637 2.919 -24.427 1.00 30.55 414 ARG A O 1
ATOM 3258 N N . SER A 1 415 ? 53.361 4.867 -23.281 1.00 28.22 415 SER A N 1
ATOM 3259 C CA . SER A 1 415 ? 53.336 5.919 -24.325 1.00 28.22 415 SER A CA 1
ATOM 3260 C C . SER A 1 415 ? 51.948 6.158 -24.939 1.00 28.22 415 SER A C 1
ATOM 3262 O O . SER A 1 415 ? 51.258 5.218 -25.282 1.00 28.22 415 SER A O 1
ATOM 3264 N N . SER A 1 416 ? 51.430 7.381 -25.053 1.00 29.61 416 SER A N 1
ATOM 3265 C CA . SER A 1 416 ? 52.099 8.633 -25.395 1.00 29.61 416 SER A CA 1
ATOM 3266 C C . SER A 1 416 ? 51.284 9.848 -24.926 1.00 29.61 416 SER A C 1
ATOM 3268 O O . SER A 1 416 ? 50.058 9.868 -24.962 1.00 29.61 416 SER A O 1
ATOM 3270 N N . ILE A 1 417 ? 52.016 10.869 -24.485 1.00 36.41 417 ILE A N 1
ATOM 3271 C CA . ILE A 1 417 ? 51.573 12.258 -24.401 1.00 36.41 417 ILE A CA 1
ATOM 3272 C C . ILE A 1 417 ? 51.479 12.759 -25.844 1.00 36.41 417 ILE A C 1
ATOM 3274 O O . ILE A 1 417 ? 52.506 12.895 -26.505 1.00 36.41 417 ILE A O 1
ATOM 3278 N N . ALA A 1 418 ? 50.268 13.013 -26.331 1.00 30.28 418 ALA A N 1
ATOM 3279 C CA . ALA A 1 418 ? 50.041 13.737 -27.572 1.00 30.28 418 ALA A CA 1
ATOM 3280 C C . ALA A 1 418 ? 48.725 14.526 -27.477 1.00 30.28 418 ALA A C 1
ATOM 3282 O O . ALA A 1 418 ? 47.651 13.937 -27.401 1.00 30.28 418 ALA A O 1
ATOM 3283 N N . SER A 1 419 ? 48.863 15.862 -27.500 1.00 30.47 419 SER A N 1
ATOM 3284 C CA . SER A 1 419 ? 47.929 16.853 -28.080 1.00 30.47 419 SER A CA 1
ATOM 3285 C C . SER A 1 419 ? 46.459 16.770 -27.625 1.00 30.47 419 SER A C 1
ATOM 3287 O O . SER A 1 419 ? 45.701 15.949 -28.119 1.00 30.47 419 SER A O 1
ATOM 3289 N N . PHE A 1 420 ? 45.939 17.613 -26.722 1.00 33.44 420 PHE A N 1
ATOM 3290 C CA . PHE A 1 420 ? 45.944 19.088 -26.764 1.00 33.44 420 PHE A CA 1
ATOM 3291 C C . PHE A 1 420 ? 45.823 19.616 -28.199 1.00 33.44 420 PHE A C 1
ATOM 3293 O O . PHE A 1 420 ? 46.820 20.025 -28.777 1.00 33.44 420 PHE A O 1
ATOM 3300 N N . MET A 1 421 ? 44.620 19.497 -28.775 1.00 34.91 421 MET A N 1
ATOM 3301 C CA . MET A 1 421 ? 43.992 20.341 -29.814 1.00 34.91 421 MET A CA 1
ATOM 3302 C C . MET A 1 421 ? 42.861 19.527 -30.468 1.00 34.91 421 MET A C 1
ATOM 3304 O O . MET A 1 421 ? 43.041 18.920 -31.518 1.00 34.91 421 MET A O 1
ATOM 3308 N N . ALA A 1 422 ? 41.686 19.507 -29.835 1.00 30.38 422 ALA A N 1
ATOM 3309 C CA . ALA A 1 422 ? 40.438 19.126 -30.490 1.00 30.38 422 ALA A CA 1
ATOM 3310 C C . ALA A 1 422 ? 39.477 20.320 -30.416 1.00 30.38 422 ALA A C 1
ATOM 3312 O O . ALA A 1 422 ? 39.359 20.973 -29.381 1.00 30.38 422 ALA A O 1
ATOM 3313 N N . ALA A 1 423 ? 38.884 20.624 -31.567 1.00 28.33 423 ALA A N 1
ATOM 3314 C CA . ALA A 1 423 ? 38.009 21.746 -31.884 1.00 28.33 423 ALA A CA 1
ATOM 3315 C C . ALA A 1 423 ? 36.841 21.952 -30.890 1.00 28.33 423 ALA A C 1
ATOM 3317 O O . ALA A 1 423 ? 36.483 21.017 -30.173 1.00 28.33 423 ALA A O 1
ATOM 3318 N N . PRO A 1 424 ? 36.189 23.138 -30.875 1.00 33.06 424 PRO A N 1
ATOM 3319 C CA . PRO A 1 424 ? 34.983 23.392 -30.086 1.00 33.06 424 PRO A CA 1
ATOM 3320 C C . PRO A 1 424 ? 33.794 22.606 -30.666 1.00 33.06 424 PRO A C 1
ATOM 3322 O O . PRO A 1 424 ? 32.929 23.141 -31.356 1.00 33.06 424 PRO A O 1
ATOM 3325 N N . GLY A 1 425 ? 33.786 21.299 -30.425 1.00 26.62 425 GLY A N 1
ATOM 3326 C CA . GLY A 1 425 ? 32.711 20.385 -30.770 1.00 26.62 425 GLY A CA 1
ATOM 3327 C C . GLY A 1 425 ? 31.676 20.374 -29.656 1.00 26.62 425 GLY A C 1
ATOM 3328 O O . GLY A 1 425 ? 31.988 19.999 -28.534 1.00 26.62 425 GLY A O 1
ATOM 3329 N N . GLN A 1 426 ? 30.470 20.836 -29.990 1.00 31.06 426 GLN A N 1
ATOM 3330 C CA . GLN A 1 426 ? 29.190 20.515 -29.354 1.00 31.06 426 GLN A CA 1
ATOM 3331 C C . GLN A 1 426 ? 29.250 20.179 -27.855 1.00 31.06 426 GLN A C 1
ATOM 3333 O O . GLN A 1 426 ? 29.451 19.032 -27.464 1.00 31.06 426 GLN A O 1
ATOM 3338 N N . ARG A 1 427 ? 28.907 21.165 -27.015 1.00 29.86 427 ARG A N 1
ATOM 3339 C CA . ARG A 1 427 ? 28.252 20.875 -25.733 1.00 29.86 427 ARG A CA 1
ATOM 3340 C C . ARG A 1 427 ? 27.025 20.015 -26.049 1.00 29.86 427 ARG A C 1
ATOM 3342 O O . ARG A 1 427 ? 25.998 20.554 -26.462 1.00 29.86 427 ARG A O 1
ATOM 3349 N N . GLN A 1 428 ? 27.139 18.694 -25.919 1.00 31.16 428 GLN A N 1
ATOM 3350 C CA . GLN A 1 428 ? 25.971 17.837 -25.786 1.00 31.16 428 GLN A CA 1
ATOM 3351 C C . GLN A 1 428 ? 25.214 18.390 -24.582 1.00 31.16 428 GLN A C 1
ATOM 3353 O O . GLN A 1 428 ? 25.692 18.319 -23.454 1.00 31.16 428 GLN A O 1
ATOM 3358 N N . ARG A 1 429 ? 24.074 19.042 -24.835 1.00 29.77 429 ARG A N 1
ATOM 3359 C CA . ARG A 1 429 ? 23.081 19.274 -23.792 1.00 29.77 429 ARG A CA 1
ATOM 3360 C C . ARG A 1 429 ? 22.699 17.885 -23.298 1.00 29.77 429 ARG A C 1
ATOM 3362 O O . ARG A 1 429 ? 21.968 17.183 -23.991 1.00 29.77 429 ARG A O 1
ATOM 3369 N N . LEU A 1 430 ? 23.262 17.493 -22.161 1.00 40.09 430 LEU A N 1
ATOM 3370 C CA . LEU A 1 430 ? 22.801 16.359 -21.379 1.00 40.09 430 LEU A CA 1
ATOM 3371 C C . LEU A 1 430 ? 21.309 16.601 -21.145 1.00 40.09 430 LEU A C 1
ATOM 3373 O O . LEU A 1 430 ? 20.914 17.628 -20.591 1.00 40.09 430 LEU A O 1
ATOM 3377 N N . MET A 1 431 ? 20.478 15.748 -21.739 1.00 40.16 431 MET A N 1
ATOM 3378 C CA . MET A 1 431 ? 19.036 15.837 -21.556 1.00 40.16 431 MET A CA 1
ATOM 3379 C C . MET A 1 431 ? 18.731 15.516 -20.084 1.00 40.16 431 MET A C 1
ATOM 3381 O O . MET A 1 431 ? 19.435 14.687 -19.507 1.00 40.16 431 MET A O 1
ATOM 3385 N N . PRO A 1 432 ? 17.706 16.148 -19.485 1.00 53.69 432 PRO A N 1
ATOM 3386 C CA . PRO A 1 432 ? 17.127 15.706 -18.219 1.00 53.69 432 PRO A CA 1
ATOM 3387 C C . PRO A 1 432 ? 16.987 14.185 -18.173 1.00 53.69 432 PRO A C 1
ATOM 3389 O O . PRO A 1 432 ? 16.684 13.583 -19.207 1.00 53.69 432 PRO A O 1
ATOM 3392 N N . ASP A 1 433 ? 17.123 13.572 -16.997 1.00 72.44 433 ASP A N 1
ATOM 3393 C CA . ASP A 1 433 ? 16.638 12.204 -16.815 1.00 72.44 433 ASP A CA 1
ATOM 3394 C C . ASP A 1 433 ? 15.098 12.225 -16.862 1.00 72.44 433 ASP A C 1
ATOM 3396 O O . ASP A 1 433 ? 14.394 12.377 -15.859 1.00 72.44 433 ASP A O 1
ATOM 3400 N N . VAL A 1 434 ? 14.575 12.190 -18.090 1.00 80.44 434 VAL A N 1
ATOM 3401 C CA . VAL A 1 434 ? 13.146 12.284 -18.408 1.00 80.44 434 VAL A CA 1
ATOM 3402 C C . VAL A 1 434 ? 12.374 11.137 -17.756 1.00 80.44 434 VAL A C 1
ATOM 3404 O O . VAL A 1 434 ? 11.200 11.300 -17.423 1.00 80.44 434 VAL A O 1
ATOM 3407 N N . ASP A 1 435 ? 13.007 9.987 -17.541 1.00 84.25 435 ASP A N 1
ATOM 3408 C CA . ASP A 1 435 ? 12.353 8.824 -16.951 1.00 84.25 435 ASP A CA 1
ATOM 3409 C C . ASP A 1 435 ? 12.226 8.953 -15.440 1.00 84.25 435 ASP A C 1
ATOM 3411 O O . ASP A 1 435 ? 11.170 8.646 -14.890 1.00 84.25 435 ASP A O 1
ATOM 3415 N N . VAL A 1 436 ? 13.223 9.526 -14.770 1.00 84.38 436 VAL A N 1
ATOM 3416 C CA . VAL A 1 436 ? 13.096 9.940 -13.368 1.00 84.38 436 VAL A CA 1
ATOM 3417 C C . VAL A 1 436 ? 11.954 10.941 -13.173 1.00 84.38 436 VAL A C 1
ATOM 3419 O O . VAL A 1 436 ? 11.160 10.813 -12.238 1.00 84.38 436 VAL A O 1
ATOM 3422 N N . GLN A 1 437 ? 11.842 11.933 -14.055 1.00 85.94 437 GLN A N 1
ATOM 3423 C CA . GLN A 1 437 ? 10.764 12.920 -13.992 1.00 85.94 437 GLN A CA 1
ATOM 3424 C C . GLN A 1 437 ? 9.391 12.271 -14.203 1.00 85.94 437 GLN A C 1
ATOM 3426 O O . GLN A 1 437 ? 8.466 12.515 -13.428 1.00 85.94 437 GLN A O 1
ATOM 3431 N N . ARG A 1 438 ? 9.275 11.362 -15.179 1.00 86.69 438 ARG A N 1
ATOM 3432 C CA . ARG A 1 438 ? 8.066 10.549 -15.388 1.00 86.69 438 ARG A CA 1
ATOM 3433 C C . ARG A 1 438 ? 7.739 9.674 -14.184 1.00 86.69 438 ARG A C 1
ATOM 3435 O O . ARG A 1 438 ? 6.567 9.534 -13.849 1.00 86.69 438 ARG A O 1
ATOM 3442 N N . TYR A 1 439 ? 8.747 9.108 -13.521 1.00 90.75 439 TYR A N 1
ATOM 3443 C CA . TYR A 1 439 ? 8.555 8.323 -12.306 1.00 90.75 439 TYR A CA 1
ATOM 3444 C C . TYR A 1 439 ? 7.988 9.187 -11.183 1.00 90.75 439 TYR A C 1
ATOM 3446 O O . TYR A 1 439 ? 6.977 8.811 -10.595 1.00 90.75 439 TYR A O 1
ATOM 3454 N N . LEU A 1 440 ? 8.572 10.365 -10.938 1.00 90.19 440 LEU A N 1
ATOM 3455 C CA . LEU A 1 440 ? 8.070 11.324 -9.952 1.00 90.19 440 LEU A CA 1
ATOM 3456 C C . LEU A 1 440 ? 6.633 11.761 -10.269 1.00 90.19 440 LEU A C 1
ATOM 3458 O O . LEU A 1 440 ? 5.780 11.699 -9.388 1.00 90.19 440 LEU A O 1
ATOM 3462 N N . GLU A 1 441 ? 6.328 12.135 -11.515 1.00 87.62 441 GLU A N 1
ATOM 3463 C CA . GLU A 1 441 ? 4.957 12.458 -11.946 1.00 87.62 441 GLU A CA 1
ATOM 3464 C C . GLU A 1 441 ? 3.973 11.319 -11.672 1.00 87.62 441 GLU A C 1
ATOM 3466 O O . GLU A 1 441 ? 2.859 11.557 -11.195 1.00 87.62 441 GLU A O 1
ATOM 3471 N N . LEU A 1 442 ? 4.388 10.086 -11.965 1.00 89.62 442 LEU A N 1
ATOM 3472 C CA . LEU A 1 442 ? 3.573 8.894 -11.801 1.00 89.62 442 LEU A CA 1
ATOM 3473 C C . LEU A 1 442 ? 3.295 8.604 -10.320 1.00 89.62 442 LEU A C 1
ATOM 3475 O O . LEU A 1 442 ? 2.132 8.538 -9.921 1.00 89.62 442 LEU A O 1
ATOM 3479 N N . ILE A 1 443 ? 4.334 8.492 -9.485 1.00 91.88 443 ILE A N 1
ATOM 3480 C CA . ILE A 1 443 ? 4.170 8.116 -8.071 1.00 91.88 443 ILE A CA 1
ATOM 3481 C C . ILE A 1 443 ? 3.541 9.228 -7.233 1.00 91.88 443 ILE A C 1
ATOM 3483 O O . ILE A 1 443 ? 2.798 8.939 -6.297 1.00 91.88 443 ILE A O 1
ATOM 3487 N N . MET A 1 444 ? 3.757 10.501 -7.583 1.00 89.56 444 MET A N 1
ATOM 3488 C CA . MET A 1 444 ? 3.053 11.617 -6.942 1.00 89.56 444 MET A CA 1
ATOM 3489 C C . MET A 1 444 ? 1.544 11.533 -7.205 1.00 89.56 444 MET A C 1
ATOM 3491 O O . MET A 1 444 ? 0.748 11.917 -6.352 1.00 89.56 444 MET A O 1
ATOM 3495 N N . GLY A 1 445 ? 1.134 10.963 -8.342 1.00 88.31 445 GLY A N 1
ATOM 3496 C CA . GLY A 1 445 ? -0.262 10.673 -8.650 1.00 88.31 445 GLY A CA 1
ATOM 3497 C C . GLY A 1 445 ? -0.878 9.537 -7.824 1.00 88.31 445 GLY A C 1
ATOM 3498 O O . GLY A 1 445 ? -2.102 9.493 -7.712 1.00 88.31 445 GLY A O 1
ATOM 3499 N N . PHE A 1 446 ? -0.086 8.654 -7.201 1.00 93.12 446 PHE A N 1
ATOM 3500 C CA . PHE A 1 446 ? -0.616 7.460 -6.524 1.00 93.12 446 PHE A CA 1
ATOM 3501 C C . PHE A 1 446 ? -1.545 7.801 -5.358 1.00 93.12 446 PHE A C 1
ATOM 3503 O O . PHE A 1 446 ? -2.652 7.273 -5.278 1.00 93.12 446 PHE A O 1
ATOM 3510 N N . ALA A 1 447 ? -1.143 8.735 -4.493 1.00 90.62 447 ALA A N 1
ATOM 3511 C CA . ALA A 1 447 ? -1.968 9.168 -3.365 1.00 90.62 447 ALA A CA 1
ATOM 3512 C C . ALA A 1 447 ? -3.255 9.888 -3.818 1.00 90.62 447 ALA A C 1
ATOM 3514 O O . ALA A 1 447 ? -4.266 9.858 -3.121 1.00 90.62 447 ALA A O 1
ATOM 3515 N N . ASN A 1 448 ? -3.251 10.527 -4.996 1.00 88.19 448 ASN A N 1
ATOM 3516 C CA . ASN A 1 448 ? -4.477 11.071 -5.583 1.00 88.19 448 ASN A CA 1
ATOM 3517 C C . ASN A 1 448 ? -5.393 9.958 -6.092 1.00 88.19 448 ASN A C 1
ATOM 3519 O O . ASN A 1 448 ? -6.589 9.956 -5.801 1.00 88.19 448 ASN A O 1
ATOM 3523 N N . GLY A 1 449 ? -4.819 9.026 -6.857 1.00 87.38 449 GLY A N 1
ATOM 3524 C CA . GLY A 1 449 ? -5.550 7.931 -7.472 1.00 87.38 449 GLY A CA 1
ATOM 3525 C C . GLY A 1 449 ? -6.183 7.017 -6.434 1.00 87.38 449 GLY A C 1
ATOM 3526 O O . GLY A 1 449 ? -7.362 6.697 -6.544 1.00 87.38 449 GLY A O 1
ATOM 3527 N N . MET A 1 450 ? -5.448 6.686 -5.371 1.00 88.94 450 MET A N 1
ATOM 3528 C CA . MET A 1 450 ? -5.979 5.899 -4.264 1.00 88.94 450 MET A CA 1
ATOM 3529 C C . MET A 1 450 ? -7.140 6.609 -3.569 1.00 88.94 450 MET A C 1
ATOM 3531 O O . MET A 1 450 ? -8.219 6.034 -3.471 1.00 88.94 450 MET A O 1
ATOM 3535 N N . ALA A 1 451 ? -6.969 7.867 -3.155 1.00 86.62 451 ALA A N 1
ATOM 3536 C CA . ALA A 1 451 ? -8.038 8.610 -2.490 1.00 86.62 451 ALA A CA 1
ATOM 3537 C C . ALA A 1 451 ? -9.281 8.796 -3.383 1.00 86.62 451 ALA A C 1
ATOM 3539 O O . ALA A 1 451 ? -10.410 8.661 -2.911 1.00 86.62 451 ALA A O 1
ATOM 3540 N N . SER A 1 452 ? -9.083 9.065 -4.678 1.00 84.06 452 SER A N 1
ATOM 3541 C CA . SER A 1 452 ? -10.171 9.214 -5.653 1.00 84.06 452 SER A CA 1
ATOM 3542 C C . SER A 1 452 ? -10.930 7.908 -5.873 1.00 84.06 452 SER A C 1
ATOM 3544 O O . SER A 1 452 ? -12.156 7.925 -5.952 1.00 84.06 452 SER A O 1
ATOM 3546 N N . TRP A 1 453 ? -10.221 6.779 -5.942 1.00 85.94 453 TRP A N 1
ATOM 3547 C CA . TRP A 1 453 ? -10.834 5.457 -6.037 1.00 85.94 453 TRP A CA 1
ATOM 3548 C C . TRP A 1 453 ? -11.588 5.095 -4.754 1.00 85.94 453 TRP A C 1
ATOM 3550 O O .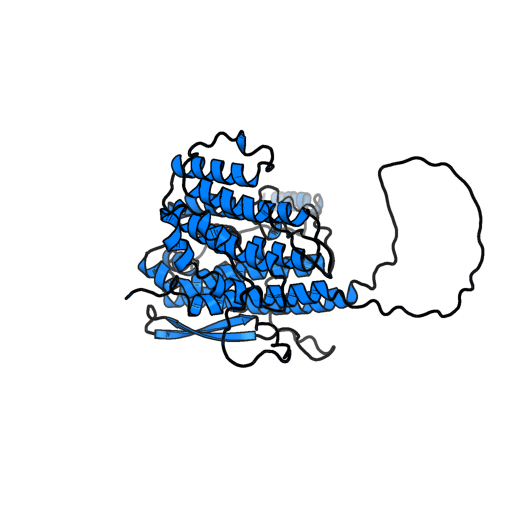 TRP A 1 453 ? -12.746 4.696 -4.831 1.00 85.94 453 TRP A O 1
ATOM 3560 N N . MET A 1 454 ? -10.978 5.283 -3.580 1.00 84.06 454 MET A N 1
ATOM 3561 C CA . MET A 1 454 ? -11.604 4.978 -2.289 1.00 84.06 454 MET A CA 1
ATOM 3562 C C . MET A 1 454 ? -12.914 5.747 -2.091 1.00 84.06 454 MET A C 1
ATOM 3564 O O . MET A 1 454 ? -13.892 5.167 -1.633 1.00 84.06 454 MET A O 1
ATOM 3568 N N . ALA A 1 455 ? -12.965 7.016 -2.509 1.00 78.31 455 ALA A N 1
ATOM 3569 C CA . ALA A 1 455 ? -14.153 7.862 -2.384 1.00 78.31 455 ALA A CA 1
ATOM 3570 C C . ALA A 1 455 ? -15.380 7.369 -3.178 1.00 78.31 455 ALA A C 1
ATOM 3572 O O . ALA A 1 455 ? -16.495 7.803 -2.895 1.00 78.31 455 ALA A O 1
ATOM 3573 N N . VAL A 1 456 ? -15.191 6.501 -4.179 1.00 76.94 456 VAL A N 1
ATOM 3574 C CA . VAL A 1 456 ? -16.271 5.955 -5.026 1.00 76.94 456 VAL A CA 1
ATOM 3575 C C . VAL A 1 456 ? -16.338 4.425 -4.997 1.00 76.94 456 VAL A C 1
ATOM 3577 O O . VAL A 1 456 ? -17.136 3.821 -5.714 1.00 76.94 456 VAL A O 1
ATOM 3580 N N . SER A 1 457 ? -15.467 3.778 -4.225 1.00 76.94 457 SER A N 1
ATOM 3581 C CA . SER A 1 457 ? -15.355 2.326 -4.187 1.00 76.94 457 SER A CA 1
ATOM 3582 C C . SER A 1 457 ? -16.357 1.739 -3.203 1.00 76.94 457 SER A C 1
ATOM 3584 O O . SER A 1 457 ? -16.357 2.074 -2.020 1.00 76.94 457 SER A O 1
ATOM 3586 N N . LYS A 1 458 ? -17.132 0.755 -3.670 1.00 73.88 458 LYS A N 1
ATOM 3587 C CA . LYS A 1 458 ? -18.059 -0.019 -2.833 1.00 73.88 458 LYS A CA 1
ATOM 3588 C C . LYS A 1 458 ? -17.375 -0.720 -1.654 1.00 73.88 458 LYS A C 1
ATOM 3590 O O . LYS A 1 458 ? -18.041 -1.029 -0.677 1.00 73.88 458 LYS A O 1
ATOM 3595 N N . ARG A 1 459 ? -16.051 -0.956 -1.709 1.00 70.88 459 ARG A N 1
ATOM 3596 C CA . ARG A 1 459 ? -15.279 -1.549 -0.592 1.00 70.88 459 ARG A CA 1
ATOM 3597 C C . ARG A 1 459 ? -15.267 -0.648 0.657 1.00 70.88 459 ARG A C 1
ATOM 3599 O O . ARG A 1 459 ? -15.055 -1.163 1.753 1.00 70.88 459 ARG A O 1
ATOM 3606 N N . TYR A 1 460 ? -15.510 0.655 0.486 1.00 73.19 460 TYR A N 1
ATOM 3607 C CA . TYR A 1 460 ? -15.546 1.669 1.548 1.00 73.19 460 TYR A CA 1
ATOM 3608 C C . TYR A 1 460 ? -16.935 2.283 1.759 1.00 73.19 460 TYR A C 1
ATOM 3610 O O . TYR A 1 460 ? -17.098 3.152 2.612 1.00 73.19 460 TYR A O 1
ATOM 3618 N N . GLU A 1 461 ? -17.950 1.835 1.014 1.00 69.06 461 GLU A N 1
ATOM 3619 C CA . GLU A 1 461 ? -19.327 2.226 1.293 1.00 69.06 461 GLU A CA 1
ATOM 3620 C C . GLU A 1 461 ? -19.771 1.599 2.619 1.00 69.06 461 GLU A C 1
ATOM 3622 O O . GLU A 1 461 ? -19.765 0.379 2.786 1.00 69.06 461 GLU A O 1
ATOM 3627 N N . VAL A 1 462 ? -20.175 2.440 3.572 1.00 62.28 462 VAL A N 1
ATOM 3628 C CA . VAL A 1 462 ? -20.855 1.982 4.785 1.00 62.28 462 VAL A CA 1
ATOM 3629 C C . VAL A 1 462 ? -22.260 1.547 4.372 1.00 62.28 462 VAL A C 1
ATOM 3631 O O . VAL A 1 462 ? -23.112 2.396 4.095 1.00 62.28 462 VAL A O 1
ATOM 3634 N N . SER A 1 463 ? -22.496 0.238 4.282 1.00 46.47 463 SER A N 1
ATOM 3635 C CA . SER A 1 463 ? -23.848 -0.318 4.179 1.00 46.47 463 SER A CA 1
ATOM 3636 C C . SER A 1 463 ? -24.638 0.110 5.416 1.00 46.47 463 SER A C 1
ATOM 3638 O O . SER A 1 463 ? -24.305 -0.295 6.527 1.00 46.47 463 SER A O 1
ATOM 3640 N N . VAL A 1 464 ? -25.616 0.992 5.199 1.00 35.56 464 VAL A N 1
ATOM 3641 C CA . VAL A 1 464 ? -26.565 1.485 6.211 1.00 35.56 464 VAL A CA 1
ATOM 3642 C C . VAL A 1 464 ? -27.582 0.407 6.541 1.00 35.56 464 VAL A C 1
ATOM 3644 O O . VAL A 1 464 ? -28.063 -0.234 5.578 1.00 35.56 464 VAL A O 1
#

InterPro domains:
  IPR008949 Isoprenoid synthase domain superfamily [G3DSA:1.10.600.10] (116-464)
  IPR008949 Isoprenoid synthase domain superfamily [SSF48576] (154-461)